Protein AF-A0A7S3NGR3-F1 (afdb_monomer)

Mean predicted aligned error: 14.8 Å

Sequence (511 aa):
MCDEAVHSLVGSRRRDETSKNCAGESTKKLRYTCHEDGVEFDDLDQLQRHLKAKTAWSNRNLVGCRVSVLLENREWSDGMVTQYHRTSGKHCVEFRQTNARRWLVMLRTAFYIVDRCNSTLSEETKEPDGIFTTPGKNCTEAWTFAEDLSLLYAKAQSTLHECYGSRVQETGHKTVGHTCVTEEDKRRASQNRGSLLYGELLPRGVNKALDERHMDARRATILFDLGMGTGKVPMQAFLQFPNLKRVYGVELSVARYRLAEKAYLNLANDQSHEPDVQLERRGLDSMVLSKSSTGQSIEIAFGNLFHTRDIETADIIMLETEIPTDAYQKFAALLDAAKEGARILTYLDLRKVWQLPGRPFPFRQLESNRSFADRYPTSWSVNRGHHLFLWVKVLKPSPVNHLHLNLSELVGTNSKLSSTNSRLFTTGTEFSSVAGTTNSGTSSYFVPGILTPDRISQSNKTMTTKSSKRSSTKTLTHLVSADANGLQTPHRGSRPASAKSSNQRSSCVLS

Structure (mmCIF, N/CA/C/O backbone):
data_AF-A0A7S3NGR3-F1
#
_entry.id   AF-A0A7S3NGR3-F1
#
loop_
_atom_site.group_PDB
_atom_site.id
_atom_site.type_symbol
_atom_site.label_atom_id
_atom_site.label_alt_id
_atom_site.label_comp_id
_atom_site.label_asym_id
_atom_site.label_entity_id
_atom_site.label_seq_id
_atom_site.pdbx_PDB_ins_code
_atom_site.Cartn_x
_atom_site.Cartn_y
_atom_site.Cartn_z
_atom_site.occupancy
_atom_site.B_iso_or_equiv
_atom_site.auth_seq_id
_atom_site.auth_comp_id
_atom_site.auth_asym_id
_atom_site.auth_atom_id
_atom_site.pdbx_PDB_model_num
ATOM 1 N N . MET A 1 1 ? -44.126 16.983 18.910 1.00 37.28 1 MET A N 1
ATOM 2 C CA . MET A 1 1 ? -44.803 18.286 18.762 1.00 37.28 1 MET A CA 1
ATOM 3 C C . MET A 1 1 ? 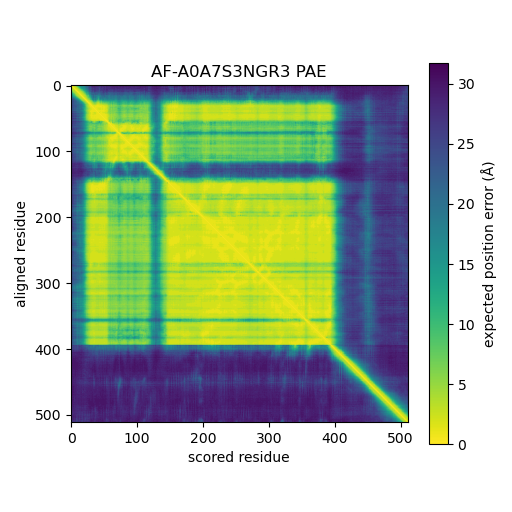-43.742 19.305 18.406 1.00 37.28 1 MET A C 1
ATOM 5 O O . MET A 1 1 ? -42.757 19.361 19.133 1.00 37.28 1 MET A O 1
ATOM 9 N N . CYS A 1 2 ? -43.973 20.018 17.297 1.00 32.69 2 CYS A N 1
ATOM 10 C CA . CYS A 1 2 ? -43.129 21.032 16.642 1.00 32.69 2 CYS A CA 1
ATOM 11 C C . CYS A 1 2 ? -41.899 20.428 15.935 1.00 32.69 2 CYS A C 1
ATOM 13 O O . CYS A 1 2 ? -40.900 20.139 16.581 1.00 32.69 2 CYS A O 1
ATOM 15 N N . ASP A 1 3 ? -41.993 19.967 14.682 1.00 35.88 3 ASP A N 1
ATOM 16 C CA . ASP A 1 3 ? -42.192 20.714 13.418 1.00 35.88 3 ASP A CA 1
ATOM 17 C C . ASP A 1 3 ? -41.242 21.900 13.262 1.00 35.88 3 ASP A C 1
ATOM 19 O O . ASP A 1 3 ? -41.491 22.966 13.812 1.00 35.88 3 ASP A O 1
ATOM 23 N N . GLU A 1 4 ? -40.212 21.726 12.431 1.00 42.88 4 GLU A N 1
ATOM 24 C CA . GLU A 1 4 ? -39.789 22.786 11.521 1.00 42.88 4 GLU A CA 1
ATOM 25 C C . GLU A 1 4 ? -39.206 22.193 10.234 1.00 42.88 4 GLU A C 1
ATOM 27 O O . GLU A 1 4 ? -38.306 21.351 10.222 1.00 42.88 4 GLU A O 1
ATOM 32 N N . ALA A 1 5 ? -39.837 22.606 9.142 1.00 37.25 5 ALA A N 1
ATOM 33 C CA . ALA A 1 5 ? -39.657 22.144 7.787 1.00 37.25 5 ALA A CA 1
ATOM 34 C C . ALA A 1 5 ? -38.476 22.845 7.109 1.00 37.25 5 ALA A C 1
ATOM 36 O O . ALA A 1 5 ? -38.335 24.063 7.199 1.00 37.25 5 ALA A O 1
ATOM 37 N N . VAL A 1 6 ? -37.703 22.101 6.313 1.00 40.69 6 VAL A N 1
ATOM 38 C CA . VAL A 1 6 ? -36.912 22.689 5.226 1.00 40.69 6 VAL A CA 1
ATOM 39 C C . VAL A 1 6 ? -37.399 22.096 3.915 1.00 40.69 6 VAL A C 1
ATOM 41 O O . VAL A 1 6 ? -37.292 20.900 3.648 1.00 40.69 6 VAL A O 1
ATOM 44 N N . HIS A 1 7 ? -38.014 22.980 3.140 1.00 34.09 7 HIS A N 1
ATOM 45 C CA . HIS A 1 7 ? -38.679 22.715 1.883 1.00 34.09 7 HIS A CA 1
ATOM 46 C C . HIS A 1 7 ? -37.727 22.306 0.755 1.00 34.09 7 HIS A C 1
ATOM 48 O O . HIS A 1 7 ? -36.595 22.765 0.622 1.00 34.09 7 HIS A O 1
ATOM 54 N N . SER A 1 8 ? -38.312 21.480 -0.104 1.00 36.34 8 SER A N 1
ATOM 55 C CA . SER A 1 8 ? -37.911 21.047 -1.433 1.00 36.34 8 SER A CA 1
ATOM 56 C C . SER A 1 8 ? -37.390 22.144 -2.371 1.00 36.34 8 SER A C 1
ATOM 58 O O . SER A 1 8 ? -38.063 23.150 -2.591 1.00 36.34 8 SER A O 1
ATOM 60 N N . LEU A 1 9 ? -36.314 21.828 -3.093 1.00 35.94 9 LEU A N 1
ATOM 61 C CA . LEU A 1 9 ? -36.034 22.340 -4.438 1.00 35.94 9 LEU A CA 1
ATOM 62 C C . LEU A 1 9 ? -35.611 21.162 -5.330 1.00 35.94 9 LEU A C 1
ATOM 64 O O . LEU A 1 9 ? -34.451 21.002 -5.695 1.00 35.94 9 LEU A O 1
ATOM 68 N N . VAL A 1 10 ? -36.575 20.302 -5.670 1.00 38.84 10 VAL A N 1
ATOM 69 C CA . VAL A 1 10 ? -36.434 19.339 -6.771 1.00 38.84 10 VAL A CA 1
ATOM 70 C C . VAL A 1 10 ? -36.996 20.014 -8.017 1.00 38.84 10 VAL A C 1
ATOM 72 O O . VAL A 1 10 ? -38.203 20.042 -8.248 1.00 38.84 10 VAL A O 1
ATOM 75 N N . GLY A 1 11 ? -36.105 20.627 -8.794 1.00 35.28 11 GLY A N 1
ATOM 76 C CA . GLY A 1 11 ? -36.433 21.194 -10.095 1.00 35.28 11 GLY A CA 1
ATOM 77 C C . GLY A 1 11 ? -36.838 20.091 -11.072 1.00 35.28 11 GLY A C 1
ATOM 78 O O . GLY A 1 11 ? -36.004 19.304 -11.517 1.00 35.28 11 GLY A O 1
ATOM 79 N N . SER A 1 12 ? -38.124 20.051 -11.414 1.00 38.91 12 SER A N 1
ATOM 80 C CA . SER A 1 12 ? -38.670 19.220 -12.484 1.00 38.91 12 SER A CA 1
ATOM 81 C C . SER A 1 12 ? -38.134 19.710 -13.836 1.00 38.91 12 SER A C 1
ATOM 83 O O . SER A 1 12 ? -38.577 20.728 -14.367 1.00 38.91 12 SER A O 1
ATOM 85 N N . ARG A 1 13 ? -37.128 19.016 -14.386 1.00 42.25 13 ARG A N 1
ATOM 86 C CA . ARG A 1 13 ? -36.660 19.233 -15.763 1.00 42.25 13 ARG A CA 1
ATOM 87 C C . ARG A 1 13 ? -37.642 18.573 -16.732 1.00 42.25 13 ARG A C 1
ATOM 89 O O . ARG A 1 13 ? -37.667 17.349 -16.855 1.00 42.25 13 ARG A O 1
ATOM 96 N N . ARG A 1 14 ? -38.416 19.402 -17.442 1.00 44.16 14 ARG A N 1
ATOM 97 C CA . ARG A 1 14 ? -39.111 19.031 -18.685 1.00 44.16 14 ARG A CA 1
ATOM 98 C C . ARG A 1 14 ? -38.094 18.430 -19.661 1.00 44.16 14 ARG A C 1
ATOM 100 O O . ARG A 1 14 ? -37.082 19.061 -19.957 1.00 44.16 14 ARG A O 1
ATOM 107 N N . ARG A 1 15 ? -38.357 17.208 -20.130 1.00 43.44 15 ARG A N 1
ATOM 108 C CA . ARG A 1 15 ? -37.650 16.606 -21.263 1.00 43.44 15 ARG A CA 1
ATOM 109 C C . ARG A 1 15 ? -38.292 17.143 -22.537 1.00 43.44 15 ARG A C 1
ATOM 111 O O . ARG A 1 15 ? -39.398 16.735 -22.870 1.00 43.44 15 ARG A O 1
ATOM 118 N N . ASP A 1 16 ? -37.604 18.058 -23.206 1.00 47.62 16 ASP A N 1
ATOM 119 C CA . ASP A 1 16 ? -37.882 18.370 -24.605 1.00 47.62 16 ASP A CA 1
ATOM 120 C C . ASP A 1 16 ? -37.332 17.226 -25.464 1.00 47.62 16 ASP A C 1
ATOM 122 O O . ASP A 1 16 ? -36.120 17.037 -25.596 1.00 47.62 16 ASP A O 1
ATOM 126 N N . GLU A 1 17 ? -38.243 16.436 -26.028 1.00 54.34 17 GLU A N 1
ATOM 127 C CA . GLU A 1 17 ? -37.961 15.446 -27.062 1.00 54.34 17 GLU A CA 1
ATOM 128 C C . GLU A 1 17 ? -37.624 16.172 -28.368 1.00 54.34 17 GLU A C 1
ATOM 130 O O . GLU A 1 17 ? -38.491 16.517 -29.166 1.00 54.34 17 GLU A O 1
ATOM 135 N N . THR A 1 18 ? -36.336 16.422 -28.596 1.00 54.94 18 THR A N 1
ATOM 136 C CA . THR A 1 18 ? -35.829 16.772 -29.926 1.00 54.94 18 THR A CA 1
ATOM 137 C C . THR A 1 18 ? -34.948 15.639 -30.429 1.00 54.94 18 THR A C 1
ATOM 139 O O . THR A 1 18 ? -33.831 15.425 -29.959 1.00 54.94 18 THR A O 1
ATOM 142 N N . SER A 1 19 ? -35.478 14.890 -31.397 1.00 59.19 19 SER A N 1
ATOM 143 C CA . SER A 1 19 ? -34.773 13.852 -32.142 1.00 59.19 19 SER A CA 1
ATOM 144 C C . SER A 1 19 ? -33.607 14.475 -32.919 1.00 59.19 19 SER A C 1
ATOM 146 O O . SER A 1 19 ? -33.790 15.032 -34.004 1.00 59.19 19 SER A O 1
ATOM 148 N N . LYS A 1 20 ? -32.399 14.414 -32.356 1.00 59.56 20 LYS A N 1
ATOM 149 C CA . LYS A 1 20 ? -31.157 14.812 -33.025 1.00 59.56 20 LYS A CA 1
ATOM 150 C C . LYS A 1 20 ? -30.335 13.575 -33.373 1.00 59.56 20 LYS A C 1
ATOM 152 O O . LYS A 1 20 ? -29.902 12.844 -32.493 1.00 59.56 20 LYS A O 1
ATOM 157 N N . ASN A 1 21 ? -30.157 13.397 -34.680 1.00 52.66 21 ASN A N 1
ATOM 158 C CA . ASN A 1 21 ? -29.192 12.563 -35.397 1.00 52.66 21 ASN A CA 1
ATOM 159 C C . ASN A 1 21 ? -28.118 11.880 -34.530 1.00 52.66 21 ASN A C 1
ATOM 161 O O . ASN A 1 21 ? -27.203 12.534 -34.030 1.00 52.66 21 ASN A O 1
ATOM 165 N N . CYS A 1 22 ? -28.198 10.549 -34.454 1.00 50.25 22 CYS A N 1
ATOM 166 C CA . CYS A 1 22 ? -27.189 9.655 -33.891 1.00 50.25 22 CYS A CA 1
ATOM 167 C C . CYS A 1 22 ? -25.914 9.665 -34.754 1.00 50.25 22 CYS A C 1
ATOM 169 O O . CYS A 1 22 ? -25.671 8.756 -35.546 1.00 50.25 22 CYS A O 1
ATOM 171 N N . ALA A 1 23 ? -25.098 10.710 -34.627 1.00 56.47 23 ALA A N 1
ATOM 172 C CA . ALA A 1 23 ? -23.694 10.632 -35.004 1.00 56.47 23 ALA A CA 1
ATOM 173 C C . ALA A 1 23 ? -23.024 9.631 -34.050 1.00 56.47 23 ALA A C 1
ATOM 175 O O . ALA A 1 23 ? -23.127 9.791 -32.837 1.00 56.47 23 ALA A O 1
ATOM 176 N N . GLY A 1 24 ? -22.418 8.572 -34.593 1.00 62.16 24 GLY A N 1
ATOM 177 C CA . GLY A 1 24 ? -21.861 7.468 -33.812 1.00 62.16 24 GLY A CA 1
ATOM 178 C C . GLY A 1 24 ? -20.885 7.957 -32.745 1.00 62.16 24 GLY A C 1
ATOM 179 O O . GLY A 1 24 ? -19.777 8.387 -33.065 1.00 62.16 24 GLY A O 1
ATOM 180 N N . GLU A 1 25 ? -21.297 7.885 -31.478 1.00 72.19 25 GLU A N 1
ATOM 181 C CA . GLU A 1 25 ? -20.403 8.069 -30.342 1.00 72.19 25 GLU A CA 1
ATOM 182 C C . GLU A 1 25 ? -19.333 6.982 -30.415 1.00 72.19 25 GLU A C 1
ATOM 184 O O . GLU A 1 25 ? -19.579 5.806 -30.149 1.00 72.19 25 GLU A O 1
ATOM 189 N N . SER A 1 26 ? -18.129 7.380 -30.824 1.00 77.81 26 SER A N 1
ATOM 190 C CA . SER A 1 26 ? -16.935 6.558 -30.692 1.00 77.81 26 SER A CA 1
ATOM 191 C C . SER A 1 26 ? -16.735 6.289 -29.205 1.00 77.81 26 SER A C 1
ATOM 193 O O . SER A 1 26 ? -16.165 7.122 -28.499 1.00 77.81 26 SER A O 1
ATOM 195 N N . THR A 1 27 ? -17.203 5.136 -28.726 1.00 80.06 27 THR A N 1
ATOM 196 C CA . THR A 1 27 ? -16.944 4.654 -27.370 1.00 80.06 27 THR A CA 1
ATOM 197 C C . THR A 1 27 ? -15.440 4.701 -27.143 1.00 80.06 27 THR A C 1
ATOM 199 O O . THR A 1 27 ? -14.691 3.953 -27.777 1.00 80.06 27 THR A O 1
ATOM 202 N N . LYS A 1 28 ? -14.985 5.636 -26.303 1.00 84.50 28 LYS A N 1
ATOM 203 C CA . LYS A 1 28 ? -13.567 5.804 -25.989 1.00 84.50 28 LYS A CA 1
ATOM 204 C C . LYS A 1 28 ? -13.065 4.467 -25.448 1.00 84.50 28 LYS A C 1
ATOM 206 O O . LYS A 1 28 ? -13.519 4.021 -24.398 1.00 84.50 28 LYS A O 1
ATOM 211 N N . LYS A 1 29 ? -12.184 3.804 -26.201 1.00 89.94 29 LYS A N 1
ATOM 212 C CA . LYS A 1 29 ? -11.615 2.514 -25.806 1.00 89.94 29 LYS A CA 1
ATOM 213 C C . LYS A 1 29 ? -10.902 2.699 -24.465 1.00 89.94 29 LYS A C 1
ATOM 215 O O . LYS A 1 29 ? -10.095 3.619 -24.330 1.00 89.94 29 LYS A O 1
ATOM 220 N N . LEU A 1 30 ? -11.239 1.861 -23.487 1.00 93.94 30 LEU A N 1
ATOM 221 C CA . LEU A 1 30 ? -10.578 1.848 -22.185 1.00 93.94 30 LEU A CA 1
ATOM 222 C C . LEU A 1 30 ? -9.104 1.470 -22.384 1.00 93.94 30 LEU A C 1
ATOM 224 O O . LEU A 1 30 ? -8.808 0.558 -23.157 1.00 93.94 30 LEU A O 1
ATOM 228 N N . ARG A 1 31 ? -8.191 2.188 -21.729 1.00 96.19 31 ARG A N 1
ATOM 229 C CA . ARG A 1 31 ? -6.745 1.945 -21.807 1.00 96.19 31 ARG A CA 1
ATOM 230 C C . ARG A 1 31 ? -6.197 1.815 -20.400 1.00 96.19 31 ARG A C 1
ATOM 232 O O . ARG A 1 31 ? -6.662 2.511 -19.511 1.00 96.19 31 ARG A O 1
ATOM 239 N N . TYR A 1 32 ? -5.211 0.946 -20.227 1.00 97.12 32 TYR A N 1
ATOM 240 C CA . TYR A 1 32 ? -4.593 0.676 -18.938 1.00 97.12 32 TYR A CA 1
ATOM 241 C C . TYR A 1 32 ? -3.119 1.060 -18.958 1.00 97.12 32 TYR A C 1
ATOM 243 O O . TYR A 1 32 ? -2.397 0.683 -19.875 1.00 97.12 32 TYR A O 1
ATOM 251 N N . THR A 1 33 ? -2.647 1.748 -17.927 1.00 96.81 33 THR A N 1
ATOM 252 C CA . THR A 1 33 ? -1.276 2.253 -17.837 1.00 96.81 33 THR A CA 1
ATOM 253 C C . THR A 1 33 ? -0.469 1.462 -16.812 1.00 96.81 33 THR A C 1
ATOM 255 O O . THR A 1 33 ? -0.891 1.255 -15.672 1.00 96.81 33 THR A O 1
ATOM 258 N N . CYS A 1 34 ? 0.733 1.021 -17.181 1.00 95.75 34 CYS A N 1
ATOM 259 C CA . CYS A 1 34 ? 1.654 0.415 -16.229 1.00 95.75 34 CYS A CA 1
ATOM 260 C C . CYS A 1 34 ? 2.219 1.473 -15.281 1.00 95.75 34 CYS A C 1
ATOM 262 O O . CYS A 1 34 ? 2.916 2.397 -15.695 1.00 95.75 34 CYS A O 1
ATOM 264 N N . HIS A 1 35 ? 1.983 1.291 -13.982 1.00 93.56 35 HIS A N 1
ATOM 265 C CA . HIS A 1 35 ? 2.403 2.258 -12.972 1.00 93.56 35 HIS A CA 1
ATOM 266 C C . HIS A 1 35 ? 3.923 2.468 -12.860 1.00 93.56 35 HIS A C 1
ATOM 268 O O . HIS A 1 35 ? 4.344 3.493 -12.326 1.00 93.56 35 HIS A O 1
ATOM 274 N N . GLU A 1 36 ? 4.727 1.515 -13.343 1.00 89.50 36 GLU A N 1
ATOM 275 C CA . GLU A 1 36 ? 6.187 1.534 -13.211 1.00 89.50 36 GLU A CA 1
ATOM 276 C C . GLU A 1 36 ? 6.906 2.231 -14.384 1.00 89.50 36 GLU A C 1
ATOM 278 O O . GLU A 1 36 ? 7.980 2.787 -14.181 1.00 89.50 36 GLU A O 1
ATOM 283 N N . ASP A 1 37 ? 6.367 2.186 -15.612 1.00 90.81 37 ASP A N 1
ATOM 284 C CA . ASP A 1 37 ? 7.008 2.775 -16.810 1.00 90.81 37 ASP A CA 1
ATOM 285 C C . ASP A 1 37 ? 6.087 3.630 -17.692 1.00 90.81 37 ASP A C 1
ATOM 287 O O . ASP A 1 37 ? 6.557 4.210 -18.668 1.00 90.81 37 ASP A O 1
ATOM 291 N N . GLY A 1 38 ? 4.798 3.731 -17.363 1.00 94.38 38 GLY A N 1
ATOM 292 C CA . GLY A 1 38 ? 3.832 4.524 -18.120 1.00 94.38 38 GLY A CA 1
ATOM 293 C C . GLY A 1 38 ? 3.410 3.911 -19.457 1.00 94.38 38 GLY A C 1
ATOM 294 O O . GLY A 1 38 ? 2.724 4.581 -20.223 1.00 94.38 38 GLY A O 1
ATOM 295 N N . VAL A 1 39 ? 3.798 2.667 -19.770 1.00 95.69 39 VAL A N 1
ATOM 296 C CA . VAL A 1 39 ? 3.361 2.007 -21.010 1.00 95.69 39 VAL A CA 1
ATOM 297 C C . VAL A 1 39 ? 1.862 1.724 -20.937 1.00 95.69 39 VAL A C 1
ATOM 299 O O . VAL A 1 39 ? 1.369 1.196 -19.939 1.00 95.69 39 VAL A O 1
ATOM 302 N N . GLU A 1 40 ? 1.147 2.069 -22.005 1.00 96.81 40 GLU A N 1
ATOM 303 C CA . GLU A 1 40 ? -0.299 1.899 -22.121 1.00 96.81 40 GLU A CA 1
ATOM 304 C C . GLU A 1 40 ? -0.661 0.606 -22.864 1.00 96.81 40 GLU A C 1
ATOM 306 O O . GLU A 1 40 ? -0.012 0.223 -23.838 1.00 96.81 40 GLU A O 1
ATOM 311 N N . PHE A 1 41 ? -1.751 -0.026 -22.442 1.00 97.12 41 PHE A N 1
ATOM 312 C CA . PHE A 1 41 ? -2.259 -1.289 -22.957 1.00 97.12 41 PHE A CA 1
ATOM 313 C C . PHE A 1 41 ? -3.750 -1.183 -23.255 1.00 97.12 41 PHE A C 1
ATOM 315 O O . PHE A 1 41 ? -4.497 -0.505 -22.551 1.00 97.12 41 PHE A O 1
ATOM 322 N N . ASP A 1 42 ? -4.186 -1.894 -24.287 1.00 96.00 42 ASP A N 1
ATOM 323 C CA . ASP A 1 42 ? -5.588 -1.923 -24.708 1.00 96.00 42 ASP A CA 1
ATOM 324 C C . ASP A 1 42 ? -6.432 -2.946 -23.936 1.00 96.00 42 ASP A C 1
ATOM 326 O O . ASP A 1 42 ? -7.660 -2.901 -23.989 1.00 96.00 42 ASP A O 1
ATOM 330 N N . ASP A 1 43 ? -5.784 -3.886 -23.247 1.00 96.06 43 ASP A N 1
ATOM 331 C CA . ASP A 1 43 ? -6.440 -4.899 -22.431 1.00 96.06 43 ASP A CA 1
ATOM 332 C C . ASP A 1 43 ? -5.644 -5.204 -21.158 1.00 96.06 43 ASP A C 1
ATOM 334 O O . ASP A 1 43 ? -4.428 -4.999 -21.059 1.00 96.06 43 ASP A O 1
ATOM 338 N N . LEU A 1 44 ? -6.372 -5.682 -20.154 1.00 96.44 44 LEU A N 1
ATOM 339 C CA . LEU A 1 44 ? -5.849 -5.895 -18.815 1.00 96.44 44 LEU A CA 1
ATOM 340 C C . LEU A 1 44 ? -4.909 -7.109 -18.728 1.00 96.44 44 LEU A C 1
ATOM 342 O O . LEU A 1 44 ? -3.995 -7.122 -17.900 1.00 96.44 44 LEU A O 1
ATOM 346 N N . ASP A 1 45 ? -5.093 -8.111 -19.589 1.00 96.94 45 ASP A N 1
ATOM 347 C CA . ASP A 1 45 ? -4.241 -9.299 -19.657 1.00 96.94 45 ASP A CA 1
ATOM 348 C C . ASP A 1 45 ? -2.840 -8.961 -20.185 1.00 96.94 45 ASP A C 1
ATOM 350 O O . ASP A 1 45 ? -1.839 -9.498 -19.701 1.00 96.94 45 ASP A O 1
ATOM 354 N N . GLN A 1 46 ? -2.731 -8.051 -21.156 1.00 96.31 46 GLN A N 1
ATOM 355 C CA . GLN A 1 46 ? -1.455 -7.506 -21.616 1.00 96.31 46 GLN A CA 1
ATOM 356 C C . GLN A 1 46 ? -0.743 -6.743 -20.501 1.00 96.31 46 GLN A C 1
ATOM 358 O O . GLN A 1 46 ? 0.429 -7.025 -20.238 1.00 96.31 46 GLN A O 1
ATOM 363 N N . LEU A 1 47 ? -1.450 -5.856 -19.791 1.00 96.62 47 LEU A N 1
ATOM 364 C CA . LEU A 1 47 ? -0.871 -5.141 -18.653 1.00 96.62 47 LEU A CA 1
ATOM 365 C C . LEU A 1 47 ? -0.399 -6.114 -17.559 1.00 96.62 47 LEU A C 1
ATOM 367 O O . LEU A 1 47 ? 0.715 -5.982 -17.051 1.00 96.62 47 LEU A O 1
ATOM 371 N N . GLN A 1 48 ? -1.202 -7.121 -17.203 1.00 95.88 48 GLN A N 1
ATOM 372 C CA . GLN A 1 48 ? -0.814 -8.115 -16.200 1.00 95.88 48 GLN A CA 1
ATOM 373 C C . GLN A 1 48 ? 0.436 -8.890 -16.637 1.00 95.88 48 GLN A C 1
ATOM 375 O O . GLN A 1 48 ? 1.354 -9.069 -15.835 1.00 95.88 48 GLN A O 1
ATOM 380 N N . ARG A 1 49 ? 0.502 -9.336 -17.898 1.00 92.69 49 ARG A N 1
ATOM 381 C CA . ARG A 1 49 ? 1.687 -10.024 -18.435 1.00 92.69 49 ARG A CA 1
ATOM 382 C C . ARG A 1 49 ? 2.921 -9.132 -18.401 1.00 92.69 49 ARG A C 1
ATOM 384 O O . ARG A 1 49 ? 3.985 -9.616 -18.021 1.00 92.69 49 ARG A O 1
ATOM 391 N N . HIS A 1 50 ? 2.776 -7.849 -18.732 1.00 92.81 50 HIS A N 1
ATOM 392 C CA . HIS A 1 50 ? 3.856 -6.866 -18.640 1.00 92.81 50 HIS A CA 1
ATOM 393 C C . HIS A 1 50 ? 4.356 -6.705 -17.202 1.00 92.81 50 HIS A C 1
ATOM 395 O O . HIS A 1 50 ? 5.545 -6.868 -16.941 1.00 92.81 50 HIS A O 1
ATOM 401 N N . LEU A 1 51 ? 3.449 -6.491 -16.242 1.00 91.44 51 LEU A N 1
ATOM 402 C CA . LEU A 1 51 ? 3.793 -6.396 -14.818 1.00 91.44 51 LEU A CA 1
ATOM 403 C C . LEU A 1 51 ? 4.479 -7.675 -14.310 1.00 91.44 51 LEU A C 1
ATOM 405 O O . LEU A 1 51 ? 5.499 -7.602 -13.625 1.00 91.44 51 LEU A O 1
ATOM 409 N N . LYS A 1 52 ? 3.971 -8.855 -14.688 1.00 90.44 52 LYS A N 1
ATOM 410 C CA . LYS A 1 52 ? 4.594 -10.143 -14.348 1.00 90.44 52 LYS A CA 1
ATOM 411 C C . LYS A 1 52 ? 5.993 -10.264 -14.945 1.00 90.44 52 LYS A C 1
ATOM 413 O O . LYS A 1 52 ? 6.906 -10.675 -14.240 1.00 90.44 52 LYS A O 1
ATOM 418 N N . ALA A 1 53 ? 6.199 -9.860 -16.197 1.00 85.69 53 ALA A N 1
ATOM 419 C CA . ALA A 1 53 ? 7.505 -9.933 -16.850 1.00 85.69 53 ALA A CA 1
ATOM 420 C C . ALA A 1 53 ? 8.579 -9.091 -16.135 1.00 85.69 53 ALA A C 1
ATOM 422 O O . ALA A 1 53 ? 9.743 -9.489 -16.086 1.00 85.69 53 ALA A O 1
ATOM 423 N N . LYS A 1 54 ? 8.197 -7.966 -15.518 1.00 84.12 54 LYS A N 1
ATOM 424 C CA . LYS A 1 54 ? 9.127 -7.120 -14.750 1.00 84.12 54 LYS A CA 1
ATOM 425 C C . LYS A 1 54 ? 9.639 -7.777 -13.477 1.00 84.12 54 LYS A C 1
ATOM 427 O O . LYS A 1 54 ? 10.790 -7.557 -13.089 1.00 84.12 54 LYS A O 1
ATOM 432 N N . THR A 1 55 ? 8.818 -8.608 -12.843 1.00 79.38 55 THR A N 1
ATOM 433 C CA . THR A 1 55 ? 9.172 -9.328 -11.611 1.00 79.38 55 THR A CA 1
ATOM 434 C C . THR A 1 55 ? 9.707 -10.727 -11.894 1.00 79.38 55 THR A C 1
ATOM 436 O O . THR A 1 55 ? 10.444 -11.287 -11.079 1.00 79.38 55 THR A O 1
ATOM 439 N N . ALA A 1 56 ? 9.387 -11.266 -13.069 1.00 80.88 56 ALA A N 1
ATOM 440 C CA . ALA A 1 56 ? 9.761 -12.601 -13.461 1.00 80.88 56 ALA A CA 1
ATOM 441 C C . ALA A 1 56 ? 11.265 -12.738 -13.692 1.00 80.88 56 ALA A C 1
ATOM 443 O O . ALA A 1 56 ? 11.938 -11.875 -14.271 1.00 80.88 56 ALA A O 1
ATOM 444 N N . TRP A 1 57 ? 11.796 -13.879 -13.285 1.00 80.06 57 TRP A N 1
ATOM 445 C CA . TRP A 1 57 ? 13.116 -14.321 -13.695 1.00 80.06 57 TRP A CA 1
ATOM 446 C C . TRP A 1 57 ? 13.112 -15.833 -13.883 1.00 80.06 57 TRP A C 1
ATOM 448 O O . TRP A 1 57 ? 12.411 -16.582 -13.197 1.00 80.06 57 TRP A O 1
ATOM 458 N N . SER A 1 58 ? 13.891 -16.284 -14.857 1.00 82.38 58 SER A N 1
ATOM 459 C CA . SER A 1 58 ? 14.269 -17.681 -14.987 1.00 82.38 58 SER A CA 1
ATOM 460 C C . SER A 1 58 ? 15.687 -17.861 -14.470 1.00 82.38 58 SER A C 1
ATOM 462 O O . SER A 1 58 ? 16.468 -16.906 -14.400 1.00 82.38 58 SER A O 1
ATOM 464 N N . ASN A 1 59 ? 16.030 -19.092 -14.110 1.00 84.81 59 ASN A N 1
ATOM 465 C CA . ASN A 1 59 ? 17.372 -19.416 -13.665 1.00 84.81 59 ASN A CA 1
ATOM 466 C C . ASN A 1 59 ? 18.448 -18.967 -14.665 1.00 84.81 59 ASN A C 1
ATOM 468 O O . ASN A 1 59 ? 19.485 -18.475 -14.220 1.00 84.81 59 ASN A O 1
ATOM 472 N N . ARG A 1 60 ? 18.187 -19.086 -15.977 1.00 85.19 60 ARG A N 1
ATOM 473 C CA . ARG A 1 60 ? 19.103 -18.626 -17.030 1.00 85.19 60 ARG A CA 1
ATOM 474 C C . ARG A 1 60 ? 19.078 -17.111 -17.208 1.00 85.19 60 ARG A C 1
ATOM 476 O O . ARG A 1 60 ? 20.143 -16.511 -17.219 1.00 85.19 60 ARG A O 1
ATOM 483 N N . ASN A 1 61 ? 17.904 -16.475 -17.256 1.00 85.81 61 ASN A N 1
ATOM 484 C CA . ASN A 1 61 ? 17.801 -15.023 -17.471 1.00 85.81 61 ASN A CA 1
ATOM 485 C C . ASN A 1 61 ? 18.356 -14.194 -16.307 1.00 85.81 61 ASN A C 1
ATOM 487 O O . ASN A 1 61 ? 18.580 -12.996 -16.459 1.00 85.81 61 ASN A O 1
ATOM 491 N N . LEU A 1 62 ? 18.550 -14.804 -15.135 1.00 89.56 62 LEU A N 1
ATOM 492 C CA . LEU A 1 62 ? 19.221 -14.140 -14.027 1.00 89.56 62 LEU A CA 1
ATOM 493 C C . LEU A 1 62 ? 20.739 -14.037 -14.247 1.00 89.56 62 LEU A C 1
ATOM 495 O O . LEU A 1 62 ? 21.356 -13.135 -13.691 1.00 89.56 62 LEU A O 1
ATOM 499 N N . VAL A 1 63 ? 21.347 -14.910 -15.059 1.00 92.81 63 VAL A N 1
ATOM 500 C CA . VAL A 1 63 ? 22.767 -14.809 -15.433 1.00 92.81 63 VAL A CA 1
ATOM 501 C C . VAL A 1 63 ? 22.994 -13.531 -16.246 1.00 92.81 63 VAL A C 1
ATOM 503 O O . VAL A 1 63 ? 22.198 -13.173 -17.107 1.00 92.81 63 VAL A O 1
ATOM 506 N N . GLY A 1 64 ? 24.055 -12.797 -15.918 1.00 92.06 64 GLY A N 1
ATOM 507 C CA . GLY A 1 64 ? 24.355 -11.469 -16.453 1.00 92.06 64 GLY A CA 1
ATOM 508 C C . GLY A 1 64 ? 23.600 -10.327 -15.768 1.00 92.06 64 GLY A C 1
ATOM 509 O O . GLY A 1 64 ? 23.914 -9.163 -16.015 1.00 92.06 64 GLY A O 1
ATOM 510 N N . CYS A 1 65 ? 22.622 -10.609 -14.900 1.00 92.25 65 CYS A N 1
ATOM 511 C CA . CYS A 1 65 ? 21.968 -9.561 -14.124 1.00 92.25 65 CYS A CA 1
ATOM 512 C C . CYS A 1 65 ? 22.870 -9.083 -12.982 1.00 92.25 65 CYS A C 1
ATOM 514 O O . CYS A 1 65 ? 23.484 -9.879 -12.259 1.00 92.25 65 CYS A O 1
ATOM 516 N N . ARG A 1 66 ? 22.864 -7.769 -12.748 1.00 94.06 66 ARG A N 1
ATOM 517 C CA . ARG A 1 66 ? 23.387 -7.196 -11.511 1.00 94.06 66 ARG A CA 1
ATOM 518 C C . ARG A 1 66 ? 22.344 -7.389 -10.426 1.00 94.06 66 ARG A C 1
ATOM 520 O O . ARG A 1 66 ? 21.215 -6.919 -10.555 1.00 94.06 66 ARG A O 1
ATOM 527 N N . VAL A 1 67 ? 22.730 -8.040 -9.340 1.00 93.06 67 VAL A N 1
ATOM 528 C CA . VAL A 1 67 ? 21.868 -8.300 -8.186 1.00 93.06 67 VAL A CA 1
ATOM 529 C C . VAL A 1 67 ? 22.471 -7.695 -6.930 1.00 93.06 67 VAL A C 1
ATOM 531 O O . VAL A 1 67 ? 23.679 -7.493 -6.827 1.00 93.06 67 VAL A O 1
ATOM 534 N N . SER A 1 68 ? 21.622 -7.415 -5.956 1.00 90.81 68 SER A N 1
ATOM 535 C CA . SER A 1 68 ? 22.047 -7.102 -4.599 1.00 90.81 68 SER A CA 1
ATOM 536 C C . SER A 1 68 ? 21.430 -8.141 -3.686 1.00 90.81 68 SER A C 1
ATOM 538 O O . SER A 1 68 ? 20.233 -8.420 -3.784 1.00 90.81 68 SER A O 1
ATOM 540 N N . VAL A 1 69 ? 22.257 -8.757 -2.849 1.00 91.06 69 VAL A N 1
ATOM 541 C CA . VAL A 1 69 ? 21.895 -9.959 -2.098 1.00 91.06 69 VAL A CA 1
ATOM 542 C C . VAL A 1 69 ? 22.142 -9.743 -0.611 1.00 91.06 69 VAL A C 1
ATOM 544 O O . VAL A 1 69 ? 23.180 -9.201 -0.233 1.00 91.06 69 VAL A O 1
ATOM 547 N N . LEU A 1 70 ? 21.201 -10.170 0.232 1.00 85.12 70 LEU A N 1
ATOM 548 C CA . LEU A 1 70 ? 21.340 -10.138 1.685 1.00 85.12 70 LEU A CA 1
ATOM 549 C C . LEU A 1 70 ? 22.130 -11.360 2.163 1.00 85.12 70 LEU A C 1
ATOM 551 O O . LEU A 1 70 ? 21.650 -12.491 2.074 1.00 85.12 70 LEU A O 1
ATOM 555 N N . LEU A 1 71 ? 23.334 -11.127 2.678 1.00 86.25 71 LEU A N 1
ATOM 556 C CA . LEU A 1 71 ? 24.201 -12.173 3.219 1.00 86.25 71 LEU A CA 1
ATOM 557 C C . LEU A 1 71 ? 23.971 -12.369 4.727 1.00 86.25 71 LEU A C 1
ATOM 559 O O . LEU A 1 71 ? 23.298 -11.572 5.379 1.00 86.25 71 LEU A O 1
ATOM 563 N N . GLU A 1 72 ? 24.536 -13.442 5.287 1.00 80.56 72 GLU A N 1
ATOM 564 C CA . GLU A 1 72 ? 24.339 -13.900 6.679 1.00 80.56 72 GLU A CA 1
ATOM 565 C C . GLU A 1 72 ? 24.538 -12.802 7.739 1.00 80.56 72 GLU A C 1
ATOM 567 O O . GLU A 1 72 ? 23.815 -12.764 8.734 1.00 80.56 72 GLU A O 1
ATOM 572 N N . ASN A 1 73 ? 25.426 -11.837 7.482 1.00 71.25 73 ASN A N 1
ATOM 573 C CA . ASN A 1 73 ? 25.687 -10.693 8.364 1.00 71.25 73 ASN A CA 1
ATOM 574 C C . ASN A 1 73 ? 24.575 -9.632 8.355 1.00 71.25 73 ASN A C 1
ATOM 576 O O . ASN A 1 73 ? 24.733 -8.567 8.943 1.00 71.25 73 ASN A O 1
ATOM 580 N N . ARG A 1 74 ? 23.455 -9.893 7.671 1.00 77.25 74 ARG A N 1
ATOM 581 C CA . ARG A 1 74 ? 22.383 -8.920 7.407 1.00 77.25 74 ARG A CA 1
ATOM 582 C C . ARG A 1 74 ? 22.865 -7.694 6.627 1.00 77.25 74 ARG A C 1
ATOM 584 O O . ARG A 1 74 ? 22.202 -6.657 6.618 1.00 77.25 74 ARG A O 1
ATOM 591 N N . GLU A 1 75 ? 23.985 -7.842 5.932 1.00 83.31 75 GLU A N 1
ATOM 592 C CA . GLU A 1 75 ? 24.541 -6.840 5.038 1.00 83.31 75 GLU A CA 1
ATOM 593 C C . GLU A 1 75 ? 24.166 -7.173 3.598 1.00 83.31 75 GLU A C 1
ATOM 595 O O . GLU A 1 75 ? 24.188 -8.330 3.169 1.00 83.31 75 GLU A O 1
ATOM 600 N N . TRP A 1 76 ? 23.793 -6.135 2.859 1.00 82.88 76 TRP A N 1
ATOM 601 C CA . TRP A 1 76 ? 23.502 -6.241 1.438 1.00 82.88 76 TRP A CA 1
ATOM 602 C C . TRP A 1 76 ? 24.785 -6.054 0.647 1.00 82.88 76 TRP A C 1
ATOM 604 O O . TRP A 1 76 ? 25.506 -5.079 0.857 1.00 82.88 76 TRP A O 1
ATOM 614 N N . SER A 1 77 ? 25.041 -6.961 -0.286 1.00 92.75 77 SER A N 1
ATOM 615 C CA . SE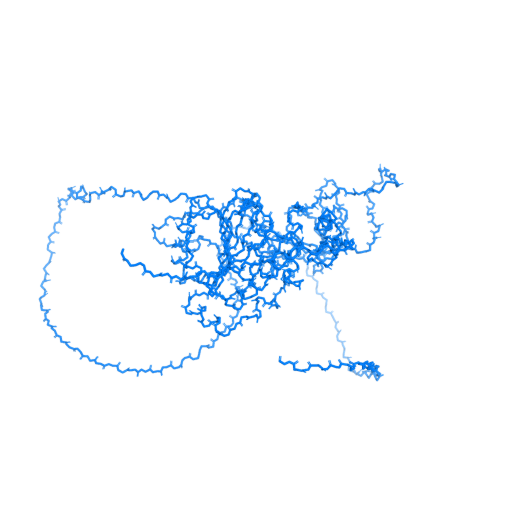R A 1 77 ? 26.214 -6.910 -1.150 1.00 92.75 77 SER A CA 1
ATOM 616 C C . SER A 1 77 ? 25.797 -6.982 -2.613 1.00 92.75 77 SER A C 1
ATOM 618 O O . SER A 1 77 ? 25.039 -7.865 -3.015 1.00 92.75 77 SER A O 1
ATOM 620 N N . ASP A 1 78 ? 26.309 -6.047 -3.410 1.00 95.19 78 ASP A N 1
ATOM 621 C CA . ASP A 1 78 ? 26.073 -5.987 -4.850 1.00 95.19 78 ASP A CA 1
ATOM 622 C C . ASP A 1 78 ? 27.034 -6.917 -5.593 1.00 95.19 78 ASP A C 1
ATOM 624 O O . ASP A 1 78 ? 28.243 -6.925 -5.337 1.00 95.19 78 ASP A O 1
ATOM 628 N N . GLY A 1 79 ? 26.510 -7.662 -6.559 1.00 96.00 79 GLY A N 1
ATOM 629 C CA . GLY A 1 79 ? 27.285 -8.582 -7.376 1.00 96.00 79 GLY A CA 1
ATOM 630 C C . GLY A 1 79 ? 26.674 -8.838 -8.746 1.00 96.00 79 GLY A C 1
ATOM 631 O O . GLY A 1 79 ? 25.549 -8.434 -9.039 1.00 96.00 79 GLY A O 1
ATOM 632 N N . MET A 1 80 ? 27.450 -9.495 -9.598 1.00 96.88 80 MET A N 1
ATOM 633 C CA . MET A 1 80 ? 27.014 -9.970 -10.905 1.00 96.88 80 MET A CA 1
ATOM 634 C C . MET A 1 80 ? 26.697 -11.458 -10.817 1.00 96.88 80 MET A C 1
ATOM 636 O O . MET A 1 80 ? 27.492 -12.229 -10.275 1.00 96.88 80 MET A O 1
ATOM 640 N N . VAL A 1 81 ? 25.554 -11.885 -11.346 1.00 96.06 81 VAL A N 1
ATOM 641 C CA . VAL A 1 81 ? 25.265 -13.316 -11.476 1.00 96.06 81 VAL A CA 1
ATOM 642 C C . VAL A 1 81 ? 26.035 -13.845 -12.680 1.00 96.06 81 VAL A C 1
ATOM 644 O O . VAL A 1 81 ? 25.703 -13.533 -13.815 1.00 96.06 81 VAL A O 1
ATOM 647 N N . THR A 1 82 ? 27.084 -14.624 -12.443 1.00 96.00 82 THR A N 1
ATOM 648 C CA . THR A 1 82 ? 28.004 -15.070 -13.505 1.00 96.00 82 THR A CA 1
ATOM 649 C C . THR A 1 82 ? 27.659 -16.443 -14.060 1.00 96.00 82 THR A C 1
ATOM 651 O O . THR A 1 82 ? 27.972 -16.727 -15.207 1.00 96.00 82 THR A O 1
ATOM 654 N N . GLN A 1 83 ? 27.049 -17.317 -13.254 1.00 95.50 83 GLN A N 1
ATOM 655 C CA . GLN A 1 83 ? 26.766 -18.705 -13.636 1.00 95.50 83 GLN A CA 1
ATOM 656 C C . GLN A 1 83 ? 25.499 -19.217 -12.945 1.00 95.50 83 GLN A C 1
ATOM 658 O O . GLN A 1 83 ? 25.136 -18.748 -11.862 1.00 95.50 83 GLN A O 1
ATOM 663 N N . TYR A 1 84 ? 24.869 -20.231 -13.535 1.00 94.00 84 TYR A N 1
ATOM 664 C CA . TYR A 1 84 ? 23.775 -20.996 -12.940 1.00 94.00 84 TYR A CA 1
ATOM 665 C C . TYR A 1 84 ? 24.082 -22.493 -13.035 1.00 94.00 84 TYR A C 1
ATOM 667 O O . TYR A 1 84 ? 24.413 -22.994 -14.104 1.00 94.00 84 TYR A O 1
ATOM 675 N N . HIS A 1 85 ? 23.964 -23.212 -11.920 1.00 92.12 85 HIS A N 1
ATOM 676 C CA . HIS A 1 85 ? 24.236 -24.644 -11.844 1.00 92.12 85 HIS A CA 1
ATOM 677 C C . HIS A 1 85 ? 22.925 -25.436 -11.814 1.00 92.12 85 HIS A C 1
ATOM 679 O O . HIS A 1 85 ? 22.288 -25.570 -10.761 1.00 92.12 85 HIS A O 1
ATOM 685 N N . ARG A 1 86 ? 22.548 -26.022 -12.957 1.00 88.44 86 ARG A N 1
ATOM 686 C CA . ARG A 1 86 ? 21.225 -26.628 -13.193 1.00 88.44 86 ARG A CA 1
ATOM 687 C C . ARG A 1 86 ? 20.826 -27.675 -12.154 1.00 88.44 86 ARG A C 1
ATOM 689 O O . ARG A 1 86 ? 19.733 -27.598 -11.604 1.00 88.44 86 ARG A O 1
ATOM 696 N N . THR A 1 87 ? 21.725 -28.598 -11.816 1.00 88.38 87 THR A N 1
ATOM 697 C CA . THR A 1 87 ? 21.426 -29.706 -10.887 1.00 88.38 87 THR A CA 1
ATOM 698 C C . THR A 1 87 ? 21.191 -29.248 -9.447 1.00 88.38 87 THR A C 1
ATOM 700 O O . THR A 1 87 ? 20.442 -29.880 -8.712 1.00 88.38 87 THR A O 1
ATOM 703 N N . SER A 1 88 ? 21.826 -28.150 -9.019 1.00 90.50 88 SER A N 1
ATOM 704 C CA . SER A 1 88 ? 21.754 -27.678 -7.629 1.00 90.50 88 SER A CA 1
ATOM 705 C C . SER A 1 88 ? 20.778 -26.517 -7.441 1.00 90.50 88 SER A C 1
ATOM 707 O O . SER A 1 88 ? 20.474 -26.159 -6.303 1.00 90.50 88 SER A O 1
ATOM 709 N N . GLY A 1 89 ? 20.308 -25.909 -8.536 1.00 88.75 89 GLY A N 1
ATOM 710 C CA . GLY A 1 89 ? 19.464 -24.719 -8.494 1.00 88.75 89 GLY A CA 1
ATOM 711 C C . GLY A 1 89 ? 20.175 -23.481 -7.935 1.00 88.75 89 GLY A C 1
ATOM 712 O O . GLY A 1 89 ? 19.505 -22.578 -7.437 1.00 88.75 89 GLY A O 1
ATOM 713 N N . LYS A 1 90 ? 21.517 -23.450 -7.952 1.00 93.44 90 LYS A N 1
ATOM 714 C CA . LYS A 1 90 ? 22.321 -22.355 -7.389 1.00 93.44 90 LYS A CA 1
ATOM 715 C C . LYS A 1 90 ? 22.824 -21.399 -8.463 1.00 93.44 90 LYS A C 1
ATOM 717 O O . LYS A 1 90 ? 23.184 -21.818 -9.560 1.00 93.44 90 LYS A O 1
ATOM 722 N N . HIS A 1 91 ? 22.960 -20.135 -8.088 1.00 95.81 91 HIS A N 1
ATOM 723 C CA . HIS A 1 91 ? 23.563 -19.074 -8.889 1.00 95.81 91 HIS A CA 1
ATOM 724 C C . HIS A 1 91 ? 24.910 -18.671 -8.302 1.00 95.81 91 HIS A C 1
ATOM 726 O O . HIS A 1 91 ? 25.029 -18.500 -7.089 1.00 95.81 91 HIS A O 1
ATOM 732 N N . CYS A 1 92 ? 25.924 -18.513 -9.147 1.00 96.94 92 CYS A N 1
ATOM 733 C CA . CYS A 1 92 ? 27.215 -17.971 -8.743 1.00 96.94 92 CYS A CA 1
ATOM 734 C C . CYS A 1 92 ? 27.168 -16.444 -8.829 1.00 96.94 92 CYS A C 1
ATOM 736 O O . CYS A 1 92 ? 27.093 -15.890 -9.927 1.00 96.94 92 CYS A O 1
ATOM 738 N N . VAL A 1 93 ? 27.225 -15.769 -7.684 1.00 97.38 93 VAL A N 1
ATOM 739 C CA . VAL A 1 93 ? 27.280 -14.307 -7.596 1.00 97.38 93 VAL A CA 1
ATOM 740 C C . VAL A 1 93 ? 28.713 -13.874 -7.313 1.00 97.38 93 VAL A C 1
ATOM 742 O O . VAL A 1 93 ? 29.311 -14.318 -6.332 1.00 97.38 93 VAL A O 1
ATOM 745 N N . GLU A 1 94 ? 29.255 -13.013 -8.168 1.00 97.44 94 GLU A N 1
ATOM 746 C CA . GLU A 1 94 ? 30.553 -12.362 -7.992 1.00 97.44 94 GLU A CA 1
ATOM 747 C C . GLU A 1 94 ? 30.353 -10.953 -7.429 1.00 97.44 94 GLU A C 1
ATOM 749 O O . GLU A 1 94 ? 29.798 -10.074 -8.092 1.00 97.44 94 GLU A O 1
ATOM 754 N N . PHE A 1 95 ? 30.756 -10.740 -6.178 1.00 96.69 95 PHE A N 1
ATOM 755 C CA . PHE A 1 95 ? 30.495 -9.496 -5.455 1.00 96.69 95 PHE A CA 1
ATOM 756 C C . PHE A 1 95 ? 31.497 -8.398 -5.815 1.00 96.69 95 PHE A C 1
ATOM 758 O O . PHE A 1 95 ? 32.700 -8.585 -5.677 1.00 96.69 95 PHE A O 1
ATOM 765 N N . ARG A 1 96 ? 31.006 -7.208 -6.186 1.00 95.19 96 ARG A N 1
ATOM 766 C CA . ARG A 1 96 ? 31.837 -6.112 -6.730 1.00 95.19 96 ARG A CA 1
ATOM 767 C C . ARG A 1 96 ? 32.849 -5.536 -5.740 1.00 95.19 96 ARG A C 1
ATOM 769 O O . ARG A 1 96 ? 33.886 -5.041 -6.154 1.00 95.19 96 ARG A O 1
ATOM 776 N N . GLN A 1 97 ? 32.525 -5.534 -4.448 1.00 93.38 97 GLN A N 1
ATOM 777 C CA . GLN A 1 97 ? 33.390 -4.932 -3.424 1.00 93.38 97 GLN A CA 1
ATOM 778 C C . GLN A 1 97 ? 34.535 -5.855 -3.002 1.00 93.38 97 GLN A C 1
ATOM 780 O O . GLN A 1 97 ? 35.599 -5.380 -2.624 1.00 93.38 97 GLN A O 1
ATOM 785 N N . THR A 1 98 ? 34.313 -7.168 -3.038 1.00 95.44 98 THR A N 1
ATOM 786 C CA . THR A 1 98 ? 35.250 -8.162 -2.495 1.00 95.44 98 THR A CA 1
ATOM 787 C C . THR A 1 98 ? 35.858 -9.059 -3.565 1.00 95.44 98 THR A C 1
ATOM 789 O O . THR A 1 98 ? 36.767 -9.823 -3.256 1.00 95.44 98 THR A O 1
ATOM 792 N N . ASN A 1 99 ? 35.334 -9.020 -4.795 1.00 96.00 99 ASN A N 1
ATOM 793 C CA . ASN A 1 99 ? 35.589 -9.980 -5.875 1.00 96.00 99 ASN A CA 1
ATOM 794 C C . ASN A 1 99 ? 35.357 -11.448 -5.462 1.00 96.00 99 ASN A C 1
ATOM 796 O O . ASN A 1 99 ? 35.802 -12.381 -6.127 1.00 96.00 99 ASN A O 1
ATOM 800 N N . ALA A 1 100 ? 34.658 -11.682 -4.345 1.00 96.62 100 ALA A N 1
ATOM 801 C CA . ALA A 1 100 ? 34.357 -13.021 -3.875 1.00 96.62 100 ALA A CA 1
ATOM 802 C C . ALA A 1 100 ? 33.232 -13.627 -4.717 1.00 96.62 100 ALA A C 1
ATOM 804 O O . ALA A 1 100 ? 32.219 -12.975 -4.979 1.00 96.62 100 ALA A O 1
ATOM 805 N N . ARG A 1 101 ? 33.374 -14.906 -5.072 1.00 97.56 101 ARG A N 1
ATOM 806 C CA . ARG A 1 101 ? 32.338 -15.685 -5.759 1.00 97.56 101 ARG A CA 1
ATOM 807 C C . ARG A 1 101 ? 31.617 -16.578 -4.756 1.00 97.56 101 ARG A C 1
ATOM 809 O O . ARG A 1 101 ? 32.264 -17.312 -4.011 1.00 97.56 101 ARG A O 1
ATOM 816 N N . ARG A 1 102 ? 30.283 -16.530 -4.716 1.00 97.19 102 ARG A N 1
ATOM 817 C CA . ARG A 1 102 ? 29.469 -17.397 -3.844 1.00 97.19 102 ARG A CA 1
ATOM 818 C C . ARG A 1 102 ? 28.338 -18.057 -4.615 1.00 97.19 102 ARG A C 1
ATOM 820 O O . ARG A 1 102 ? 27.673 -17.412 -5.416 1.00 97.19 102 ARG A O 1
ATOM 827 N N . TRP A 1 103 ? 28.096 -19.330 -4.322 1.00 96.62 103 TRP A N 1
ATOM 828 C CA . TRP A 1 103 ? 26.957 -20.079 -4.846 1.00 96.62 103 TRP A CA 1
ATOM 829 C C . TRP A 1 103 ? 25.754 -19.935 -3.916 1.00 96.62 103 TRP A C 1
ATOM 831 O O . TRP A 1 103 ? 25.788 -20.421 -2.785 1.00 96.62 103 TRP A O 1
ATOM 841 N N . LEU A 1 104 ? 24.693 -19.291 -4.394 1.00 94.56 104 LEU A N 1
ATOM 842 C CA . LEU A 1 104 ? 23.504 -18.954 -3.615 1.00 94.56 104 LEU A CA 1
ATOM 843 C C . LEU A 1 104 ? 22.266 -19.634 -4.199 1.00 94.56 104 LEU A C 1
ATOM 845 O O . LEU A 1 104 ? 22.115 -19.730 -5.414 1.00 94.56 104 LEU A O 1
ATOM 849 N N . VAL A 1 105 ? 21.365 -20.101 -3.335 1.00 90.94 105 VAL A N 1
ATOM 850 C CA . VAL A 1 105 ? 20.038 -20.575 -3.753 1.00 90.94 105 VAL A CA 1
ATOM 851 C C . VAL A 1 105 ? 19.119 -19.359 -3.772 1.00 90.94 105 VAL A C 1
ATOM 853 O O . VAL A 1 105 ? 18.508 -19.042 -2.755 1.00 90.94 105 VAL A O 1
ATOM 856 N N . MET A 1 106 ? 19.028 -18.668 -4.911 1.00 87.44 106 MET A N 1
ATOM 857 C CA . MET A 1 106 ? 18.352 -17.363 -5.006 1.00 87.44 106 MET A CA 1
ATOM 858 C C . MET A 1 106 ? 16.881 -17.407 -4.564 1.00 87.44 106 MET A C 1
ATOM 860 O O . MET A 1 106 ? 16.401 -16.462 -3.954 1.00 87.44 106 MET A O 1
ATOM 864 N N . LEU A 1 107 ? 16.187 -18.539 -4.738 1.00 83.19 107 LEU A N 1
ATOM 865 C CA . LEU A 1 107 ? 14.821 -18.749 -4.223 1.00 83.19 107 LEU A CA 1
ATOM 866 C C . LEU A 1 107 ? 14.701 -18.719 -2.687 1.00 83.19 107 LEU A C 1
ATOM 868 O O . LEU A 1 107 ? 13.605 -18.573 -2.156 1.00 83.19 107 LEU A O 1
ATOM 872 N N . ARG A 1 108 ? 15.809 -18.908 -1.965 1.00 82.25 108 ARG A N 1
ATOM 873 C CA . ARG A 1 108 ? 15.876 -18.901 -0.494 1.00 82.25 108 ARG A CA 1
ATOM 874 C C . ARG A 1 108 ? 16.665 -17.716 0.053 1.00 82.25 108 ARG A C 1
ATOM 876 O O . ARG A 1 108 ? 16.791 -17.575 1.266 1.00 82.25 108 ARG A O 1
ATOM 883 N N . THR A 1 109 ? 17.230 -16.894 -0.821 1.00 85.12 109 THR A N 1
ATOM 884 C CA . THR A 1 109 ? 18.044 -15.746 -0.442 1.00 85.12 109 THR A CA 1
ATOM 885 C C . THR A 1 109 ? 17.265 -14.481 -0.751 1.00 85.12 109 THR A C 1
ATOM 887 O O . THR A 1 109 ? 16.723 -14.342 -1.839 1.00 85.12 109 THR A O 1
ATOM 890 N N . ALA A 1 110 ? 17.195 -13.539 0.188 1.00 81.88 110 ALA A N 1
ATOM 891 C CA . ALA A 1 110 ? 16.612 -12.241 -0.120 1.00 81.88 110 ALA A CA 1
ATOM 892 C C . ALA A 1 110 ? 17.545 -11.499 -1.089 1.00 81.88 110 ALA A C 1
ATOM 894 O O . ALA A 1 110 ? 18.708 -11.244 -0.768 1.00 81.88 110 ALA A O 1
ATOM 895 N N . PHE A 1 111 ? 17.044 -11.177 -2.277 1.00 86.94 111 PHE A N 1
ATOM 896 C CA . PHE A 1 111 ? 17.778 -10.427 -3.287 1.00 86.94 111 PHE A CA 1
ATOM 897 C C . PHE A 1 111 ? 16.833 -9.548 -4.107 1.00 86.94 111 PHE A C 1
ATOM 899 O O . PHE A 1 111 ? 15.619 -9.746 -4.098 1.00 86.94 111 PHE A O 1
ATOM 906 N N . TYR A 1 112 ? 17.403 -8.606 -4.849 1.00 83.12 112 TYR A N 1
ATOM 907 C CA . TYR A 1 112 ? 16.703 -7.897 -5.914 1.00 83.12 112 TYR A CA 1
ATOM 908 C C . TYR A 1 112 ? 17.611 -7.731 -7.128 1.00 83.12 112 TYR A C 1
ATOM 910 O O . TYR A 1 112 ? 18.841 -7.718 -7.016 1.00 83.12 112 TYR A O 1
ATOM 918 N N . ILE A 1 113 ? 16.987 -7.609 -8.296 1.00 87.62 113 ILE A N 1
ATOM 919 C CA . ILE A 1 113 ? 17.672 -7.320 -9.552 1.00 87.62 113 ILE A CA 1
ATOM 920 C C . ILE A 1 113 ? 17.884 -5.810 -9.611 1.00 87.62 113 ILE A C 1
ATOM 922 O O . ILE A 1 113 ? 16.922 -5.048 -9.624 1.00 87.62 113 ILE A O 1
ATOM 926 N N . VAL A 1 114 ? 19.144 -5.383 -9.590 1.00 86.19 114 VAL A N 1
ATOM 927 C CA . VAL A 1 114 ? 19.517 -3.969 -9.708 1.00 86.19 114 VAL A CA 1
ATOM 928 C C . VAL A 1 114 ? 19.543 -3.533 -11.165 1.00 86.19 114 VAL A C 1
ATOM 930 O O . VAL A 1 114 ? 19.194 -2.399 -11.469 1.00 86.19 114 VAL A O 1
ATOM 933 N N . ASP A 1 115 ? 20.004 -4.416 -12.048 1.00 87.94 115 ASP A N 1
ATOM 934 C CA . ASP A 1 115 ? 20.061 -4.177 -13.485 1.00 87.94 115 ASP A CA 1
ATOM 935 C C . ASP A 1 115 ? 19.952 -5.509 -14.231 1.00 87.94 115 ASP A C 1
ATOM 937 O O . ASP A 1 115 ? 20.531 -6.513 -13.798 1.00 87.94 115 ASP A O 1
ATOM 941 N N . ARG A 1 116 ? 19.207 -5.527 -15.335 1.00 86.44 116 ARG A N 1
ATOM 942 C CA . ARG A 1 116 ? 19.109 -6.700 -16.209 1.00 86.44 116 ARG A CA 1
ATOM 943 C C . ARG A 1 116 ? 20.127 -6.539 -17.327 1.00 86.44 116 ARG A C 1
ATOM 945 O O . ARG A 1 116 ? 20.250 -5.468 -17.909 1.00 86.44 116 ARG A O 1
ATOM 952 N N . CYS A 1 117 ? 20.851 -7.609 -17.645 1.00 82.06 117 CYS A N 1
ATOM 953 C CA . CYS A 1 117 ? 21.733 -7.587 -18.805 1.00 82.06 117 CYS A CA 1
ATOM 954 C C . CYS A 1 117 ? 20.884 -7.403 -20.067 1.00 82.06 117 CYS A C 1
ATOM 956 O O . CYS A 1 117 ? 20.173 -8.321 -20.468 1.00 82.06 117 CYS A O 1
ATOM 958 N N . ASN A 1 118 ? 20.963 -6.234 -20.703 1.00 68.19 118 ASN A N 1
ATOM 959 C CA . ASN A 1 118 ? 20.374 -6.036 -22.031 1.00 68.19 118 ASN A CA 1
ATOM 960 C C . ASN A 1 118 ? 21.218 -6.692 -23.133 1.00 68.19 118 ASN A C 1
ATOM 962 O O . ASN A 1 118 ? 20.767 -6.812 -24.269 1.00 68.19 118 ASN A O 1
ATOM 966 N N . SER A 1 119 ? 22.447 -7.111 -22.820 1.00 58.34 119 SER A N 1
ATOM 967 C CA . SER A 1 119 ? 23.295 -7.825 -23.762 1.00 58.34 119 SER A CA 1
ATOM 968 C C . SER A 1 119 ? 22.968 -9.312 -23.732 1.00 58.34 119 SER A C 1
ATOM 970 O O . SER A 1 119 ? 23.138 -9.972 -22.708 1.00 58.34 119 SER A O 1
ATOM 972 N N . THR A 1 120 ? 22.563 -9.837 -24.884 1.00 51.72 120 THR A N 1
ATOM 973 C CA . THR A 1 120 ? 22.540 -11.258 -25.251 1.00 51.72 120 THR A CA 1
ATOM 974 C C . THR A 1 120 ? 23.952 -11.858 -25.193 1.00 51.72 120 THR A C 1
ATOM 976 O O . THR A 1 120 ? 24.523 -12.222 -26.218 1.00 51.72 120 THR A O 1
ATOM 979 N N . LEU A 1 121 ? 24.568 -11.908 -24.012 1.00 52.62 121 LEU A N 1
ATOM 980 C CA . LEU A 1 121 ? 25.855 -12.565 -23.813 1.00 52.62 121 LEU A CA 1
ATOM 981 C C . LEU A 1 121 ? 25.614 -14.074 -23.779 1.00 52.62 121 LEU A C 1
ATOM 983 O O . LEU A 1 121 ? 25.277 -14.663 -22.755 1.00 52.62 121 LEU A O 1
ATOM 987 N N . SER A 1 122 ? 25.745 -14.675 -24.957 1.00 44.62 122 SER A N 1
ATOM 988 C CA . SER A 1 122 ? 25.637 -16.100 -25.250 1.00 44.62 122 SER A CA 1
ATOM 989 C C . SER A 1 122 ? 26.896 -16.878 -24.849 1.00 44.62 122 SER A C 1
ATOM 991 O O . SER A 1 122 ? 27.447 -17.619 -25.660 1.00 44.62 122 SER A O 1
ATOM 993 N N . GLU A 1 123 ? 27.380 -16.715 -23.621 1.00 47.06 123 GLU A N 1
ATOM 994 C CA . GLU A 1 123 ? 28.401 -17.615 -23.078 1.00 47.06 123 GLU A CA 1
ATOM 995 C C . GLU A 1 123 ? 27.726 -18.602 -22.123 1.00 47.06 123 GLU A C 1
ATOM 997 O O . GLU A 1 123 ? 27.771 -18.468 -20.901 1.00 47.06 123 GLU A O 1
ATOM 1002 N N . GLU A 1 124 ? 27.069 -19.618 -22.697 1.00 47.97 124 GLU A N 1
ATOM 1003 C CA . GLU A 1 124 ? 26.871 -20.879 -21.982 1.00 47.97 124 GLU A CA 1
ATOM 1004 C C . GLU A 1 124 ? 28.272 -21.397 -21.636 1.00 47.97 124 GLU A C 1
ATOM 1006 O O . GLU A 1 124 ? 29.012 -21.885 -22.492 1.00 47.97 124 GLU A O 1
ATOM 1011 N N . THR A 1 125 ? 28.674 -21.244 -20.373 1.00 47.00 125 THR A N 1
ATOM 1012 C CA . THR A 1 125 ? 29.814 -21.976 -19.825 1.00 47.00 125 THR A CA 1
ATOM 1013 C C . THR A 1 125 ? 29.616 -23.441 -20.170 1.00 47.00 125 THR A C 1
ATOM 1015 O O . THR A 1 125 ? 28.634 -24.026 -19.716 1.00 47.00 125 THR A O 1
ATOM 1018 N N . LYS A 1 126 ? 30.525 -23.990 -20.986 1.00 41.97 126 LYS A N 1
ATOM 1019 C CA . LYS A 1 126 ? 30.565 -25.399 -21.383 1.00 41.97 126 LYS A CA 1
ATOM 1020 C C . LYS A 1 126 ? 30.346 -26.282 -20.152 1.00 41.97 126 LYS A C 1
ATOM 1022 O O . LYS A 1 126 ? 31.271 -26.493 -19.368 1.00 41.97 126 LYS A O 1
ATOM 1027 N N . GLU A 1 127 ? 29.126 -26.782 -19.968 1.00 44.50 127 GLU A N 1
ATOM 1028 C CA . GLU A 1 127 ? 28.958 -28.050 -19.271 1.00 44.50 127 GLU A CA 1
ATOM 1029 C C . GLU A 1 127 ? 29.660 -29.120 -20.126 1.00 44.50 127 GLU A C 1
ATOM 1031 O O . GLU A 1 127 ? 29.700 -28.981 -21.352 1.00 44.50 127 GLU A O 1
ATOM 1036 N N . PRO A 1 128 ? 30.276 -30.142 -19.509 1.00 44.25 128 PRO A N 1
ATOM 1037 C CA . PRO A 1 128 ? 30.940 -31.210 -20.243 1.00 44.25 128 PRO A CA 1
ATOM 1038 C C . PRO A 1 128 ? 29.974 -31.816 -21.268 1.00 44.25 128 PRO A C 1
ATOM 1040 O O . PRO A 1 128 ? 28.840 -32.164 -20.936 1.00 44.25 128 PRO A O 1
ATOM 1043 N N . ASP A 1 129 ? 30.439 -31.865 -22.515 1.00 39.03 129 ASP A N 1
ATOM 1044 C CA . ASP A 1 129 ? 29.686 -32.196 -23.723 1.00 39.03 129 ASP A CA 1
ATOM 1045 C C . ASP A 1 129 ? 28.777 -33.423 -23.533 1.00 39.03 129 ASP A C 1
ATOM 1047 O O . ASP A 1 129 ? 29.253 -34.504 -23.181 1.00 39.03 129 ASP A O 1
ATOM 1051 N N . GLY A 1 130 ? 27.467 -33.294 -23.792 1.00 42.91 130 GLY A N 1
ATOM 1052 C CA . GLY A 1 130 ? 26.618 -34.489 -23.771 1.00 42.91 130 GLY A CA 1
ATOM 1053 C C . GLY A 1 130 ? 25.121 -34.393 -24.055 1.00 42.91 130 GLY A C 1
ATOM 1054 O O . GLY A 1 130 ? 24.507 -35.450 -24.173 1.00 42.91 130 GLY A O 1
ATOM 1055 N N . ILE A 1 131 ? 24.483 -33.220 -24.175 1.00 39.22 131 ILE A N 1
ATOM 1056 C CA . ILE A 1 131 ? 23.025 -33.178 -24.417 1.00 39.22 131 ILE A CA 1
ATOM 1057 C C . ILE A 1 131 ? 22.669 -32.164 -25.508 1.00 39.22 131 ILE A C 1
ATOM 1059 O O . ILE A 1 131 ? 22.604 -30.958 -25.279 1.00 39.22 131 ILE A O 1
ATOM 1063 N N . PHE A 1 132 ? 22.406 -32.691 -26.707 1.00 40.19 132 PHE A N 1
ATOM 1064 C CA . PHE A 1 132 ? 21.860 -31.967 -27.853 1.00 40.19 132 PHE A CA 1
ATOM 1065 C C . PHE A 1 132 ? 20.521 -31.311 -27.492 1.00 40.19 132 PHE A C 1
ATOM 1067 O O . PHE A 1 132 ? 19.558 -31.996 -27.147 1.00 40.19 132 PHE A O 1
ATOM 1074 N N . THR A 1 133 ? 20.427 -29.989 -27.637 1.00 39.53 133 THR A N 1
ATOM 1075 C CA . THR A 1 133 ? 19.135 -29.297 -27.717 1.00 39.53 133 THR A CA 1
ATOM 1076 C C . THR A 1 133 ? 19.003 -28.665 -29.098 1.00 39.53 133 THR A C 1
ATOM 1078 O O . THR A 1 133 ? 19.850 -27.896 -29.539 1.00 39.53 133 THR A O 1
ATOM 1081 N N . THR A 1 134 ? 17.960 -29.062 -29.825 1.00 40.06 134 THR A N 1
ATOM 1082 C CA . THR A 1 134 ? 17.634 -28.567 -31.168 1.00 40.06 134 THR A CA 1
ATOM 1083 C C . THR A 1 134 ? 17.240 -27.085 -31.128 1.00 40.06 134 THR A C 1
ATOM 1085 O O . THR A 1 134 ? 16.287 -26.743 -30.418 1.00 40.06 134 THR A O 1
ATOM 1088 N N . PRO A 1 135 ? 17.894 -26.209 -31.909 1.00 41.12 135 PRO A N 1
ATOM 1089 C CA . PRO A 1 135 ? 17.506 -24.811 -32.056 1.00 41.12 135 PRO A CA 1
ATOM 1090 C C . PRO A 1 135 ? 16.309 -24.718 -33.015 1.00 41.12 135 PRO A C 1
ATOM 1092 O O . PRO A 1 135 ? 16.397 -25.162 -34.155 1.00 41.12 135 PRO A O 1
ATOM 1095 N N . GLY A 1 136 ? 15.168 -24.177 -32.573 1.00 42.38 136 GLY A N 1
ATOM 1096 C CA . GLY A 1 136 ? 14.033 -23.957 -33.488 1.00 42.38 136 GLY A CA 1
ATOM 1097 C C . GLY A 1 136 ? 12.648 -23.769 -32.869 1.00 42.38 136 GLY A C 1
ATOM 1098 O O . GLY A 1 136 ? 11.729 -23.343 -33.560 1.00 42.38 136 GLY A O 1
ATOM 1099 N N . LYS A 1 137 ? 12.464 -24.022 -31.572 1.00 48.66 137 LYS A N 1
ATOM 1100 C CA . LYS A 1 137 ? 11.272 -23.561 -30.847 1.00 48.66 137 LYS A CA 1
ATOM 1101 C C . LYS A 1 137 ? 11.670 -22.359 -30.014 1.00 48.66 137 LYS A C 1
ATOM 1103 O O . LYS A 1 137 ? 12.639 -22.457 -29.268 1.00 48.66 137 LYS A O 1
ATOM 1108 N N . ASN A 1 138 ? 10.911 -21.268 -30.127 1.00 45.69 138 ASN A N 1
ATOM 1109 C CA . ASN A 1 138 ? 10.884 -20.180 -29.152 1.00 45.69 138 ASN A CA 1
ATOM 1110 C C . ASN A 1 138 ? 10.618 -20.798 -27.778 1.00 45.69 138 ASN A C 1
ATOM 1112 O O . ASN A 1 138 ? 9.473 -20.991 -27.373 1.00 45.69 138 ASN A O 1
ATOM 1116 N N . CYS A 1 139 ? 11.687 -21.222 -27.113 1.00 43.91 139 CYS A N 1
ATOM 1117 C CA . CYS A 1 139 ? 11.638 -21.841 -25.812 1.00 43.91 139 CYS A CA 1
ATOM 1118 C C . CYS A 1 139 ? 11.441 -20.676 -24.855 1.00 43.91 139 CYS A C 1
ATOM 1120 O O . CYS A 1 139 ? 12.402 -20.094 -24.357 1.00 43.91 139 CYS A O 1
ATOM 1122 N N . THR A 1 140 ? 10.186 -20.260 -24.690 1.00 57.72 140 THR A N 1
ATOM 1123 C CA . THR A 1 140 ? 9.785 -19.429 -23.564 1.00 57.72 140 THR A CA 1
ATOM 1124 C C . THR A 1 140 ? 10.091 -20.255 -22.327 1.00 57.72 140 THR A C 1
ATOM 1126 O O . THR A 1 140 ? 9.294 -21.102 -21.923 1.00 57.72 140 THR A O 1
ATOM 1129 N N . GLU A 1 141 ? 11.309 -20.107 -21.812 1.00 63.69 141 GLU A N 1
ATOM 1130 C CA . GLU A 1 141 ? 11.740 -20.770 -20.595 1.00 63.69 141 GLU A CA 1
ATOM 1131 C C . GLU A 1 141 ? 10.696 -20.470 -19.520 1.00 63.69 141 GLU A C 1
ATOM 1133 O O . GLU A 1 141 ? 10.337 -19.310 -19.296 1.00 63.69 141 GLU A O 1
ATOM 1138 N N . ALA A 1 142 ? 10.170 -21.522 -18.893 1.00 73.62 142 ALA A N 1
ATOM 1139 C CA . ALA A 1 142 ? 9.236 -21.354 -17.797 1.00 73.62 142 ALA A CA 1
ATOM 1140 C C . ALA A 1 142 ? 9.902 -20.492 -16.715 1.00 73.62 142 ALA A C 1
ATOM 1142 O O . ALA A 1 142 ? 11.039 -20.750 -16.305 1.00 73.62 142 ALA A O 1
ATOM 1143 N N . TRP A 1 143 ? 9.212 -19.443 -16.270 1.00 78.75 143 TRP A N 1
ATOM 1144 C CA . TRP A 1 143 ? 9.724 -18.578 -15.216 1.00 78.75 143 TRP A CA 1
ATOM 1145 C C . TRP A 1 143 ? 10.000 -19.399 -13.957 1.00 78.75 143 TRP A C 1
ATOM 1147 O O . TRP A 1 143 ? 9.174 -20.198 -13.524 1.00 78.75 143 TRP A O 1
ATOM 1157 N N . THR A 1 144 ? 11.182 -19.207 -13.373 1.00 74.44 144 THR A N 1
ATOM 1158 C CA . THR A 1 144 ? 11.543 -19.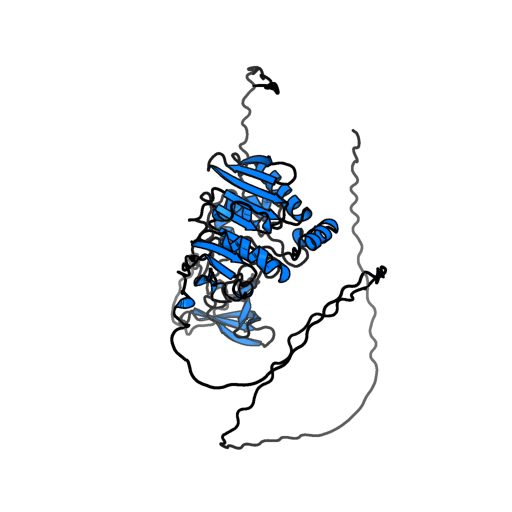844 -12.099 1.00 74.44 144 THR A CA 1
ATOM 1159 C C . THR A 1 144 ? 10.817 -19.165 -10.946 1.00 74.44 144 THR A C 1
ATOM 1161 O O . THR A 1 144 ? 10.403 -19.818 -9.993 1.00 74.44 144 THR A O 1
ATOM 1164 N N . PHE A 1 145 ? 10.627 -17.854 -11.056 1.00 78.12 145 PHE A N 1
ATOM 1165 C CA . PHE A 1 145 ? 9.790 -17.071 -10.170 1.00 78.12 145 PHE A CA 1
ATOM 1166 C C . PHE A 1 145 ? 9.054 -16.027 -10.995 1.00 78.12 145 PHE A C 1
ATOM 1168 O O . PHE A 1 145 ? 9.653 -15.376 -11.850 1.00 78.12 145 PHE A O 1
ATOM 1175 N N . ALA A 1 146 ? 7.774 -15.857 -10.705 1.00 76.94 146 ALA A N 1
ATOM 1176 C CA . ALA A 1 146 ? 6.984 -14.717 -11.122 1.00 76.94 146 ALA A CA 1
ATOM 1177 C C . ALA A 1 146 ? 5.996 -14.423 -10.004 1.00 76.94 146 ALA A C 1
ATOM 1179 O O . ALA A 1 146 ? 5.428 -15.347 -9.417 1.00 76.94 146 ALA A O 1
ATOM 1180 N N . GLU A 1 147 ? 5.811 -13.145 -9.690 1.00 81.81 147 GLU A N 1
ATOM 1181 C CA . GLU A 1 147 ? 4.790 -12.779 -8.718 1.00 81.81 147 GLU A CA 1
ATOM 1182 C C . GLU A 1 147 ? 3.409 -13.145 -9.259 1.00 81.81 147 GLU A C 1
ATOM 1184 O O . GLU A 1 147 ? 3.097 -12.911 -10.433 1.00 81.81 147 GLU A O 1
ATOM 1189 N N . ASP A 1 148 ? 2.571 -13.710 -8.393 1.00 86.88 148 ASP A N 1
ATOM 1190 C CA . ASP A 1 148 ? 1.184 -13.990 -8.737 1.00 86.88 148 ASP A CA 1
ATOM 1191 C C . ASP A 1 148 ? 0.367 -12.693 -8.688 1.00 86.88 148 ASP A C 1
ATOM 1193 O O . ASP A 1 148 ? -0.267 -12.334 -7.693 1.00 86.88 148 ASP A O 1
ATOM 1197 N N . LEU A 1 149 ? 0.468 -11.924 -9.771 1.00 94.12 149 LEU A N 1
ATOM 1198 C CA . LEU A 1 149 ? -0.264 -10.679 -9.951 1.00 94.12 149 LEU A CA 1
ATOM 1199 C C . LEU A 1 149 ? -1.628 -10.979 -10.575 1.00 94.12 149 LEU A C 1
ATOM 1201 O O . LEU A 1 149 ? -1.709 -11.452 -11.709 1.00 94.12 149 LEU A O 1
ATOM 1205 N N . SER A 1 150 ? -2.697 -10.684 -9.838 1.00 96.56 150 SER A N 1
ATOM 1206 C CA . SER A 1 150 ? -4.074 -10.839 -10.320 1.00 96.56 150 SER A CA 1
ATOM 1207 C C . SER A 1 150 ? -4.470 -9.742 -11.318 1.00 96.56 150 SER A C 1
ATOM 1209 O O . SER A 1 150 ? -3.848 -8.681 -11.382 1.00 96.56 150 SER A O 1
ATOM 1211 N N . LEU A 1 151 ? -5.538 -9.967 -12.095 1.00 97.44 151 LEU A N 1
ATOM 1212 C CA . LEU A 1 151 ? -6.116 -8.925 -12.959 1.00 97.44 151 LEU A CA 1
ATOM 1213 C C . LEU A 1 151 ? -6.619 -7.733 -12.132 1.00 97.44 151 LEU A C 1
ATOM 1215 O O . LEU A 1 151 ? -6.401 -6.589 -12.513 1.00 97.44 151 LEU A O 1
ATOM 1219 N N . LEU A 1 152 ? -7.211 -7.991 -10.961 1.00 97.50 152 LEU A N 1
ATOM 1220 C CA . LEU A 1 152 ? -7.660 -6.942 -10.040 1.00 97.50 152 LEU A CA 1
ATOM 1221 C C . LEU A 1 152 ? -6.498 -6.080 -9.541 1.00 97.50 152 LEU A C 1
ATOM 1223 O O . LEU A 1 152 ? -6.630 -4.862 -9.479 1.00 97.50 152 LEU A O 1
ATOM 1227 N N . TYR A 1 153 ? -5.344 -6.690 -9.253 1.00 97.56 153 TYR A N 1
ATOM 1228 C CA . TYR A 1 153 ? -4.130 -5.941 -8.936 1.00 97.56 153 TYR A CA 1
ATOM 1229 C C . TYR A 1 153 ? -3.704 -5.060 -10.116 1.00 97.56 153 TYR A C 1
ATOM 1231 O O . TYR A 1 153 ? -3.517 -3.861 -9.934 1.00 97.56 153 TYR A O 1
ATOM 1239 N N . ALA A 1 154 ? -3.598 -5.624 -11.325 1.00 97.56 154 ALA A N 1
ATOM 1240 C CA . ALA A 1 154 ? -3.210 -4.864 -12.514 1.00 97.56 154 ALA A CA 1
ATOM 1241 C C . ALA A 1 154 ? -4.151 -3.669 -12.768 1.00 97.56 154 ALA A C 1
ATOM 1243 O O . ALA A 1 154 ? -3.673 -2.563 -13.020 1.00 97.56 154 ALA A O 1
ATOM 1244 N N . LYS A 1 155 ? -5.469 -3.868 -12.612 1.00 97.69 155 LYS A N 1
ATOM 1245 C CA . LYS A 1 155 ? -6.477 -2.809 -12.771 1.00 97.69 155 LYS A CA 1
ATOM 1246 C C . LYS A 1 155 ? -6.282 -1.729 -11.712 1.00 97.69 155 LYS A C 1
ATOM 1248 O O . LYS A 1 155 ? -6.149 -0.561 -12.058 1.00 97.69 155 LYS A O 1
ATOM 1253 N N . ALA A 1 156 ? -6.187 -2.130 -10.441 1.00 97.50 156 ALA A N 1
ATOM 1254 C CA . ALA A 1 156 ? -5.980 -1.212 -9.326 1.00 97.50 156 ALA A CA 1
ATOM 1255 C C . ALA A 1 156 ? -4.722 -0.351 -9.518 1.00 97.50 156 ALA A C 1
ATOM 1257 O O . ALA A 1 156 ? -4.763 0.845 -9.255 1.00 97.50 156 ALA A O 1
ATOM 1258 N N . GLN A 1 157 ? -3.625 -0.927 -10.022 1.00 97.50 157 GLN A N 1
ATOM 1259 C CA . GLN A 1 157 ? -2.397 -0.177 -10.293 1.00 97.50 157 GLN A CA 1
ATOM 1260 C C . GLN A 1 157 ? -2.542 0.852 -11.415 1.00 97.50 157 GLN A C 1
ATOM 1262 O O . GLN A 1 157 ? -2.024 1.959 -11.280 1.00 97.50 157 GLN A O 1
ATOM 1267 N N . SER A 1 158 ? -3.244 0.507 -12.497 1.00 97.31 158 SER A N 1
ATOM 1268 C CA . SER A 1 158 ? -3.541 1.454 -13.579 1.00 97.31 158 SER A CA 1
ATOM 1269 C C . SER A 1 158 ? -4.364 2.632 -13.064 1.00 97.31 158 SER A C 1
ATOM 1271 O O . SER A 1 158 ? -3.980 3.784 -13.238 1.00 97.31 158 SER A O 1
ATOM 1273 N N . THR A 1 159 ? -5.449 2.345 -12.344 1.00 97.19 159 THR A N 1
ATOM 1274 C CA . THR A 1 159 ? -6.323 3.376 -11.774 1.00 97.19 159 THR A CA 1
ATOM 1275 C C . THR A 1 159 ? -5.577 4.250 -10.763 1.00 97.19 159 THR A C 1
ATOM 1277 O O . THR A 1 159 ? -5.640 5.473 -10.843 1.00 97.19 159 THR A O 1
ATOM 1280 N N . LEU A 1 160 ? -4.780 3.659 -9.862 1.00 97.25 160 LEU A N 1
ATOM 1281 C CA . LEU A 1 160 ? -3.910 4.418 -8.955 1.00 97.25 160 LEU A CA 1
ATOM 1282 C C . LEU A 1 160 ? -2.954 5.336 -9.726 1.00 97.25 160 LEU A C 1
ATOM 1284 O O . LEU A 1 160 ? -2.747 6.481 -9.318 1.00 97.25 160 LEU A O 1
ATOM 1288 N N . HIS A 1 161 ? -2.365 4.852 -10.826 1.00 96.25 161 HIS A N 1
ATOM 1289 C CA . HIS A 1 161 ? -1.431 5.632 -11.640 1.00 96.25 161 HIS A CA 1
ATOM 1290 C C . HIS A 1 161 ? -2.082 6.910 -12.158 1.00 96.25 161 HIS A C 1
ATOM 1292 O O . HIS A 1 161 ? -1.492 7.985 -12.052 1.00 96.25 161 HIS A O 1
ATOM 1298 N N . GLU A 1 162 ? -3.316 6.808 -12.632 1.00 96.06 162 GLU A N 1
ATOM 1299 C CA . GLU A 1 162 ? -4.089 7.942 -13.127 1.00 96.06 162 GLU A CA 1
ATOM 1300 C C . GLU A 1 162 ? -4.516 8.878 -11.990 1.00 96.06 162 GLU A C 1
ATOM 1302 O O . GLU A 1 162 ? -4.245 10.081 -12.046 1.00 96.06 162 GLU A O 1
ATOM 1307 N N . CYS A 1 163 ? -5.077 8.338 -10.901 1.00 97.31 163 CYS A N 1
ATOM 1308 C CA . CYS A 1 163 ? -5.540 9.133 -9.761 1.00 97.31 163 CYS A CA 1
ATOM 1309 C C . CYS A 1 163 ? -4.421 9.972 -9.124 1.00 97.31 163 CYS A C 1
ATOM 1311 O O . CYS A 1 163 ? -4.663 11.111 -8.713 1.00 97.31 163 CYS A O 1
ATOM 1313 N N . TYR A 1 164 ? -3.196 9.440 -9.069 1.00 97.38 164 TYR A N 1
ATOM 1314 C CA . TYR A 1 164 ? -2.026 10.113 -8.495 1.00 97.38 164 TYR A CA 1
ATOM 1315 C C . TYR A 1 164 ? -1.143 10.827 -9.536 1.00 97.38 164 TYR A C 1
ATOM 1317 O O . TYR A 1 164 ? -0.056 11.294 -9.189 1.00 97.38 164 TYR A O 1
ATOM 1325 N N . GLY A 1 165 ? -1.577 10.941 -10.797 1.00 95.56 165 GLY A N 1
ATOM 1326 C CA . GLY A 1 165 ? -0.845 11.668 -11.843 1.00 95.56 165 GLY A CA 1
ATOM 1327 C C . GLY A 1 165 ? 0.560 11.115 -12.084 1.00 95.56 165 GLY A C 1
ATOM 1328 O O . GLY A 1 165 ? 1.541 11.860 -12.049 1.00 95.56 165 GLY A O 1
ATOM 1329 N N . SER A 1 166 ? 0.654 9.796 -12.247 1.00 91.88 166 SER A N 1
ATOM 1330 C CA . SER A 1 166 ? 1.888 9.037 -12.466 1.00 91.88 166 SER A CA 1
ATOM 1331 C C . SER A 1 166 ? 2.856 8.976 -11.278 1.00 91.88 166 SER A C 1
ATOM 1333 O O . SER A 1 166 ? 4.019 8.616 -11.442 1.00 91.88 166 SER A O 1
ATOM 1335 N N . ARG A 1 167 ? 2.394 9.286 -10.058 1.00 90.00 167 ARG A N 1
ATOM 1336 C CA . ARG A 1 167 ? 3.214 9.300 -8.825 1.00 90.00 167 ARG A CA 1
ATOM 1337 C C . ARG A 1 167 ? 2.830 8.215 -7.821 1.00 90.00 167 ARG A C 1
ATOM 1339 O O . ARG A 1 167 ? 2.767 8.447 -6.616 1.00 90.00 167 ARG A O 1
ATOM 1346 N N . VAL A 1 168 ? 2.554 7.009 -8.304 1.00 89.12 168 VAL A N 1
ATOM 1347 C CA . VAL A 1 168 ? 2.206 5.887 -7.416 1.00 89.12 168 VAL A CA 1
ATOM 1348 C C . VAL A 1 168 ? 3.445 5.338 -6.718 1.00 89.12 168 VAL A C 1
ATOM 1350 O O . VAL A 1 168 ? 3.420 5.122 -5.509 1.00 89.12 168 VAL A O 1
ATOM 1353 N N . GLN A 1 169 ? 4.547 5.178 -7.454 1.00 87.06 169 GLN A N 1
ATOM 1354 C CA . GLN A 1 169 ? 5.788 4.602 -6.945 1.00 87.06 169 GLN A CA 1
ATOM 1355 C C . GLN A 1 169 ? 6.850 5.680 -6.721 1.00 87.06 169 GLN A C 1
ATOM 1357 O O . GLN A 1 169 ? 7.772 5.869 -7.512 1.00 87.06 169 GLN A O 1
ATOM 1362 N N . GLU A 1 170 ? 6.719 6.396 -5.612 1.00 88.31 170 GLU A N 1
ATOM 1363 C CA . GLU A 1 170 ? 7.712 7.375 -5.184 1.00 88.31 170 GLU A CA 1
ATOM 1364 C C . GLU A 1 170 ? 8.693 6.738 -4.201 1.00 88.31 170 GLU A C 1
ATOM 1366 O O . GLU A 1 170 ? 8.314 5.963 -3.322 1.00 88.31 170 GLU A O 1
ATOM 1371 N N . THR A 1 171 ? 9.978 7.052 -4.347 1.00 86.44 171 THR A N 1
ATOM 1372 C CA . THR A 1 171 ? 11.040 6.418 -3.560 1.00 86.44 171 THR A CA 1
ATOM 1373 C C . THR A 1 171 ? 12.051 7.446 -3.055 1.00 86.44 171 THR A C 1
ATOM 1375 O O . THR A 1 171 ? 12.181 8.543 -3.600 1.00 86.44 171 THR A O 1
ATOM 1378 N N . GLY A 1 172 ? 12.761 7.107 -1.980 1.00 83.12 172 GLY A N 1
ATOM 1379 C CA . GLY A 1 172 ? 13.721 7.978 -1.305 1.00 83.12 172 GLY A CA 1
ATOM 1380 C C . GLY A 1 172 ? 13.080 9.025 -0.386 1.00 83.12 172 GLY A C 1
ATOM 1381 O O . GLY A 1 172 ? 11.910 8.950 -0.032 1.00 83.12 172 GLY A O 1
ATOM 1382 N N . HIS A 1 173 ? 13.870 10.024 0.016 1.00 79.38 173 HIS A N 1
ATOM 1383 C CA . HIS A 1 173 ? 13.459 11.066 0.976 1.00 79.38 173 HIS A CA 1
ATOM 1384 C C . HIS A 1 173 ? 12.789 12.291 0.332 1.00 79.38 173 HIS A C 1
ATOM 1386 O O . HIS A 1 173 ? 12.571 13.301 0.992 1.00 79.38 173 HIS A O 1
ATOM 1392 N N . LYS A 1 174 ? 12.500 12.237 -0.971 1.00 86.81 174 LYS A N 1
ATOM 1393 C CA . LYS A 1 174 ? 11.924 13.354 -1.739 1.00 86.81 174 LYS A CA 1
ATOM 1394 C C . LYS A 1 174 ? 10.533 13.033 -2.285 1.00 86.81 174 LYS A C 1
ATOM 1396 O O . LYS A 1 174 ? 10.126 13.612 -3.287 1.00 86.81 174 LYS A O 1
ATOM 1401 N N . THR A 1 175 ? 9.826 12.092 -1.661 1.00 91.12 175 THR A N 1
ATOM 1402 C CA . THR A 1 175 ? 8.437 11.810 -2.032 1.00 91.12 175 THR A CA 1
ATOM 1403 C C . THR A 1 175 ? 7.560 13.013 -1.711 1.00 91.12 175 THR A C 1
ATOM 1405 O O . THR A 1 175 ? 7.822 13.752 -0.754 1.00 91.12 175 THR A O 1
ATOM 1408 N N . VAL A 1 176 ? 6.490 13.205 -2.481 1.00 94.62 176 VAL A N 1
ATOM 1409 C CA . VAL A 1 176 ? 5.564 14.323 -2.275 1.00 94.62 176 VAL A CA 1
ATOM 1410 C C . VAL A 1 176 ? 4.979 14.290 -0.860 1.00 94.62 176 VAL A C 1
ATOM 1412 O O . VAL A 1 176 ? 4.935 15.331 -0.206 1.00 94.62 176 VAL A O 1
ATOM 1415 N N . GLY A 1 177 ? 4.624 13.104 -0.348 1.00 95.19 177 GLY A N 1
ATOM 1416 C CA . GLY A 1 177 ? 4.118 12.928 1.021 1.00 95.19 177 GLY A CA 1
ATOM 1417 C C . GLY A 1 177 ? 5.131 13.276 2.123 1.00 95.19 177 GLY A C 1
ATOM 1418 O O . GLY A 1 177 ? 4.737 13.654 3.230 1.00 95.19 177 GLY A O 1
ATOM 1419 N N . HIS A 1 178 ? 6.434 13.209 1.827 1.00 94.00 178 HIS A N 1
ATOM 1420 C CA . HIS A 1 178 ? 7.480 13.677 2.735 1.00 94.00 178 HIS A CA 1
ATOM 1421 C C . HIS A 1 178 ? 7.598 15.207 2.704 1.00 94.00 178 HIS A C 1
ATOM 1423 O O . HIS A 1 178 ? 7.672 15.847 3.750 1.00 94.00 178 HIS A O 1
ATOM 1429 N N . THR A 1 179 ? 7.577 15.805 1.509 1.00 95.56 179 THR A N 1
ATOM 1430 C CA . THR A 1 179 ? 7.834 17.243 1.323 1.00 95.56 179 THR A CA 1
ATOM 1431 C C . THR A 1 179 ? 6.622 18.145 1.550 1.00 95.56 179 THR A C 1
ATOM 1433 O O . THR A 1 179 ? 6.797 19.347 1.714 1.00 95.56 179 THR A O 1
ATOM 1436 N N . CYS A 1 180 ? 5.397 17.611 1.535 1.00 96.75 180 CYS A N 1
ATOM 1437 C CA . CYS A 1 180 ? 4.181 18.424 1.648 1.00 96.75 180 CYS A CA 1
ATOM 1438 C C . CYS A 1 180 ? 3.880 18.909 3.075 1.00 96.75 180 CYS A C 1
ATOM 1440 O O . CYS A 1 180 ? 3.014 19.760 3.248 1.00 96.75 180 CYS A O 1
ATOM 1442 N N . VAL A 1 181 ? 4.550 18.352 4.089 1.00 96.81 181 VAL A N 1
ATOM 1443 C CA . VAL A 1 181 ? 4.292 18.634 5.507 1.00 96.81 181 VAL A CA 1
ATOM 1444 C C . VAL A 1 181 ? 4.549 20.108 5.832 1.00 96.81 181 VAL A C 1
ATOM 1446 O O . VAL A 1 181 ? 5.623 20.641 5.560 1.00 96.81 181 VAL A O 1
ATOM 1449 N N . THR A 1 182 ? 3.572 20.751 6.466 1.00 97.12 182 THR A N 1
ATOM 1450 C CA . THR A 1 182 ? 3.610 22.168 6.853 1.00 97.12 182 THR A CA 1
ATOM 1451 C C . THR A 1 182 ? 4.035 22.367 8.314 1.00 97.12 182 THR A C 1
ATOM 1453 O O . THR A 1 182 ? 4.089 21.423 9.102 1.00 97.12 182 THR A O 1
ATOM 1456 N N . GLU A 1 183 ? 4.304 23.610 8.723 1.00 97.62 183 GLU A N 1
ATOM 1457 C CA . GLU A 1 183 ? 4.537 23.933 10.144 1.00 97.62 183 GLU A CA 1
ATOM 1458 C C . GLU A 1 183 ? 3.299 23.679 11.016 1.00 97.62 183 GLU A C 1
ATOM 1460 O O . GLU A 1 183 ? 3.416 23.255 12.166 1.00 97.62 183 GLU A O 1
ATOM 1465 N N . GLU A 1 184 ? 2.102 23.868 10.460 1.00 97.06 184 GLU A N 1
ATOM 1466 C CA . GLU A 1 184 ? 0.855 23.567 11.160 1.00 97.06 184 GLU A CA 1
ATOM 1467 C C . GLU A 1 184 ? 0.702 22.060 11.411 1.00 97.06 184 GLU A C 1
ATOM 1469 O O . GLU A 1 184 ? 0.290 21.659 12.501 1.00 97.06 184 GLU A O 1
ATOM 1474 N N . ASP A 1 185 ? 1.108 21.214 10.455 1.00 96.94 185 ASP A N 1
ATOM 1475 C CA . ASP A 1 185 ? 1.176 19.764 10.665 1.00 96.94 185 ASP A CA 1
ATOM 1476 C C . ASP A 1 185 ? 2.114 19.423 11.827 1.00 96.94 185 ASP A C 1
ATOM 1478 O O . ASP A 1 185 ? 1.740 18.660 12.718 1.00 96.94 185 ASP A O 1
ATOM 1482 N N . LYS A 1 186 ? 3.317 20.017 11.860 1.00 97.06 186 LYS A N 1
ATOM 1483 C CA . LYS A 1 186 ? 4.304 19.801 12.936 1.00 97.06 186 LYS A CA 1
ATOM 1484 C C . LYS A 1 186 ? 3.748 20.196 14.298 1.00 97.06 186 LYS A C 1
ATOM 1486 O O . LYS A 1 186 ? 3.869 19.432 15.259 1.00 97.06 186 LYS A O 1
ATOM 1491 N N . ARG A 1 187 ? 3.089 21.356 14.377 1.00 96.75 187 ARG A N 1
ATOM 1492 C CA . ARG A 1 187 ? 2.438 21.840 15.600 1.00 96.75 187 ARG A CA 1
ATOM 1493 C C . ARG A 1 187 ? 1.354 20.868 16.067 1.00 96.75 187 ARG A C 1
ATOM 1495 O O . ARG A 1 187 ? 1.343 20.488 17.237 1.00 96.75 187 ARG A O 1
ATOM 1502 N N . ARG A 1 188 ? 0.475 20.420 15.164 1.00 94.75 188 ARG A N 1
ATOM 1503 C CA . ARG A 1 188 ? -0.586 19.448 15.481 1.00 94.75 188 ARG A CA 1
ATOM 1504 C C . ARG A 1 188 ? -0.023 18.108 15.918 1.00 94.75 188 ARG A C 1
ATOM 1506 O O . ARG A 1 188 ? -0.508 17.559 16.903 1.00 94.75 188 ARG A O 1
ATOM 1513 N N . ALA A 1 189 ? 0.988 17.594 15.228 1.00 94.12 189 ALA A N 1
ATOM 1514 C CA . ALA A 1 189 ? 1.626 16.337 15.585 1.00 94.12 189 ALA A CA 1
ATOM 1515 C C . ALA A 1 189 ? 2.246 16.404 16.982 1.00 94.12 189 ALA A C 1
ATOM 1517 O O . ALA A 1 189 ? 1.975 15.534 17.803 1.00 94.12 189 ALA A O 1
ATOM 1518 N N . SER A 1 190 ? 2.960 17.487 17.301 1.00 93.75 190 SER A N 1
ATOM 1519 C CA . SER A 1 190 ? 3.496 17.719 18.646 1.00 93.75 190 SER A CA 1
ATOM 1520 C C . SER A 1 190 ? 2.392 17.748 19.714 1.00 93.75 190 SER A C 1
ATOM 1522 O O . SER A 1 190 ? 2.482 17.030 20.709 1.00 93.75 190 SER A O 1
ATOM 1524 N N . GLN A 1 191 ? 1.299 18.485 19.481 1.00 93.94 191 GLN A N 1
ATOM 1525 C CA . GLN A 1 191 ? 0.159 18.548 20.409 1.00 93.94 191 GLN A CA 1
ATOM 1526 C C . GLN A 1 191 ? -0.541 17.198 20.602 1.00 93.94 191 GLN A C 1
ATOM 1528 O O . GLN A 1 191 ? -1.014 16.886 21.693 1.00 93.94 191 GLN A O 1
ATOM 1533 N N . ASN A 1 192 ? -0.594 16.390 19.546 1.00 91.44 192 ASN A N 1
ATOM 1534 C CA . ASN A 1 192 ? -1.227 15.076 19.553 1.00 91.44 192 ASN A CA 1
ATOM 1535 C C . ASN A 1 192 ? -0.278 13.941 19.956 1.00 91.44 192 ASN A C 1
ATOM 1537 O O . ASN A 1 192 ? -0.725 12.794 20.006 1.00 91.44 192 ASN A O 1
ATOM 1541 N N . ARG A 1 193 ? 0.999 14.244 20.241 1.00 89.38 193 ARG A N 1
ATOM 1542 C CA . ARG A 1 193 ? 2.064 13.249 20.459 1.00 89.38 193 ARG A CA 1
ATOM 1543 C C . ARG A 1 193 ? 2.128 12.232 19.310 1.00 89.38 193 ARG A C 1
ATOM 1545 O O . ARG A 1 193 ? 2.217 11.029 19.528 1.00 89.38 193 ARG A O 1
ATOM 1552 N N . GLY A 1 194 ? 1.996 12.723 18.081 1.00 90.44 194 GLY A N 1
ATOM 1553 C CA . GLY A 1 194 ? 2.096 11.943 16.852 1.00 90.44 194 GLY A CA 1
ATOM 1554 C C . GLY A 1 194 ? 3.454 12.120 16.178 1.00 90.44 194 GLY A C 1
ATOM 1555 O O . GLY A 1 194 ? 4.102 13.157 16.330 1.00 90.44 194 GLY A O 1
ATOM 1556 N N . SER A 1 195 ? 3.869 11.119 15.403 1.00 92.19 195 SER A N 1
ATOM 1557 C CA . SER A 1 195 ? 5.031 11.215 14.517 1.00 92.19 195 SER A CA 1
ATOM 1558 C C . SER A 1 195 ? 4.600 11.666 13.122 1.00 92.19 195 SER A C 1
ATOM 1560 O O . SER A 1 195 ? 3.585 11.211 12.599 1.00 92.19 195 SER A O 1
ATOM 1562 N N . LEU A 1 196 ? 5.388 12.550 12.506 1.00 93.06 196 LEU A N 1
ATOM 1563 C CA . LEU A 1 196 ? 5.266 12.890 11.082 1.00 93.06 196 LEU A CA 1
ATOM 1564 C C . LEU A 1 196 ? 6.302 12.162 10.228 1.00 93.06 196 LEU A C 1
ATOM 1566 O O . LEU A 1 196 ? 6.427 12.477 9.040 1.00 93.06 196 LEU A O 1
ATOM 1570 N N . LEU A 1 197 ? 7.045 11.207 10.801 1.00 92.25 197 LEU A N 1
ATOM 1571 C CA . LEU A 1 197 ? 7.936 10.356 10.024 1.00 92.25 197 LEU A CA 1
ATOM 1572 C C . LEU A 1 197 ? 7.136 9.709 8.893 1.00 92.25 197 LEU A C 1
ATOM 1574 O O . LEU A 1 197 ? 6.024 9.229 9.104 1.00 92.25 197 LEU A O 1
ATOM 1578 N N . TYR A 1 198 ? 7.687 9.770 7.682 1.00 92.44 198 TYR A N 1
ATOM 1579 C CA . TYR A 1 198 ? 6.985 9.315 6.497 1.00 92.44 198 TYR A CA 1
ATOM 1580 C C . TYR A 1 198 ? 7.669 8.150 5.828 1.00 92.44 198 TYR A C 1
ATOM 1582 O O . TYR A 1 198 ? 8.864 8.200 5.530 1.00 92.44 198 TYR A O 1
ATOM 1590 N N . GLY A 1 199 ? 6.841 7.178 5.495 1.00 92.44 199 GLY A N 1
ATOM 1591 C CA . GLY A 1 199 ? 7.160 6.051 4.667 1.00 92.44 199 GLY A CA 1
ATOM 1592 C C . GLY A 1 199 ? 5.874 5.519 4.041 1.00 92.44 199 GLY A C 1
ATOM 1593 O O . GLY A 1 199 ? 4.817 5.625 4.645 1.00 92.44 199 GLY A O 1
ATOM 1594 N N . GLU A 1 200 ? 5.964 4.971 2.831 1.00 93.62 200 GLU A N 1
ATOM 1595 C CA . GLU A 1 200 ? 4.855 4.255 2.193 1.00 93.62 200 GLU A CA 1
ATOM 1596 C C . GLU A 1 200 ? 5.274 2.810 1.901 1.00 93.62 200 GLU A C 1
ATOM 1598 O O . GLU A 1 200 ? 6.380 2.585 1.387 1.00 93.62 200 GLU A O 1
ATOM 1603 N N . LEU A 1 201 ? 4.395 1.836 2.144 1.00 96.50 201 LEU A N 1
ATOM 1604 C CA . LEU A 1 201 ? 4.411 0.594 1.377 1.00 96.50 201 LEU A CA 1
ATOM 1605 C C . LEU A 1 201 ? 4.239 0.908 -0.115 1.00 96.50 201 LEU A C 1
ATOM 1607 O O . LEU A 1 201 ? 3.321 1.611 -0.532 1.00 96.50 201 LEU A O 1
ATOM 1611 N N . LEU A 1 202 ? 5.127 0.354 -0.940 1.00 95.56 202 LEU A N 1
ATOM 1612 C CA . LEU A 1 202 ? 4.967 0.417 -2.391 1.00 95.56 202 LEU A CA 1
ATOM 1613 C C . LEU A 1 202 ? 3.875 -0.562 -2.831 1.00 95.56 202 LEU A C 1
ATOM 1615 O O . LEU A 1 202 ? 3.615 -1.536 -2.120 1.00 95.56 202 LEU A O 1
ATOM 1619 N N . PRO A 1 203 ? 3.286 -0.405 -4.027 1.00 95.75 203 PRO A N 1
ATOM 1620 C CA . PRO A 1 203 ? 2.111 -1.190 -4.396 1.00 95.75 203 PRO A CA 1
ATOM 1621 C C . PRO A 1 203 ? 2.296 -2.709 -4.377 1.00 95.75 203 PRO A C 1
ATOM 1623 O O . PRO A 1 203 ? 1.387 -3.458 -4.013 1.00 95.75 203 PRO A O 1
ATOM 1626 N N . ARG A 1 204 ? 3.495 -3.186 -4.730 1.00 94.06 204 ARG A N 1
ATOM 1627 C CA . ARG A 1 204 ? 3.868 -4.605 -4.605 1.00 94.06 204 ARG A CA 1
ATOM 1628 C C . ARG A 1 204 ? 3.985 -5.052 -3.146 1.00 94.06 204 ARG A C 1
ATOM 1630 O O . ARG A 1 204 ? 3.592 -6.166 -2.815 1.00 94.06 204 ARG A O 1
ATOM 1637 N N . GLY A 1 205 ? 4.473 -4.176 -2.268 1.00 95.75 205 GLY A N 1
ATOM 1638 C CA . GLY A 1 205 ? 4.475 -4.387 -0.820 1.00 95.75 205 GLY A CA 1
ATOM 1639 C C . GLY A 1 205 ? 3.064 -4.490 -0.252 1.00 95.75 205 GLY A C 1
ATOM 1640 O O . GLY A 1 205 ? 2.803 -5.416 0.508 1.00 95.75 205 GLY A O 1
ATOM 1641 N N . VAL A 1 206 ? 2.143 -3.631 -0.697 1.00 97.69 206 VAL A N 1
ATOM 1642 C CA . VAL A 1 206 ? 0.717 -3.719 -0.339 1.00 97.69 206 VAL A CA 1
ATOM 1643 C C . VAL A 1 206 ? 0.103 -5.027 -0.843 1.00 97.69 206 VAL A C 1
ATOM 1645 O O . VAL A 1 206 ? -0.543 -5.732 -0.076 1.00 97.69 206 VAL A O 1
ATOM 1648 N N . ASN A 1 207 ? 0.352 -5.411 -2.101 1.00 97.19 207 ASN A N 1
ATOM 1649 C CA . ASN A 1 207 ? -0.160 -6.668 -2.661 1.00 97.19 207 ASN A CA 1
ATOM 1650 C C . ASN A 1 207 ? 0.300 -7.888 -1.856 1.00 97.19 207 ASN A C 1
ATOM 1652 O O . ASN A 1 207 ? -0.507 -8.761 -1.549 1.00 97.19 207 ASN A O 1
ATOM 1656 N N . LYS A 1 208 ? 1.584 -7.921 -1.484 1.00 96.06 208 LYS A N 1
ATOM 1657 C CA . LYS A 1 208 ? 2.136 -8.962 -0.618 1.00 96.06 208 LYS A CA 1
ATOM 1658 C C . LYS A 1 208 ? 1.501 -8.928 0.773 1.00 96.06 208 LYS A C 1
ATOM 1660 O O . LYS A 1 208 ? 1.062 -9.961 1.260 1.00 96.06 208 LYS A O 1
ATOM 1665 N N . ALA A 1 209 ? 1.423 -7.756 1.406 1.00 97.69 209 ALA A N 1
ATOM 1666 C CA . ALA A 1 209 ? 0.817 -7.612 2.729 1.00 97.69 209 ALA A CA 1
ATOM 1667 C C . ALA A 1 209 ? -0.632 -8.119 2.752 1.00 97.69 209 ALA A C 1
ATOM 1669 O O . ALA A 1 209 ? -1.039 -8.763 3.711 1.00 97.69 209 ALA A O 1
ATOM 1670 N N . LEU A 1 210 ? -1.396 -7.897 1.684 1.00 98.12 210 LEU A N 1
ATOM 1671 C CA . LEU A 1 210 ? -2.802 -8.290 1.592 1.00 98.12 210 LEU A CA 1
ATOM 1672 C C . LEU A 1 210 ? -3.038 -9.722 1.067 1.00 98.12 210 LEU A C 1
ATOM 1674 O O . LEU A 1 210 ? -4.194 -10.127 0.923 1.00 98.12 210 LEU A O 1
ATOM 1678 N N . ASP A 1 211 ? -1.988 -10.507 0.803 1.00 97.06 211 ASP A N 1
ATOM 1679 C CA . ASP A 1 211 ? -2.129 -11.888 0.324 1.00 97.06 211 ASP A CA 1
ATOM 1680 C C . ASP A 1 211 ? -2.678 -12.858 1.399 1.00 97.06 211 ASP A C 1
ATOM 1682 O O . ASP A 1 211 ? -2.801 -12.525 2.579 1.00 97.06 211 ASP A O 1
ATOM 1686 N N . GLU A 1 212 ? -3.000 -14.090 0.992 1.00 97.12 212 GLU A N 1
ATOM 1687 C CA . GLU A 1 212 ? -3.564 -15.145 1.855 1.00 97.12 212 GLU A CA 1
ATOM 1688 C C . GLU A 1 212 ? -2.666 -15.540 3.050 1.00 97.12 212 GLU A C 1
ATOM 1690 O O . GLU A 1 212 ? -3.156 -15.924 4.119 1.00 97.12 212 GLU A O 1
ATOM 1695 N N . ARG A 1 213 ? -1.341 -15.427 2.895 1.00 96.56 213 ARG A N 1
ATOM 1696 C CA . ARG A 1 213 ? -0.341 -15.832 3.896 1.00 96.56 213 ARG A CA 1
ATOM 1697 C C . ARG A 1 213 ? -0.084 -14.739 4.929 1.00 96.56 213 ARG A C 1
ATOM 1699 O O . ARG A 1 213 ? 0.441 -15.049 6.001 1.00 96.56 213 ARG A O 1
ATOM 1706 N N . HIS A 1 214 ? -0.437 -13.495 4.615 1.00 97.88 214 HIS A N 1
ATOM 1707 C CA . HIS A 1 214 ? -0.203 -12.320 5.449 1.00 97.88 214 HIS A CA 1
ATOM 1708 C C . HIS A 1 214 ? -1.513 -11.790 6.039 1.00 97.88 214 HIS A C 1
ATOM 1710 O O . HIS A 1 214 ? -1.932 -12.292 7.079 1.00 97.88 214 HIS A O 1
ATOM 1716 N N . MET A 1 215 ? -2.189 -10.819 5.422 1.00 98.31 215 MET A N 1
ATOM 1717 C CA . MET A 1 215 ? -3.418 -10.234 5.985 1.00 98.31 215 MET A CA 1
ATOM 1718 C C . MET A 1 215 ? -4.710 -10.923 5.520 1.00 98.31 215 MET A C 1
ATOM 1720 O O . MET A 1 215 ? -5.757 -10.676 6.105 1.00 98.31 215 MET A O 1
ATOM 1724 N N . ASP A 1 216 ? -4.643 -11.828 4.538 1.00 98.12 216 ASP A N 1
ATOM 1725 C CA . ASP A 1 216 ? -5.775 -12.607 4.008 1.00 98.12 216 ASP A CA 1
ATOM 1726 C C . ASP A 1 216 ? -6.971 -11.723 3.625 1.00 98.12 216 ASP A C 1
ATOM 1728 O O . ASP A 1 216 ? -8.126 -11.962 3.989 1.00 98.12 216 ASP A O 1
ATOM 1732 N N . ALA A 1 217 ? -6.684 -10.666 2.857 1.00 98.44 217 ALA A N 1
ATOM 1733 C CA . ALA A 1 217 ? -7.683 -9.672 2.479 1.00 98.44 217 ALA A CA 1
ATOM 1734 C C . ALA A 1 217 ? -8.826 -10.253 1.645 1.00 98.44 217 ALA A C 1
ATOM 1736 O O . ALA A 1 217 ? -9.901 -9.670 1.626 1.00 98.44 217 ALA A O 1
ATOM 1737 N N . ARG A 1 218 ? -8.642 -11.423 1.017 1.00 97.62 218 ARG A N 1
ATOM 1738 C CA . ARG A 1 218 ? -9.697 -12.152 0.290 1.00 97.62 218 ARG A CA 1
ATOM 1739 C C . ARG A 1 218 ? -10.821 -12.664 1.195 1.00 97.62 218 ARG A C 1
ATOM 1741 O O . ARG A 1 218 ? -11.919 -12.901 0.699 1.00 97.62 218 ARG A O 1
ATOM 1748 N N . ARG A 1 219 ? -10.553 -12.870 2.488 1.00 98.25 219 ARG A N 1
ATOM 1749 C CA . ARG A 1 219 ? -11.535 -13.354 3.478 1.00 98.25 219 ARG A CA 1
ATOM 1750 C C . ARG A 1 219 ? -11.989 -12.274 4.456 1.00 98.25 219 ARG A C 1
ATOM 1752 O O . ARG A 1 219 ? -12.937 -12.498 5.202 1.00 98.25 219 ARG A O 1
ATOM 1759 N N . ALA A 1 220 ? -11.331 -11.121 4.444 1.00 98.69 220 ALA A N 1
ATOM 1760 C CA . ALA A 1 220 ? -11.717 -9.956 5.221 1.00 98.69 220 ALA A CA 1
ATOM 1761 C C . ALA A 1 220 ? -12.919 -9.227 4.600 1.00 98.69 220 ALA A C 1
ATOM 1763 O O . ALA A 1 220 ? -13.235 -9.371 3.421 1.00 98.69 220 ALA A O 1
ATOM 1764 N N . THR A 1 221 ? -13.572 -8.395 5.398 1.00 98.62 221 THR A N 1
ATOM 1765 C CA . THR A 1 221 ? -14.665 -7.515 4.973 1.00 98.62 221 THR A CA 1
ATOM 1766 C C . THR A 1 221 ? -14.412 -6.061 5.351 1.00 98.62 221 THR A C 1
ATOM 1768 O O . THR A 1 221 ? -14.917 -5.167 4.675 1.00 98.62 221 THR A O 1
ATOM 1771 N N . ILE A 1 222 ? -13.615 -5.815 6.395 1.00 98.81 222 ILE A N 1
ATOM 1772 C CA . ILE A 1 222 ? -13.339 -4.477 6.911 1.00 98.81 222 ILE A CA 1
ATOM 1773 C C . ILE A 1 222 ? -11.833 -4.278 7.109 1.00 98.81 222 ILE A C 1
ATOM 1775 O O . ILE A 1 222 ? -11.195 -5.025 7.855 1.00 98.81 222 ILE A O 1
ATOM 1779 N N . LEU A 1 223 ? -11.281 -3.243 6.471 1.00 98.81 223 LEU A N 1
ATOM 1780 C CA . LEU A 1 223 ? -9.879 -2.837 6.589 1.00 98.81 223 LEU A CA 1
ATOM 1781 C C . LEU A 1 223 ? -9.773 -1.424 7.163 1.00 98.81 223 LEU A C 1
ATOM 1783 O O . LEU A 1 223 ? -10.454 -0.516 6.694 1.00 98.81 223 LEU A O 1
ATOM 1787 N N . PHE A 1 224 ? -8.879 -1.235 8.130 1.00 98.81 224 PHE A N 1
ATOM 1788 C CA . PHE A 1 224 ? -8.496 0.070 8.665 1.00 98.81 224 PHE A CA 1
ATOM 1789 C C . PHE A 1 224 ? -7.023 0.352 8.360 1.00 98.81 224 PHE A C 1
ATOM 1791 O O . PHE A 1 224 ? -6.181 -0.511 8.593 1.00 98.81 224 PHE A O 1
ATOM 1798 N N . ASP A 1 225 ? -6.710 1.559 7.898 1.00 98.75 225 ASP A N 1
ATOM 1799 C CA . ASP A 1 225 ? -5.357 2.089 7.752 1.00 98.75 225 ASP A CA 1
ATOM 1800 C C . ASP A 1 225 ? -5.165 3.327 8.636 1.00 98.75 225 ASP A C 1
ATOM 1802 O O . ASP A 1 225 ? -5.761 4.389 8.431 1.00 98.75 225 ASP A O 1
ATOM 1806 N N . LEU A 1 226 ? -4.373 3.152 9.692 1.00 98.19 226 LEU A N 1
ATOM 1807 C CA . LEU A 1 226 ? -4.219 4.095 10.789 1.00 98.19 226 LEU A CA 1
ATOM 1808 C C . LEU A 1 226 ? -2.905 4.864 10.627 1.00 98.19 226 LEU A C 1
ATOM 1810 O O . LEU A 1 226 ? -1.842 4.421 11.065 1.00 98.19 226 LEU A O 1
ATOM 1814 N N . GLY A 1 227 ? -2.995 6.045 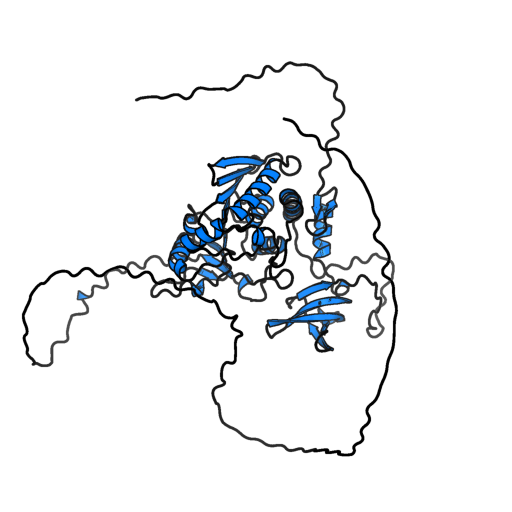10.021 1.00 97.38 227 GLY A N 1
ATOM 1815 C CA . GLY A 1 227 ? -1.844 6.770 9.482 1.00 97.38 227 GLY A CA 1
ATOM 1816 C C . GLY A 1 227 ? -1.670 6.502 7.989 1.00 97.38 227 GLY A C 1
ATOM 1817 O O . GLY A 1 227 ? -0.571 6.174 7.553 1.00 97.38 227 GLY A O 1
ATOM 1818 N N . MET A 1 228 ? -2.757 6.641 7.220 1.00 98.12 228 MET A N 1
ATOM 1819 C CA . MET A 1 228 ? -2.827 6.261 5.801 1.00 98.12 228 MET A CA 1
ATOM 1820 C C . MET A 1 228 ? -1.904 7.062 4.868 1.00 98.12 228 MET A C 1
ATOM 1822 O O . MET A 1 228 ? -1.827 6.782 3.666 1.00 98.12 228 MET A O 1
ATOM 1826 N N . GLY A 1 229 ? -1.263 8.124 5.366 1.00 97.62 229 GLY A N 1
ATOM 1827 C CA . GLY A 1 229 ? -0.389 8.975 4.578 1.00 97.62 229 GLY A CA 1
ATOM 1828 C C . GLY A 1 229 ? -1.142 9.645 3.433 1.00 97.62 229 GLY A C 1
ATOM 1829 O O . GLY A 1 229 ? -2.096 10.392 3.638 1.00 97.62 229 GLY A O 1
ATOM 1830 N N . THR A 1 230 ? -0.701 9.386 2.204 1.00 98.12 230 THR A N 1
ATOM 1831 C CA . THR A 1 230 ? -1.335 9.907 0.982 1.00 98.12 230 THR A CA 1
ATOM 1832 C C . THR A 1 230 ? -2.537 9.080 0.510 1.00 98.12 230 THR A C 1
ATOM 1834 O O . THR A 1 230 ? -3.078 9.365 -0.558 1.00 98.12 230 THR A O 1
ATOM 1837 N N . GLY A 1 231 ? -2.972 8.063 1.265 1.00 98.25 231 GLY A N 1
ATOM 1838 C CA . GLY A 1 231 ? -4.189 7.289 0.991 1.00 98.25 231 GLY A CA 1
ATOM 1839 C C . GLY A 1 231 ? -4.060 6.213 -0.095 1.00 98.25 231 GLY A C 1
ATOM 1840 O O . GLY A 1 231 ? -5.079 5.662 -0.519 1.00 98.25 231 GLY A O 1
ATOM 1841 N N . LYS A 1 232 ? -2.832 5.895 -0.538 1.00 98.25 232 LYS A N 1
ATOM 1842 C CA . LYS A 1 232 ? -2.558 4.898 -1.593 1.00 98.25 232 LYS A CA 1
ATOM 1843 C C . LYS A 1 232 ? -2.914 3.473 -1.157 1.00 98.25 232 LYS A C 1
ATOM 1845 O O . LYS A 1 232 ? -3.555 2.753 -1.915 1.00 98.25 232 LYS A O 1
ATOM 1850 N N . VAL A 1 233 ? -2.528 3.078 0.060 1.00 98.38 233 VAL A N 1
ATOM 1851 C CA . VAL A 1 233 ? -2.806 1.744 0.625 1.00 98.38 233 VAL A CA 1
ATOM 1852 C C . VAL A 1 233 ? -4.312 1.456 0.695 1.00 98.38 233 VAL A C 1
ATOM 1854 O O . VAL A 1 233 ? -4.738 0.453 0.113 1.00 98.38 233 VAL A O 1
ATOM 1857 N N . PRO A 1 234 ? -5.153 2.313 1.314 1.00 98.69 234 PRO A N 1
ATOM 1858 C CA . PRO A 1 234 ? -6.577 2.030 1.409 1.00 98.69 234 PRO A CA 1
ATOM 1859 C C . PRO A 1 234 ? -7.247 2.099 0.028 1.00 98.69 234 PRO A C 1
ATOM 1861 O O . PRO A 1 234 ? -8.073 1.238 -0.276 1.00 98.69 234 PRO A O 1
ATOM 1864 N N . MET A 1 235 ? -6.831 3.009 -0.869 1.00 98.69 235 MET A N 1
ATOM 1865 C CA . MET A 1 235 ? -7.347 3.034 -2.246 1.00 98.69 235 MET A CA 1
ATOM 1866 C C . MET A 1 235 ? -7.007 1.741 -3.002 1.00 98.69 235 MET A C 1
ATOM 1868 O O . MET A 1 235 ? -7.883 1.164 -3.647 1.00 98.69 235 MET A O 1
ATOM 1872 N N . GLN A 1 236 ? -5.770 1.242 -2.895 1.00 98.50 236 GLN A N 1
ATOM 1873 C CA . GLN A 1 236 ? -5.389 -0.034 -3.500 1.00 98.50 236 GLN A CA 1
ATOM 1874 C C . GLN A 1 236 ? -6.257 -1.175 -2.969 1.00 98.50 236 GLN A C 1
ATOM 1876 O O . GLN A 1 236 ? -6.760 -1.965 -3.762 1.00 98.50 236 GLN A O 1
ATOM 1881 N N . ALA A 1 237 ? -6.458 -1.257 -1.651 1.00 98.62 237 ALA A N 1
ATOM 1882 C CA . ALA A 1 237 ? -7.275 -2.302 -1.046 1.00 98.62 237 ALA A CA 1
ATOM 1883 C C . ALA A 1 237 ? -8.727 -2.268 -1.557 1.00 98.62 237 ALA A C 1
ATOM 1885 O O . ALA A 1 237 ? -9.261 -3.302 -1.959 1.00 98.62 237 ALA A O 1
ATOM 1886 N N . PHE A 1 238 ? -9.331 -1.077 -1.610 1.00 98.62 238 PHE A N 1
ATOM 1887 C CA . PHE A 1 238 ? -10.685 -0.859 -2.122 1.00 98.62 238 PHE A CA 1
ATOM 1888 C C . PHE A 1 238 ? -10.843 -1.277 -3.591 1.00 98.62 238 PHE A C 1
ATOM 1890 O O . PHE A 1 238 ? -11.825 -1.929 -3.947 1.00 98.62 238 PHE A O 1
ATOM 1897 N N . LEU A 1 239 ? -9.868 -0.946 -4.442 1.00 98.06 239 LEU A N 1
ATOM 1898 C CA . LEU A 1 239 ? -9.890 -1.302 -5.863 1.00 98.06 239 LEU A CA 1
ATOM 1899 C C . LEU A 1 239 ? -9.589 -2.789 -6.106 1.00 98.06 239 LEU A C 1
ATOM 1901 O O . LEU A 1 239 ? -10.166 -3.401 -7.003 1.00 98.06 239 LEU A O 1
ATOM 1905 N N . GLN A 1 240 ? -8.681 -3.373 -5.322 1.00 98.00 240 GLN A N 1
ATOM 1906 C CA . GLN A 1 240 ? -8.147 -4.713 -5.555 1.00 98.00 240 GLN A CA 1
ATOM 1907 C C . GLN A 1 240 ? -9.007 -5.835 -4.948 1.00 98.00 240 GLN A C 1
ATOM 1909 O O . GLN A 1 240 ? -8.996 -6.948 -5.478 1.00 98.00 240 GLN A O 1
ATOM 1914 N N . PHE A 1 241 ? -9.743 -5.581 -3.861 1.00 98.25 241 PHE A N 1
ATOM 1915 C CA . PHE A 1 241 ? -10.475 -6.615 -3.118 1.00 98.25 241 PHE A CA 1
ATOM 1916 C C . PHE A 1 241 ? -11.974 -6.295 -3.014 1.00 98.25 241 PHE A C 1
ATOM 1918 O O . PHE A 1 241 ? -12.402 -5.720 -2.014 1.00 98.25 241 PHE A O 1
ATOM 1925 N N . PRO A 1 242 ? -12.803 -6.712 -3.997 1.00 97.56 242 PRO A N 1
ATOM 1926 C CA . PRO A 1 242 ? -14.251 -6.454 -4.033 1.00 97.56 242 PRO A CA 1
ATOM 1927 C C . PRO A 1 242 ? -15.056 -6.944 -2.812 1.00 97.56 242 PRO A C 1
ATOM 1929 O O . PRO A 1 242 ? -16.199 -6.538 -2.583 1.00 97.56 242 PRO A O 1
ATOM 1932 N N . ASN A 1 243 ? -14.480 -7.860 -2.032 1.00 98.38 243 ASN A N 1
ATOM 1933 C CA . ASN A 1 243 ? -15.066 -8.395 -0.807 1.00 98.38 243 ASN A CA 1
ATOM 1934 C C . ASN A 1 243 ? -14.896 -7.464 0.410 1.00 98.38 243 ASN A C 1
ATOM 1936 O O . ASN A 1 243 ? -15.659 -7.601 1.366 1.00 98.38 243 ASN A O 1
ATOM 1940 N N . LEU A 1 244 ? -13.962 -6.502 0.380 1.00 98.62 244 LEU A N 1
ATOM 1941 C CA . LEU A 1 244 ? -13.813 -5.495 1.434 1.00 98.62 244 LEU A CA 1
ATOM 1942 C C . LEU A 1 244 ? -14.967 -4.493 1.357 1.00 98.62 244 LEU A C 1
ATOM 1944 O O . LEU A 1 244 ? -14.935 -3.557 0.561 1.00 98.62 244 LEU A O 1
ATOM 1948 N N . LYS A 1 245 ? -16.004 -4.700 2.170 1.00 98.56 245 LYS A N 1
ATOM 1949 C CA . LYS A 1 245 ? -17.205 -3.857 2.231 1.00 98.56 245 LYS A CA 1
ATOM 1950 C C . LYS A 1 245 ? -16.935 -2.475 2.809 1.00 98.56 245 LYS A C 1
ATOM 1952 O O . LYS A 1 245 ? -17.597 -1.523 2.403 1.00 98.56 245 LYS A O 1
ATOM 1957 N N . ARG A 1 246 ? -15.961 -2.359 3.711 1.00 98.62 246 ARG A N 1
ATOM 1958 C CA . ARG A 1 246 ? -15.533 -1.082 4.284 1.00 98.62 246 ARG A CA 1
ATOM 1959 C C . ARG A 1 246 ? -14.014 -1.005 4.303 1.00 98.62 246 ARG A C 1
ATOM 1961 O O . ARG A 1 246 ? -13.349 -1.881 4.851 1.00 98.62 246 ARG A O 1
ATOM 1968 N N . VAL A 1 247 ? -13.479 0.071 3.749 1.00 98.81 247 VAL A N 1
ATOM 1969 C CA . VAL A 1 247 ? -12.084 0.472 3.917 1.00 98.81 247 VAL A CA 1
ATOM 1970 C C . VAL A 1 247 ? -12.073 1.832 4.604 1.00 98.81 247 VAL A C 1
ATOM 1972 O O . VAL A 1 247 ? -12.793 2.734 4.196 1.00 98.81 247 VAL A O 1
ATOM 1975 N N . TYR A 1 248 ? -11.302 1.984 5.670 1.00 98.75 248 TYR A N 1
ATOM 1976 C CA . TYR A 1 248 ? -11.190 3.236 6.409 1.00 98.75 248 TYR A CA 1
ATOM 1977 C C . TYR A 1 248 ? -9.730 3.663 6.473 1.00 98.75 248 TYR A C 1
ATOM 1979 O O . TYR A 1 248 ? -8.884 2.859 6.848 1.00 98.75 248 TYR A O 1
ATOM 1987 N N . GLY A 1 249 ? -9.431 4.910 6.127 1.00 98.62 249 GLY A N 1
ATOM 1988 C CA . GLY A 1 249 ? -8.110 5.510 6.277 1.00 98.62 249 GLY A CA 1
ATOM 1989 C C . GLY A 1 249 ? -8.178 6.773 7.127 1.00 98.62 249 GLY A C 1
ATOM 1990 O O . GLY A 1 249 ? -9.054 7.609 6.922 1.00 98.62 249 GLY A O 1
ATOM 1991 N N . VAL A 1 250 ? -7.248 6.951 8.063 1.00 98.44 250 VAL A N 1
ATOM 1992 C CA . VAL A 1 250 ? -7.131 8.197 8.842 1.00 98.44 250 VAL A CA 1
ATOM 1993 C C . VAL A 1 250 ? -5.711 8.735 8.796 1.00 98.44 250 VAL A C 1
ATOM 1995 O O . VAL A 1 250 ? -4.756 7.971 8.915 1.00 98.44 250 VAL A O 1
ATOM 1998 N N . GLU A 1 251 ? -5.560 10.045 8.615 1.00 98.25 251 GLU A N 1
ATOM 1999 C CA . GLU A 1 251 ? -4.258 10.712 8.541 1.00 98.25 251 GLU A CA 1
ATOM 2000 C C . GLU A 1 251 ? -4.217 11.960 9.425 1.00 98.25 251 GLU A C 1
ATOM 2002 O O . GLU A 1 251 ? -5.131 12.787 9.413 1.00 98.25 251 GLU A O 1
ATOM 2007 N N . LEU A 1 252 ? -3.116 12.108 10.168 1.00 97.25 252 LEU A N 1
ATOM 2008 C CA . LEU A 1 252 ? -2.902 13.226 11.084 1.00 97.25 252 LEU A CA 1
ATOM 2009 C C . LEU A 1 252 ? -2.417 14.493 10.371 1.00 97.25 252 LEU A C 1
ATOM 2011 O O . LEU A 1 252 ? -2.683 15.592 10.853 1.00 97.25 252 LEU A O 1
ATOM 2015 N N . SER A 1 253 ? -1.680 14.365 9.264 1.00 97.56 253 SER A N 1
ATOM 2016 C CA . SER A 1 253 ? -1.233 15.505 8.467 1.00 97.56 253 SER A CA 1
ATOM 2017 C C . SER A 1 253 ? -2.322 15.976 7.506 1.00 97.56 253 SER A C 1
ATOM 2019 O O . SER A 1 253 ? -2.730 15.256 6.594 1.00 97.56 253 SER A O 1
ATOM 2021 N N . VAL A 1 254 ? -2.717 17.244 7.627 1.00 97.50 254 VAL A N 1
ATOM 2022 C CA . VAL A 1 254 ? -3.678 17.866 6.710 1.00 97.50 254 VAL A CA 1
ATOM 2023 C C . VAL A 1 254 ? -3.118 17.921 5.290 1.00 97.50 254 VAL A C 1
ATOM 2025 O O . VAL A 1 254 ? -3.851 17.722 4.323 1.00 97.50 254 VAL A O 1
ATOM 2028 N N . ALA A 1 255 ? -1.809 18.149 5.145 1.00 97.88 255 ALA A N 1
ATOM 2029 C CA . ALA A 1 255 ? -1.171 18.204 3.839 1.00 97.88 255 ALA A CA 1
ATOM 2030 C C . ALA A 1 255 ? -1.235 16.855 3.110 1.00 97.88 255 ALA A C 1
ATOM 2032 O O . ALA A 1 255 ? -1.578 16.816 1.929 1.00 97.88 255 ALA A O 1
ATOM 2033 N N . ARG A 1 256 ? -0.962 15.746 3.810 1.00 98.00 256 ARG A N 1
ATOM 2034 C CA . ARG A 1 256 ? -1.055 14.395 3.232 1.00 98.00 256 ARG A CA 1
ATOM 2035 C C . ARG A 1 256 ? -2.498 13.983 2.968 1.00 98.00 256 ARG A C 1
ATOM 2037 O O . ARG A 1 256 ? -2.784 13.481 1.883 1.00 98.00 256 ARG A O 1
ATOM 2044 N N . TYR A 1 257 ? -3.408 14.296 3.893 1.00 98.19 257 TYR A N 1
ATOM 2045 C CA . TYR A 1 257 ? -4.842 14.100 3.694 1.00 98.19 257 TYR A CA 1
ATOM 2046 C C . TYR A 1 257 ? -5.339 14.794 2.419 1.00 98.19 257 TYR A C 1
ATOM 2048 O O . TYR A 1 257 ? -6.038 14.178 1.626 1.00 98.19 257 TYR A O 1
ATOM 2056 N N . ARG A 1 258 ? -4.921 16.038 2.144 1.00 98.06 258 ARG A N 1
ATOM 2057 C CA . ARG A 1 258 ? -5.307 16.747 0.908 1.00 98.06 258 ARG A CA 1
ATOM 2058 C C . ARG A 1 258 ? -4.780 16.092 -0.370 1.00 98.06 258 ARG A C 1
ATOM 2060 O O . ARG A 1 258 ? -5.423 16.186 -1.414 1.00 98.06 258 ARG A O 1
ATOM 2067 N N . LEU A 1 259 ? -3.620 15.434 -0.315 1.00 98.06 259 LEU A N 1
ATOM 2068 C CA . LEU A 1 259 ? -3.123 14.643 -1.446 1.00 98.06 259 LEU A CA 1
ATOM 2069 C C . LEU A 1 259 ? -4.012 13.419 -1.687 1.00 98.06 259 LEU A C 1
ATOM 2071 O O . LEU A 1 259 ? -4.355 13.150 -2.838 1.00 98.06 259 LEU A O 1
ATOM 2075 N N . ALA A 1 260 ? -4.417 12.731 -0.613 1.00 98.31 260 ALA A N 1
ATOM 2076 C CA . ALA A 1 260 ? -5.381 11.636 -0.685 1.00 98.31 260 ALA A CA 1
ATOM 2077 C C . ALA A 1 260 ? -6.719 12.132 -1.246 1.00 98.31 260 ALA A C 1
ATOM 2079 O O . ALA A 1 260 ? -7.188 11.629 -2.259 1.00 98.31 260 ALA A O 1
ATOM 2080 N N . GLU A 1 261 ? -7.284 13.190 -0.667 1.00 98.25 261 GLU A N 1
ATOM 2081 C CA . GLU A 1 261 ? -8.543 13.793 -1.100 1.00 98.25 261 GLU A CA 1
ATOM 2082 C C . GLU A 1 261 ? -8.542 14.096 -2.603 1.00 98.25 261 GLU A C 1
ATOM 2084 O O . GLU A 1 261 ? -9.451 13.684 -3.322 1.00 98.25 261 GLU A O 1
ATOM 2089 N N . LYS A 1 262 ? -7.485 14.745 -3.106 1.00 98.12 262 LYS A N 1
ATOM 2090 C CA . LYS A 1 262 ? -7.339 15.030 -4.536 1.00 98.12 262 LYS A CA 1
ATOM 2091 C C . LYS A 1 262 ? -7.350 13.757 -5.388 1.00 98.12 262 LYS A C 1
ATOM 2093 O O . LYS A 1 262 ? -8.027 13.728 -6.412 1.00 98.12 262 LYS A O 1
ATOM 2098 N N . ALA A 1 263 ? -6.623 12.715 -4.988 1.00 98.25 263 ALA A N 1
ATOM 2099 C CA . ALA A 1 263 ? -6.590 11.455 -5.730 1.00 98.25 263 ALA A CA 1
ATOM 2100 C C . ALA A 1 263 ? -7.959 10.750 -5.739 1.00 98.25 263 ALA A C 1
ATOM 2102 O O . ALA A 1 263 ? -8.361 10.189 -6.754 1.00 98.25 263 ALA A O 1
ATOM 2103 N N . TYR A 1 264 ? -8.709 10.822 -4.642 1.00 98.19 264 TYR A N 1
ATOM 2104 C CA . TYR A 1 264 ? -10.040 10.222 -4.526 1.00 98.19 264 TYR A CA 1
ATOM 2105 C C . TYR A 1 264 ? -11.093 11.012 -5.316 1.00 98.19 264 TYR A C 1
ATOM 2107 O O . TYR A 1 264 ? -11.988 10.418 -5.912 1.00 98.19 264 TYR A O 1
ATOM 2115 N N . LEU A 1 265 ? -10.962 12.340 -5.391 1.00 97.81 265 LEU A N 1
ATOM 2116 C CA . LEU A 1 265 ? -11.750 13.163 -6.313 1.00 97.81 265 LEU A CA 1
ATOM 2117 C C . LEU A 1 265 ? -11.466 12.786 -7.770 1.00 97.81 265 LEU A C 1
ATOM 2119 O O . LEU A 1 265 ? -12.397 12.686 -8.564 1.00 97.81 265 LEU A O 1
ATOM 2123 N N . ASN A 1 266 ? -10.199 12.545 -8.122 1.00 97.75 266 ASN A N 1
ATOM 2124 C CA . ASN A 1 266 ? -9.847 12.064 -9.458 1.00 97.75 266 ASN A CA 1
ATOM 2125 C C . ASN A 1 266 ? -10.494 10.702 -9.745 1.00 97.75 266 ASN A C 1
ATOM 2127 O O . ASN A 1 266 ? -11.028 10.524 -10.831 1.00 97.75 266 ASN A O 1
ATOM 2131 N N . LEU A 1 267 ? -10.509 9.788 -8.768 1.00 97.38 267 LEU A N 1
ATOM 2132 C CA . LEU A 1 267 ? -11.179 8.490 -8.890 1.00 97.38 267 LEU A CA 1
ATOM 2133 C C . LEU A 1 267 ? -12.689 8.631 -9.135 1.00 97.38 267 LEU A C 1
ATOM 2135 O O . LEU A 1 267 ? -13.216 8.005 -10.044 1.00 97.38 267 LEU A O 1
ATOM 2139 N N . ALA A 1 268 ? -13.382 9.481 -8.372 1.00 97.19 268 ALA A N 1
ATOM 2140 C CA . ALA A 1 268 ? -14.817 9.725 -8.563 1.00 97.19 268 ALA A CA 1
ATOM 2141 C C . ALA A 1 268 ? -15.147 10.356 -9.928 1.00 97.19 268 ALA A C 1
ATOM 2143 O O . ALA A 1 268 ? -16.219 10.132 -10.490 1.00 97.19 268 ALA A O 1
ATOM 2144 N N . ASN A 1 269 ? -14.227 11.160 -10.464 1.00 96.56 269 ASN A N 1
ATOM 2145 C CA . ASN A 1 269 ? -14.379 11.788 -11.773 1.00 96.56 269 ASN A CA 1
ATOM 2146 C C . ASN A 1 269 ? -13.977 10.859 -12.932 1.00 96.56 269 ASN A C 1
ATOM 2148 O O . ASN A 1 269 ? -14.332 11.143 -14.078 1.00 96.56 269 ASN A O 1
ATOM 2152 N N . ASP A 1 270 ? -13.267 9.759 -12.664 1.00 92.81 270 ASP A N 1
ATOM 2153 C CA . ASP A 1 270 ? -12.882 8.773 -13.672 1.00 92.81 270 ASP A CA 1
ATOM 2154 C C . ASP A 1 270 ? -14.011 7.772 -13.945 1.00 92.81 270 ASP A C 1
ATOM 2156 O O . ASP A 1 270 ? -14.022 6.615 -13.521 1.00 92.81 270 ASP A O 1
ATOM 2160 N N . GLN A 1 271 ? -14.956 8.238 -14.751 1.00 90.00 271 GLN A N 1
ATOM 2161 C CA . GLN A 1 271 ? -16.080 7.440 -15.227 1.00 90.00 271 GLN A CA 1
ATOM 2162 C C . GLN A 1 271 ? -15.663 6.321 -16.198 1.00 90.00 271 GLN A C 1
ATOM 2164 O O . GLN A 1 271 ? -16.494 5.490 -16.557 1.00 90.00 271 GLN A O 1
ATOM 2169 N N . SER A 1 272 ? -14.404 6.288 -16.658 1.00 88.38 272 SER A N 1
ATOM 2170 C CA . SER A 1 272 ? -13.948 5.273 -17.612 1.00 88.38 272 SER A CA 1
ATOM 2171 C C . SER A 1 272 ? -13.555 3.966 -16.925 1.00 88.38 272 SER A C 1
ATOM 2173 O O . SER A 1 272 ? -13.936 2.893 -17.396 1.00 88.38 272 SER A O 1
ATOM 2175 N N . HIS A 1 273 ? -12.861 4.039 -15.787 1.00 87.44 273 HIS A N 1
ATOM 2176 C CA . HIS A 1 273 ? -12.459 2.851 -15.031 1.00 87.44 273 HIS A CA 1
ATOM 2177 C C . HIS A 1 273 ? -13.483 2.424 -13.977 1.00 87.44 273 HIS A C 1
ATOM 2179 O O . HIS A 1 273 ? -13.611 1.220 -13.711 1.00 87.44 273 HIS A O 1
ATOM 2185 N N . GLU A 1 274 ? -14.185 3.389 -13.375 1.00 91.25 274 GLU A N 1
ATOM 2186 C CA . GLU A 1 274 ? -15.027 3.189 -12.192 1.00 91.25 274 GLU A CA 1
ATOM 2187 C C . GLU A 1 274 ? -16.347 3.998 -12.283 1.00 91.25 274 GLU A C 1
ATOM 2189 O O . GLU A 1 274 ? -16.589 4.904 -11.484 1.00 91.25 274 GLU A O 1
ATOM 2194 N N . PRO A 1 275 ? -17.234 3.680 -13.251 1.00 91.56 275 PRO A N 1
ATOM 2195 C CA . PRO A 1 275 ? -18.454 4.455 -13.531 1.00 91.56 275 PRO A CA 1
ATOM 2196 C C . PRO A 1 275 ? -19.498 4.436 -12.403 1.00 91.56 275 PRO A C 1
ATOM 2198 O O . PRO A 1 275 ? -20.442 5.221 -12.405 1.00 91.56 275 PRO A O 1
ATOM 2201 N N . ASP A 1 276 ? -19.381 3.508 -11.456 1.00 95.44 276 ASP A N 1
ATOM 2202 C CA . ASP A 1 276 ? -20.354 3.293 -10.388 1.00 95.44 276 ASP A CA 1
ATOM 2203 C C . ASP A 1 276 ? -19.899 3.849 -9.028 1.00 95.44 276 ASP A C 1
ATOM 2205 O O . ASP A 1 276 ? -20.595 3.646 -8.022 1.00 95.44 276 ASP A O 1
ATOM 2209 N N . VAL A 1 277 ? -18.748 4.534 -9.000 1.00 96.88 277 VAL A N 1
ATOM 2210 C CA . VAL A 1 277 ? -18.196 5.194 -7.817 1.00 96.88 277 VAL A CA 1
ATOM 2211 C C . VAL A 1 277 ? -18.883 6.537 -7.595 1.00 96.88 277 VAL A C 1
ATOM 2213 O O . VAL A 1 277 ? -18.863 7.431 -8.437 1.00 96.88 277 VAL A O 1
ATOM 2216 N N . GLN A 1 278 ? -19.464 6.688 -6.411 1.00 97.44 278 GLN A N 1
ATOM 2217 C CA . GLN A 1 278 ? -20.109 7.911 -5.955 1.00 97.44 278 GLN A CA 1
ATOM 2218 C C . GLN A 1 278 ? -19.340 8.515 -4.792 1.00 97.44 278 GLN A C 1
ATOM 2220 O O . GLN A 1 278 ? -18.853 7.796 -3.922 1.00 97.44 278 GLN A O 1
ATOM 2225 N N . LEU A 1 279 ? -19.271 9.840 -4.769 1.00 97.75 279 LEU A N 1
ATOM 2226 C CA . LEU A 1 279 ? -18.588 10.610 -3.745 1.00 97.75 279 LEU A CA 1
ATOM 2227 C C . LEU A 1 279 ? -19.592 11.289 -2.811 1.00 97.75 279 LEU A C 1
ATOM 2229 O O . LEU A 1 279 ? -20.445 12.052 -3.258 1.00 97.75 279 LEU A O 1
ATOM 2233 N N . GLU A 1 280 ? -19.409 11.093 -1.511 1.00 97.94 280 GLU A N 1
ATOM 2234 C CA . GLU A 1 280 ? -20.117 11.790 -0.442 1.00 97.94 280 GLU A CA 1
ATOM 2235 C C . GLU A 1 280 ? -19.092 12.494 0.464 1.00 97.94 280 GLU A C 1
ATOM 2237 O O . GLU A 1 280 ? -18.148 11.876 0.957 1.00 97.94 280 GLU A O 1
ATOM 2242 N N . ARG A 1 281 ? -19.258 13.798 0.712 1.00 96.94 281 ARG A N 1
ATOM 2243 C CA . ARG A 1 281 ? -18.438 14.534 1.690 1.00 96.94 281 ARG A CA 1
ATOM 2244 C C . ARG A 1 281 ? -19.146 14.560 3.039 1.00 96.94 281 ARG A C 1
ATOM 2246 O O . ARG A 1 281 ? -20.268 15.053 3.128 1.00 96.94 281 ARG A O 1
ATOM 2253 N N . ARG A 1 282 ? -18.475 14.089 4.092 1.00 95.25 282 ARG A N 1
ATOM 2254 C CA . ARG A 1 282 ? -18.999 14.051 5.465 1.00 95.25 282 ARG A CA 1
ATOM 2255 C C . ARG A 1 282 ? -18.301 15.105 6.315 1.00 95.25 282 ARG A C 1
ATOM 2257 O O . ARG A 1 282 ? -17.404 14.818 7.102 1.00 95.25 282 ARG A O 1
ATOM 2264 N N . GLY A 1 283 ? -18.724 16.353 6.134 1.00 93.06 283 GLY A N 1
ATOM 2265 C CA . GLY A 1 283 ? -18.099 17.509 6.778 1.00 93.06 283 GLY A CA 1
ATOM 2266 C C . GLY A 1 283 ? -16.786 17.929 6.108 1.00 93.06 283 GLY A C 1
ATOM 2267 O O . GLY A 1 283 ? -16.554 17.640 4.935 1.00 93.06 283 GLY A O 1
ATOM 2268 N N . LEU A 1 284 ? -15.950 18.662 6.851 1.00 90.44 284 LEU A N 1
ATOM 2269 C CA . LEU A 1 284 ? -14.664 19.178 6.355 1.00 90.44 284 LEU A CA 1
ATOM 2270 C C . LEU A 1 284 ? -13.525 18.155 6.455 1.00 90.44 284 LEU A C 1
ATOM 2272 O O . LEU A 1 284 ? -12.546 18.257 5.719 1.00 90.44 284 LEU A O 1
ATOM 2276 N N . ASP A 1 285 ? -13.681 17.167 7.335 1.00 95.06 285 ASP A N 1
ATOM 2277 C CA . ASP A 1 285 ? -12.599 16.280 7.758 1.00 95.06 285 ASP A CA 1
ATOM 2278 C C . ASP A 1 285 ? -12.809 14.821 7.321 1.00 95.06 285 ASP A C 1
ATOM 2280 O O . ASP A 1 285 ? -12.025 13.962 7.709 1.00 95.06 285 ASP A O 1
ATOM 2284 N N . SER A 1 286 ? -13.858 14.506 6.550 1.00 97.62 286 SER A N 1
ATOM 2285 C CA . SER A 1 286 ? -14.103 13.145 6.055 1.00 97.62 286 SER A CA 1
ATOM 2286 C C . SER A 1 286 ? -14.757 13.126 4.674 1.00 97.62 286 SER A C 1
ATOM 2288 O O . SER A 1 286 ? -15.546 14.002 4.298 1.00 97.62 286 SER A O 1
ATOM 2290 N N . MET A 1 287 ? -14.418 12.096 3.906 1.00 98.12 287 MET A N 1
ATOM 2291 C CA . MET A 1 287 ? -14.911 11.857 2.561 1.00 98.12 287 MET A CA 1
ATOM 2292 C C . MET A 1 287 ? -15.095 10.361 2.324 1.00 98.12 287 MET A C 1
ATOM 2294 O O . MET A 1 287 ? -14.241 9.560 2.699 1.00 98.12 287 MET A O 1
ATOM 2298 N N . VAL A 1 288 ? -16.197 9.990 1.677 1.00 98.44 288 VAL A N 1
ATOM 2299 C CA . VAL A 1 288 ? -16.571 8.602 1.408 1.00 98.44 288 VAL A CA 1
ATOM 2300 C C . VAL A 1 288 ? -16.765 8.405 -0.090 1.00 98.44 288 VAL A C 1
ATOM 2302 O O . VAL A 1 288 ? -17.523 9.136 -0.725 1.00 98.44 288 VAL A O 1
ATOM 2305 N N . LEU A 1 289 ? -16.106 7.395 -0.652 1.00 98.38 289 LEU A N 1
ATOM 2306 C CA . LEU A 1 289 ? -16.444 6.847 -1.961 1.00 98.38 289 LEU A CA 1
ATOM 2307 C C . LEU A 1 289 ? -17.222 5.549 -1.775 1.00 98.38 289 LEU A C 1
ATOM 2309 O O . LEU A 1 289 ? -16.822 4.705 -0.977 1.00 98.38 289 LEU A O 1
ATOM 2313 N N . SER A 1 290 ? -18.302 5.365 -2.529 1.00 98.25 290 SER A N 1
ATOM 2314 C CA . SER A 1 290 ? -19.109 4.141 -2.506 1.00 98.25 290 SER A CA 1
ATOM 2315 C C . SER A 1 290 ? -19.287 3.582 -3.911 1.00 98.25 290 SER A C 1
ATOM 2317 O O . SER A 1 290 ? -19.578 4.333 -4.836 1.00 98.25 290 SER A O 1
ATOM 2319 N N . LYS A 1 291 ? -19.146 2.264 -4.067 1.00 97.62 291 LYS A N 1
ATOM 2320 C CA . LYS A 1 291 ? -19.457 1.536 -5.303 1.00 97.62 291 LYS A CA 1
ATOM 2321 C C . LYS A 1 291 ? -20.862 0.979 -5.230 1.00 97.62 291 LYS A C 1
ATOM 2323 O O . LYS A 1 291 ? -21.135 0.080 -4.431 1.00 97.62 291 LYS A O 1
ATOM 2328 N N . SER A 1 292 ? -21.748 1.489 -6.075 1.00 96.62 292 SER A N 1
ATOM 2329 C CA . SER A 1 292 ? -23.139 1.027 -6.098 1.00 96.62 292 SER A CA 1
ATOM 2330 C C . SER A 1 292 ? -23.268 -0.440 -6.528 1.00 96.62 292 SER A C 1
ATOM 2332 O O . SER A 1 292 ? -24.135 -1.142 -6.010 1.00 96.62 292 SER A O 1
ATOM 2334 N N . SER A 1 293 ? -22.377 -0.944 -7.392 1.00 96.00 293 SER A N 1
ATOM 2335 C CA . SER A 1 293 ? -22.439 -2.331 -7.877 1.00 96.00 293 SER A CA 1
ATOM 2336 C C . SER A 1 293 ? -22.055 -3.373 -6.822 1.00 96.00 293 SER A C 1
ATOM 2338 O O . SER A 1 293 ? -22.610 -4.471 -6.803 1.00 96.00 293 SER A O 1
ATOM 2340 N N . THR A 1 294 ? -21.112 -3.049 -5.932 1.00 96.44 294 THR A N 1
ATOM 2341 C CA . THR A 1 294 ? -20.560 -3.999 -4.950 1.00 96.44 294 THR A CA 1
ATOM 2342 C C . THR A 1 294 ? -20.991 -3.716 -3.511 1.00 96.44 294 THR A C 1
ATOM 2344 O O . THR A 1 294 ? -20.787 -4.564 -2.628 1.00 96.44 294 THR A O 1
ATOM 2347 N N . GLY A 1 295 ? -21.558 -2.533 -3.256 1.00 97.56 295 GLY A N 1
ATOM 2348 C CA . GLY A 1 295 ? -21.849 -2.019 -1.918 1.00 97.56 295 GLY A CA 1
ATOM 2349 C C . GLY A 1 295 ? -20.592 -1.734 -1.091 1.00 97.56 295 GLY A C 1
ATOM 2350 O O . GLY A 1 295 ? -20.678 -1.630 0.129 1.00 97.56 295 GLY A O 1
ATOM 2351 N N . GLN A 1 296 ? -19.414 -1.679 -1.721 1.00 98.31 296 GLN A N 1
ATOM 2352 C CA . GLN A 1 296 ? -18.178 -1.330 -1.030 1.00 98.31 296 GLN A CA 1
ATOM 2353 C C . GLN A 1 296 ? -18.115 0.167 -0.773 1.00 98.31 296 GLN A C 1
ATOM 2355 O O . GLN A 1 296 ? -18.508 0.959 -1.630 1.00 98.31 296 GLN A O 1
ATOM 2360 N N . SER A 1 297 ? -17.528 0.552 0.353 1.00 98.56 297 SER A N 1
ATOM 2361 C CA . SER A 1 297 ? -17.169 1.938 0.618 1.00 98.56 297 SER A CA 1
ATOM 2362 C C . SER A 1 297 ? -15.724 2.074 1.072 1.00 98.56 297 SER A C 1
ATOM 2364 O O . SER A 1 297 ? -15.152 1.175 1.698 1.00 98.56 297 SER A O 1
ATOM 2366 N N . ILE A 1 298 ? -15.142 3.223 0.749 1.00 98.69 298 ILE A N 1
ATOM 2367 C CA . ILE A 1 298 ? -13.889 3.688 1.316 1.00 98.69 298 ILE A CA 1
ATOM 2368 C C . ILE A 1 298 ? -14.086 5.076 1.912 1.00 98.69 298 ILE A C 1
ATOM 2370 O O . ILE A 1 298 ? -14.486 6.009 1.222 1.00 98.69 298 ILE A O 1
ATOM 2374 N N . GLU A 1 299 ? -13.810 5.197 3.203 1.00 98.62 299 GLU A N 1
ATOM 2375 C CA . GLU A 1 299 ? -13.821 6.453 3.939 1.00 98.62 299 GLU A CA 1
ATOM 2376 C C . GLU A 1 299 ? -12.384 6.877 4.222 1.00 98.62 299 GLU A C 1
ATOM 2378 O O . GLU A 1 299 ? -11.586 6.085 4.724 1.00 98.62 299 GLU A O 1
ATOM 2383 N N . ILE A 1 300 ? -12.067 8.135 3.932 1.00 98.62 300 ILE A N 1
ATOM 2384 C CA . ILE A 1 300 ? -10.832 8.760 4.386 1.00 98.62 300 ILE A CA 1
ATOM 2385 C C . ILE A 1 300 ? -11.145 9.930 5.304 1.00 98.62 300 ILE A C 1
ATOM 2387 O O . ILE A 1 300 ? -12.040 10.725 5.020 1.00 98.62 300 ILE A O 1
ATOM 2391 N N . ALA A 1 301 ? -10.391 10.044 6.392 1.00 98.44 301 ALA A N 1
ATOM 2392 C CA . ALA A 1 301 ? -10.586 11.070 7.400 1.00 98.44 301 ALA A CA 1
ATOM 2393 C C . ALA A 1 301 ? -9.279 11.785 7.760 1.00 98.44 301 ALA A C 1
ATOM 2395 O O . ALA A 1 301 ? -8.202 11.190 7.837 1.00 98.44 301 ALA A O 1
ATOM 2396 N N . PHE A 1 302 ? -9.393 13.077 8.035 1.00 97.94 302 PHE A N 1
ATOM 2397 C CA . PHE A 1 302 ? -8.365 13.867 8.686 1.00 97.94 302 PHE A CA 1
ATOM 2398 C C . PHE A 1 302 ? -8.562 13.783 10.200 1.00 97.94 302 PHE A C 1
ATOM 2400 O O . PHE A 1 302 ? -9.590 14.199 10.732 1.00 97.94 302 PHE A O 1
ATOM 2407 N N . GLY A 1 303 ? -7.584 13.240 10.923 1.00 97.12 303 GLY A N 1
ATOM 2408 C CA . GLY A 1 303 ? -7.738 13.074 12.361 1.00 97.12 303 GLY A CA 1
ATOM 2409 C C . GLY A 1 303 ? -6.613 12.328 13.058 1.00 97.12 303 GLY A C 1
ATOM 2410 O O . GLY A 1 303 ? -5.656 11.843 12.461 1.00 97.12 303 GLY A O 1
ATOM 2411 N N . ASN A 1 304 ? -6.743 12.245 14.380 1.00 96.44 304 ASN A N 1
ATOM 2412 C CA . ASN A 1 304 ? -5.857 11.444 15.210 1.00 96.44 304 ASN A CA 1
ATOM 2413 C C . ASN A 1 304 ? -6.341 9.988 15.212 1.00 96.44 304 ASN A C 1
ATOM 2415 O O . ASN A 1 304 ? -7.487 9.726 15.576 1.00 96.44 304 ASN A O 1
ATOM 2419 N N . LEU A 1 305 ? -5.458 9.042 14.880 1.00 97.25 305 LEU A N 1
ATOM 2420 C CA . LEU A 1 305 ? -5.782 7.613 14.862 1.00 97.25 305 LEU A CA 1
ATOM 2421 C C . LEU A 1 305 ? -6.320 7.089 16.204 1.00 97.25 305 LEU A C 1
ATOM 2423 O O . LEU A 1 305 ? -7.096 6.137 16.212 1.00 97.25 305 LEU A O 1
ATOM 2427 N N . PHE A 1 306 ? -5.979 7.715 17.337 1.00 97.12 306 PHE A N 1
ATOM 2428 C CA . PHE A 1 306 ? -6.504 7.319 18.651 1.00 97.12 306 PHE A CA 1
ATOM 2429 C C . PHE A 1 306 ? -7.993 7.642 18.838 1.00 97.12 306 PHE A C 1
ATOM 2431 O O . PHE A 1 306 ? -8.595 7.173 19.799 1.00 97.12 306 PHE A O 1
ATOM 2438 N N . HIS A 1 307 ? -8.586 8.442 17.948 1.00 96.75 307 HIS A N 1
ATOM 2439 C CA . HIS A 1 307 ? -10.018 8.749 17.938 1.00 96.75 307 HIS A CA 1
ATOM 2440 C C . HIS A 1 307 ? -10.806 7.875 16.952 1.00 96.75 307 HIS A C 1
ATOM 2442 O O . HIS A 1 307 ? -11.999 8.106 16.753 1.00 96.75 307 HIS A O 1
ATOM 2448 N N . THR A 1 308 ? -10.151 6.888 16.333 1.00 97.44 308 THR A N 1
ATOM 2449 C CA . THR A 1 308 ? -10.802 5.921 15.446 1.00 97.44 308 THR A CA 1
ATOM 2450 C C . THR A 1 308 ? -11.898 5.179 16.203 1.00 97.44 308 THR A C 1
ATOM 2452 O O . THR A 1 308 ? -11.660 4.636 17.282 1.00 97.44 308 THR A O 1
ATOM 2455 N N . ARG A 1 309 ? -13.101 5.160 15.627 1.00 96.00 309 ARG A N 1
ATOM 2456 C CA . ARG A 1 309 ? -14.268 4.453 16.163 1.00 96.00 309 ARG A CA 1
ATOM 2457 C C . ARG A 1 309 ? -14.420 3.095 15.486 1.00 96.00 309 ARG A C 1
ATOM 2459 O O . ARG A 1 309 ? -13.912 2.893 14.385 1.00 96.00 309 ARG A O 1
ATOM 2466 N N . ASP A 1 310 ? -15.133 2.193 16.147 1.00 97.06 310 ASP A N 1
ATOM 2467 C CA . ASP A 1 310 ? -15.527 0.880 15.628 1.00 97.06 310 ASP A CA 1
ATOM 2468 C C . ASP A 1 310 ? -14.354 -0.033 15.224 1.00 97.06 310 ASP A C 1
ATOM 2470 O O . ASP A 1 310 ? -14.510 -0.922 14.379 1.00 97.06 310 ASP A O 1
ATOM 2474 N N . ILE A 1 311 ? -13.160 0.168 15.793 1.00 97.75 311 ILE A N 1
ATOM 2475 C CA . ILE A 1 311 ? -11.979 -0.655 15.483 1.00 97.75 311 ILE A CA 1
ATOM 2476 C C . ILE A 1 311 ? -12.193 -2.128 15.868 1.00 97.75 311 ILE A C 1
ATOM 2478 O O . ILE A 1 311 ? -11.590 -3.025 15.281 1.00 97.75 311 ILE A O 1
ATOM 2482 N N . GLU A 1 312 ? -13.103 -2.400 16.805 1.00 97.56 312 GLU A N 1
ATOM 2483 C CA . GLU A 1 312 ? -13.571 -3.738 17.159 1.00 97.56 312 GLU A CA 1
ATOM 2484 C C . GLU A 1 312 ? -14.219 -4.480 15.984 1.00 97.56 312 GLU A C 1
ATOM 2486 O O . GLU A 1 312 ? -14.311 -5.702 16.008 1.00 97.56 312 GLU A O 1
ATOM 2491 N N . THR A 1 313 ? -14.636 -3.783 14.925 1.00 98.25 313 THR A N 1
ATOM 2492 C CA . THR A 1 313 ? -15.213 -4.413 13.729 1.00 98.25 313 THR A CA 1
ATOM 2493 C C . THR A 1 313 ? -14.157 -4.849 12.710 1.00 98.25 313 THR A C 1
ATOM 2495 O O . THR A 1 313 ? -14.442 -5.709 11.871 1.00 98.25 313 THR A O 1
ATOM 2498 N N . ALA A 1 314 ? -12.935 -4.312 12.792 1.00 98.50 314 ALA A N 1
ATOM 2499 C CA . ALA A 1 314 ? -11.890 -4.480 11.785 1.00 98.50 314 ALA A CA 1
ATOM 2500 C C . ALA A 1 314 ? -11.405 -5.934 11.665 1.00 98.50 314 ALA A C 1
ATOM 2502 O O . ALA A 1 314 ? -11.056 -6.570 12.658 1.00 98.50 314 ALA A O 1
ATOM 2503 N N . ASP A 1 315 ? -11.337 -6.455 10.437 1.00 98.62 315 ASP A N 1
ATOM 2504 C CA . ASP A 1 315 ? -10.660 -7.726 10.136 1.00 98.62 315 ASP A CA 1
ATOM 2505 C C . ASP A 1 315 ? -9.154 -7.517 9.939 1.00 98.62 315 ASP A C 1
ATOM 2507 O O . ASP A 1 315 ? -8.341 -8.361 10.319 1.00 98.62 315 ASP A O 1
ATOM 2511 N N . ILE A 1 316 ? -8.799 -6.383 9.331 1.00 98.81 316 ILE A N 1
ATOM 2512 C CA . ILE A 1 316 ? -7.437 -5.988 8.976 1.00 98.81 316 ILE A CA 1
ATOM 2513 C C . ILE A 1 316 ? -7.173 -4.598 9.545 1.00 98.81 316 ILE A C 1
ATOM 2515 O O . ILE A 1 316 ? -7.961 -3.677 9.328 1.00 98.81 316 ILE A O 1
ATOM 2519 N N . ILE A 1 317 ? -6.042 -4.437 10.232 1.00 98.75 317 ILE A N 1
ATOM 2520 C CA . ILE A 1 317 ? -5.542 -3.140 10.697 1.00 98.75 317 ILE A CA 1
ATOM 2521 C C . ILE A 1 317 ? -4.117 -2.941 10.166 1.00 98.75 317 ILE A C 1
ATOM 2523 O O . ILE A 1 317 ? -3.221 -3.736 10.451 1.00 98.75 317 ILE A O 1
ATOM 2527 N N . MET A 1 318 ? -3.913 -1.873 9.406 1.00 98.56 318 MET A N 1
ATOM 2528 C CA . MET A 1 318 ? -2.632 -1.412 8.878 1.00 98.56 318 MET A CA 1
ATOM 2529 C C . MET A 1 318 ? -2.124 -0.248 9.739 1.00 98.56 318 MET A C 1
ATOM 2531 O O . MET A 1 318 ? -2.859 0.699 10.011 1.00 98.56 318 MET A O 1
ATOM 2535 N N . LEU A 1 319 ? -0.882 -0.346 10.214 1.00 97.19 319 LEU A N 1
ATOM 2536 C CA . LEU A 1 319 ? -0.226 0.618 11.103 1.00 97.19 319 LEU A CA 1
ATOM 2537 C C . LEU A 1 319 ? 1.254 0.753 10.724 1.00 97.19 319 LEU A C 1
ATOM 2539 O O . LEU A 1 319 ? 2.159 0.268 11.408 1.00 97.19 319 LEU A O 1
ATOM 2543 N N . GLU A 1 320 ? 1.517 1.441 9.620 1.00 95.19 320 GLU A N 1
ATOM 2544 C CA . GLU A 1 320 ? 2.873 1.713 9.115 1.00 95.19 320 GLU A CA 1
ATOM 2545 C C . GLU A 1 320 ? 3.535 2.928 9.792 1.00 95.19 320 GLU A C 1
ATOM 2547 O O . GLU A 1 320 ? 4.563 3.424 9.337 1.00 95.19 320 GLU A O 1
ATOM 2552 N N . THR A 1 321 ? 2.953 3.409 10.893 1.00 93.19 321 THR A N 1
ATOM 2553 C CA . THR A 1 321 ? 3.403 4.603 11.607 1.00 93.19 321 THR A CA 1
ATOM 2554 C C . THR A 1 321 ? 4.221 4.270 12.854 1.00 93.19 321 THR A C 1
ATOM 2556 O O . THR A 1 321 ? 3.998 3.268 13.543 1.00 93.19 321 THR A O 1
ATOM 2559 N N . GLU A 1 322 ? 5.176 5.140 13.168 1.00 92.44 322 GLU A N 1
ATOM 2560 C CA . GLU A 1 322 ? 5.917 5.085 14.421 1.00 92.44 322 GLU A CA 1
ATOM 2561 C C . GLU A 1 322 ? 5.106 5.752 15.537 1.00 92.44 322 GLU A C 1
ATOM 2563 O O . GLU A 1 322 ? 4.753 6.930 15.464 1.00 92.44 322 GLU A O 1
ATOM 2568 N N . ILE A 1 323 ? 4.835 4.992 16.595 1.00 94.06 323 ILE A N 1
ATOM 2569 C CA . ILE A 1 323 ? 4.162 5.485 17.796 1.00 94.06 323 ILE A CA 1
ATOM 2570 C C . ILE A 1 323 ? 5.225 5.834 18.844 1.00 94.06 323 ILE A C 1
ATOM 2572 O O . ILE A 1 323 ? 6.044 4.971 19.167 1.00 94.06 323 ILE A O 1
ATOM 2576 N N . PRO A 1 324 ? 5.230 7.053 19.410 1.00 93.31 324 PRO A N 1
ATOM 2577 C CA . PRO A 1 324 ? 6.177 7.398 20.460 1.00 93.31 324 PRO A CA 1
ATOM 2578 C C . PRO A 1 324 ? 5.870 6.635 21.756 1.00 93.31 324 PRO A C 1
ATOM 2580 O O . PRO A 1 324 ? 4.726 6.272 22.045 1.00 93.31 324 PRO A O 1
ATOM 2583 N N . THR A 1 325 ? 6.908 6.389 22.555 1.00 93.00 325 THR A N 1
ATOM 2584 C CA . THR A 1 325 ? 6.831 5.552 23.765 1.00 93.00 325 THR A CA 1
ATOM 2585 C C . THR A 1 325 ? 5.839 6.076 24.802 1.00 93.00 325 THR A C 1
ATOM 2587 O O . THR A 1 325 ? 5.182 5.288 25.479 1.00 93.00 325 THR A O 1
ATOM 2590 N N . ASP A 1 326 ? 5.664 7.392 24.903 1.00 92.94 326 ASP A N 1
ATOM 2591 C CA . ASP A 1 326 ? 4.712 8.025 25.817 1.00 92.94 326 ASP A CA 1
ATOM 2592 C C . ASP A 1 326 ? 3.242 7.886 25.367 1.00 92.94 326 ASP A C 1
ATOM 2594 O O . ASP A 1 326 ? 2.326 8.116 26.159 1.00 92.94 326 ASP A O 1
ATOM 2598 N N . ALA A 1 327 ? 3.001 7.464 24.120 1.00 93.88 327 ALA A N 1
ATOM 2599 C CA . ALA A 1 327 ? 1.681 7.146 23.582 1.00 93.88 327 ALA A CA 1
ATOM 2600 C C . ALA A 1 327 ? 1.351 5.640 23.623 1.00 93.88 327 ALA A C 1
ATOM 2602 O O . ALA A 1 327 ? 0.227 5.254 23.287 1.00 93.88 327 ALA A O 1
ATOM 2603 N N . TYR A 1 328 ? 2.274 4.781 24.080 1.00 94.12 328 TYR A N 1
ATOM 2604 C CA . TYR A 1 328 ? 2.084 3.324 24.113 1.00 94.12 328 TYR A CA 1
ATOM 2605 C C . TYR A 1 328 ? 0.838 2.885 24.881 1.00 94.12 328 TYR A C 1
ATOM 2607 O O . TYR A 1 328 ? 0.171 1.953 24.450 1.00 94.12 328 TYR A O 1
ATOM 2615 N N . GLN A 1 329 ? 0.463 3.566 25.967 1.00 92.94 329 GLN A N 1
ATOM 2616 C CA . GLN A 1 329 ? -0.749 3.212 26.713 1.00 92.94 329 GLN A CA 1
ATOM 2617 C C . GLN A 1 329 ? -2.028 3.420 25.882 1.00 92.94 329 GLN A C 1
ATOM 2619 O O . GLN A 1 329 ? -2.911 2.562 25.891 1.00 92.94 329 GLN A O 1
ATOM 2624 N N . LYS A 1 330 ? -2.126 4.536 25.146 1.00 94.31 330 LYS A N 1
ATOM 2625 C CA . LYS A 1 330 ? -3.271 4.824 24.262 1.00 94.31 330 LYS A CA 1
ATOM 2626 C C . LYS A 1 330 ? -3.286 3.884 23.063 1.00 94.31 330 LYS A C 1
ATOM 2628 O O . LYS A 1 330 ? -4.335 3.366 22.697 1.00 94.31 330 LYS A O 1
ATOM 2633 N N . PHE A 1 331 ? -2.111 3.626 22.496 1.00 95.25 331 PHE A N 1
ATOM 2634 C CA . PHE A 1 331 ? -1.943 2.682 21.400 1.00 95.25 331 PHE A CA 1
ATOM 2635 C C . PHE A 1 331 ? -2.326 1.256 21.799 1.00 95.25 331 PHE A C 1
ATOM 2637 O O . PHE A 1 331 ? -3.032 0.573 21.059 1.00 95.25 331 PHE A O 1
ATOM 2644 N N . ALA A 1 332 ? -1.943 0.840 23.007 1.00 94.56 332 ALA A N 1
ATOM 2645 C CA . ALA A 1 332 ? -2.326 -0.450 23.546 1.00 94.56 332 ALA A CA 1
ATOM 2646 C C . ALA A 1 332 ? -3.840 -0.566 23.730 1.00 94.56 332 ALA A C 1
ATOM 2648 O O . ALA A 1 332 ? -4.431 -1.548 23.293 1.00 94.56 332 ALA A O 1
ATOM 2649 N N . ALA A 1 333 ? -4.476 0.465 24.297 1.00 94.12 333 ALA A N 1
ATOM 2650 C CA . ALA A 1 333 ? -5.927 0.508 24.454 1.00 94.12 333 ALA A CA 1
ATOM 2651 C C . ALA A 1 333 ? -6.669 0.419 23.107 1.00 94.12 333 ALA A C 1
ATOM 2653 O O . ALA A 1 333 ? -7.634 -0.334 22.998 1.00 94.12 333 ALA A O 1
ATOM 2654 N N . LEU A 1 334 ? -6.186 1.128 22.080 1.00 96.44 334 LEU A N 1
ATOM 2655 C CA . LEU A 1 334 ? -6.754 1.092 20.731 1.00 96.44 334 LEU A CA 1
ATOM 2656 C C . LEU A 1 334 ? -6.734 -0.329 20.142 1.00 96.44 334 LEU A C 1
ATOM 2658 O O . LEU A 1 334 ? -7.764 -0.836 19.709 1.00 96.44 334 LEU A O 1
ATOM 2662 N N . LEU A 1 335 ? -5.586 -1.014 20.175 1.00 96.38 335 LEU A N 1
ATOM 2663 C CA . LEU A 1 335 ? -5.477 -2.383 19.645 1.00 96.38 335 LEU A CA 1
ATOM 2664 C C . LEU A 1 335 ? -6.033 -3.461 20.593 1.00 96.38 335 LEU A C 1
ATOM 2666 O O . LEU A 1 335 ? -6.215 -4.615 20.199 1.00 96.38 335 LEU A O 1
ATOM 2670 N N . ASP A 1 336 ? -6.311 -3.120 21.850 1.00 94.69 336 ASP A N 1
ATOM 2671 C CA . ASP A 1 336 ? -7.078 -3.962 22.771 1.00 94.69 336 ASP A CA 1
ATOM 2672 C C . ASP A 1 336 ? -8.577 -3.964 22.489 1.00 94.69 336 ASP A C 1
ATOM 2674 O O . ASP A 1 336 ? -9.259 -4.891 22.939 1.00 94.69 336 ASP A O 1
ATOM 2678 N N . ALA A 1 337 ? -9.081 -2.975 21.750 1.00 96.19 337 ALA A N 1
ATOM 2679 C CA . ALA A 1 337 ? -10.460 -2.945 21.280 1.00 96.19 337 ALA A CA 1
ATOM 2680 C C . ALA A 1 337 ? -10.676 -3.794 20.016 1.00 96.19 337 ALA A C 1
ATOM 2682 O O . ALA A 1 337 ? -11.785 -4.271 19.805 1.00 96.19 337 ALA A O 1
ATOM 2683 N N . ALA A 1 338 ? -9.634 -4.048 19.215 1.00 97.25 338 ALA A N 1
ATOM 2684 C CA . ALA A 1 338 ? -9.730 -4.909 18.035 1.00 97.25 338 ALA A CA 1
ATOM 2685 C C . ALA A 1 338 ? -10.274 -6.307 18.391 1.00 97.25 338 ALA A C 1
ATOM 2687 O O . ALA A 1 338 ? -9.881 -6.896 19.408 1.00 97.25 338 ALA A O 1
ATOM 2688 N N . LYS A 1 339 ? -11.156 -6.851 17.541 1.00 96.19 339 LYS A N 1
ATOM 2689 C CA . LYS A 1 339 ? -11.729 -8.189 17.745 1.00 96.19 339 LYS A CA 1
ATOM 2690 C C . LYS A 1 339 ? -10.680 -9.288 17.668 1.00 96.19 339 LYS A C 1
ATOM 2692 O O . LYS A 1 339 ? -9.635 -9.156 17.031 1.00 96.19 339 LYS A O 1
ATOM 2697 N N . GLU A 1 340 ? -11.000 -10.414 18.290 1.00 97.00 340 GLU A N 1
ATOM 2698 C CA . GLU A 1 340 ? -10.239 -11.643 18.115 1.00 97.00 340 GLU A CA 1
ATOM 2699 C C . GLU A 1 340 ? -10.181 -12.053 16.637 1.00 97.00 340 GLU A C 1
ATOM 2701 O O . GLU A 1 340 ? -11.137 -11.881 15.882 1.00 97.00 340 GLU A O 1
ATOM 2706 N N . GLY A 1 341 ? -9.037 -12.590 16.220 1.00 97.75 341 GLY A N 1
ATOM 2707 C CA . GLY A 1 341 ? -8.817 -13.045 14.853 1.00 97.75 341 GLY A CA 1
ATOM 2708 C C . GLY A 1 341 ? -8.445 -11.925 13.885 1.00 97.75 341 GLY A C 1
ATOM 2709 O O . GLY A 1 341 ? -7.941 -12.235 12.806 1.00 97.75 341 GLY A O 1
ATOM 2710 N N . ALA A 1 342 ? -8.601 -10.652 14.275 1.00 98.38 342 ALA A N 1
ATOM 2711 C CA . ALA A 1 342 ? -8.127 -9.523 13.485 1.00 98.38 342 ALA A CA 1
ATOM 2712 C C . ALA A 1 342 ? -6.624 -9.660 13.205 1.00 98.38 342 ALA A C 1
ATOM 2714 O O . ALA A 1 342 ? -5.832 -9.965 14.110 1.00 98.38 342 ALA A O 1
ATOM 2715 N N . ARG A 1 343 ? -6.236 -9.435 11.947 1.00 98.69 343 ARG A N 1
ATOM 2716 C CA . ARG A 1 343 ? -4.836 -9.404 11.520 1.00 98.69 343 ARG A CA 1
ATOM 2717 C C . ARG A 1 343 ? -4.339 -7.966 11.538 1.00 98.69 343 ARG A C 1
ATOM 2719 O O . ARG A 1 343 ? -5.043 -7.052 11.114 1.00 98.69 343 ARG A O 1
ATOM 2726 N N . ILE A 1 344 ? -3.133 -7.759 12.051 1.00 98.69 344 ILE A N 1
ATOM 2727 C CA . ILE A 1 344 ? -2.581 -6.425 12.296 1.00 98.69 344 ILE A CA 1
ATOM 2728 C C . ILE A 1 344 ? -1.168 -6.364 11.731 1.00 98.69 344 ILE A C 1
ATOM 2730 O O . ILE A 1 344 ? -0.315 -7.156 12.129 1.00 98.69 344 ILE A O 1
ATOM 2734 N N . LEU A 1 345 ? -0.923 -5.413 10.837 1.00 98.62 345 LEU A N 1
ATOM 2735 C CA . LEU A 1 345 ? 0.396 -5.087 10.315 1.00 98.62 345 LEU A CA 1
ATOM 2736 C C . LEU A 1 345 ? 0.912 -3.845 11.030 1.00 98.62 345 LEU A C 1
ATOM 2738 O O . LEU A 1 345 ? 0.246 -2.814 11.020 1.00 98.62 345 LEU A O 1
ATOM 2742 N N . THR A 1 346 ? 2.090 -3.933 11.645 1.00 98.19 346 THR A N 1
ATOM 2743 C CA . THR A 1 346 ? 2.688 -2.829 12.399 1.00 98.19 346 THR A CA 1
ATOM 2744 C C . THR A 1 346 ? 4.139 -2.575 12.010 1.00 98.19 346 THR A C 1
ATOM 2746 O O . THR A 1 346 ? 4.920 -3.503 11.794 1.00 98.19 346 THR A O 1
ATOM 2749 N N . TYR A 1 347 ? 4.537 -1.302 11.997 1.00 96.50 347 TYR A N 1
ATOM 2750 C CA . TYR A 1 347 ? 5.950 -0.917 11.941 1.00 96.50 347 TYR A CA 1
ATOM 2751 C C . TYR A 1 347 ? 6.704 -1.338 13.215 1.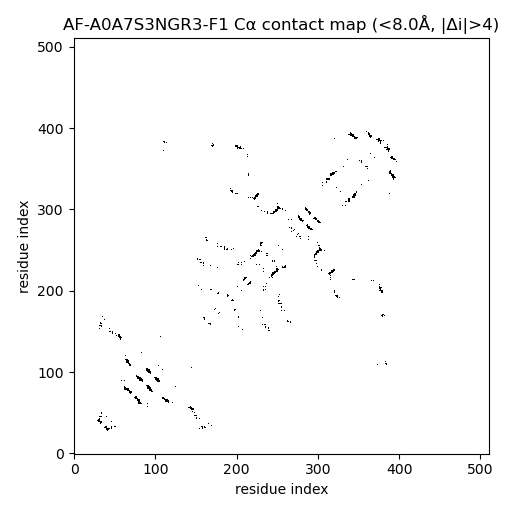00 96.50 347 TYR A C 1
ATOM 2753 O O . TYR A 1 347 ? 7.827 -1.840 13.164 1.00 96.50 347 TYR A O 1
ATOM 2761 N N . LEU A 1 348 ? 6.065 -1.177 14.377 1.00 95.38 348 LEU A N 1
ATOM 2762 C CA . LEU A 1 348 ? 6.639 -1.511 15.680 1.00 95.38 348 LEU A CA 1
ATOM 2763 C C . LEU A 1 348 ? 6.441 -2.984 16.052 1.00 95.38 348 LEU A C 1
ATOM 2765 O O . LEU A 1 348 ? 5.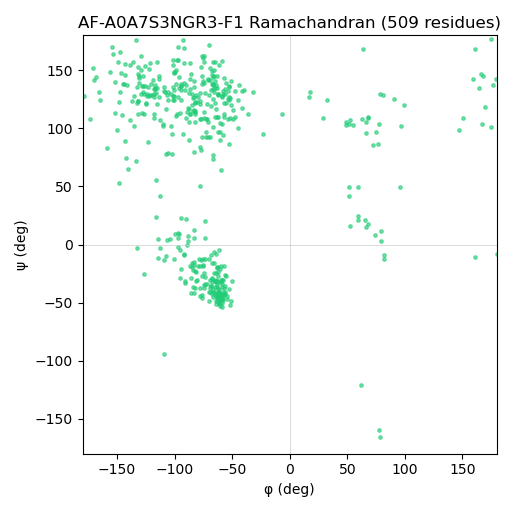394 -3.574 15.796 1.00 95.38 348 LEU A O 1
ATOM 2769 N N . ASP A 1 349 ? 7.411 -3.549 16.768 1.00 96.69 349 ASP A N 1
ATOM 2770 C CA . ASP A 1 349 ? 7.239 -4.828 17.457 1.00 96.69 349 ASP A CA 1
ATOM 2771 C C . ASP A 1 349 ? 6.325 -4.637 18.678 1.00 96.69 349 ASP A C 1
ATOM 2773 O O . ASP A 1 349 ? 6.742 -4.054 19.686 1.00 96.69 349 ASP A O 1
ATOM 2777 N N . LEU A 1 350 ? 5.089 -5.144 18.612 1.00 96.50 350 LEU A N 1
ATOM 2778 C CA . LEU A 1 350 ? 4.090 -4.963 19.671 1.00 96.50 350 LEU A CA 1
ATOM 2779 C C . LEU A 1 350 ? 4.524 -5.539 21.027 1.00 96.50 350 LEU A C 1
ATOM 2781 O O . LEU A 1 350 ? 4.058 -5.068 22.064 1.00 96.50 350 LEU A O 1
ATOM 2785 N N . ARG A 1 351 ? 5.475 -6.481 21.069 1.00 95.50 351 ARG A N 1
ATOM 2786 C CA . ARG A 1 351 ? 6.029 -6.985 22.341 1.00 95.50 351 ARG A CA 1
ATOM 2787 C C . ARG A 1 351 ? 6.740 -5.897 23.141 1.00 95.50 351 ARG A C 1
ATOM 2789 O O . ARG A 1 351 ? 6.810 -5.997 24.360 1.00 95.50 351 ARG A O 1
ATOM 2796 N N . LYS A 1 352 ? 7.265 -4.862 22.475 1.00 93.50 352 LYS A N 1
ATOM 2797 C CA . LYS A 1 352 ? 7.891 -3.702 23.131 1.00 93.50 352 LYS A CA 1
ATOM 2798 C C . LYS A 1 352 ? 6.861 -2.737 23.715 1.00 93.50 352 LYS A C 1
ATOM 2800 O O . LYS A 1 352 ? 7.162 -2.046 24.679 1.00 93.50 352 LYS A O 1
ATOM 2805 N N . VAL A 1 353 ? 5.657 -2.709 23.146 1.00 92.94 353 VAL A N 1
ATOM 2806 C CA . VAL A 1 353 ? 4.549 -1.862 23.608 1.00 92.94 353 VAL A CA 1
ATOM 2807 C C . VAL A 1 353 ? 3.887 -2.470 24.854 1.00 92.94 353 VAL A C 1
ATOM 2809 O O . VAL A 1 353 ? 3.551 -1.749 25.787 1.00 92.94 353 VAL A O 1
ATOM 2812 N N . TRP A 1 354 ? 3.766 -3.802 24.917 1.00 92.12 354 TRP A N 1
ATOM 2813 C CA . TRP A 1 354 ? 3.115 -4.533 26.020 1.00 92.12 354 TRP A CA 1
ATOM 2814 C C . TRP A 1 354 ? 4.043 -4.935 27.177 1.00 92.12 354 TRP A C 1
ATOM 2816 O O . TRP A 1 354 ? 3.698 -5.812 27.962 1.00 92.12 354 TRP A O 1
ATOM 2826 N N . GLN A 1 355 ? 5.185 -4.270 27.366 1.00 86.06 355 GLN A N 1
ATOM 2827 C CA . GLN A 1 355 ? 6.066 -4.511 28.528 1.00 86.06 355 GLN A CA 1
ATOM 2828 C C . GLN A 1 355 ? 5.506 -3.940 29.850 1.00 86.06 355 GLN A C 1
ATOM 2830 O O . GLN A 1 355 ? 6.248 -3.715 30.804 1.00 86.06 355 GLN A O 1
ATOM 2835 N N . LEU A 1 356 ? 4.196 -3.683 29.915 1.00 72.81 356 LEU A N 1
ATOM 2836 C CA . LEU A 1 356 ? 3.525 -3.141 31.089 1.00 72.81 356 LEU A CA 1
ATOM 2837 C C . LEU A 1 356 ? 3.278 -4.265 32.114 1.00 72.81 356 LEU A C 1
ATOM 2839 O O . LEU A 1 356 ? 2.666 -5.278 31.760 1.00 72.81 356 LEU A O 1
ATOM 2843 N N . PRO A 1 357 ? 3.707 -4.106 33.382 1.00 79.62 357 PRO A N 1
ATOM 2844 C CA . PRO A 1 357 ? 3.512 -5.116 34.418 1.00 79.62 357 PRO A CA 1
ATOM 2845 C C . PRO A 1 357 ? 2.046 -5.553 34.554 1.00 79.62 357 PRO A C 1
ATOM 2847 O O . PRO A 1 357 ? 1.138 -4.723 34.579 1.00 79.62 357 PRO A O 1
ATOM 2850 N N . GLY A 1 358 ? 1.818 -6.865 34.659 1.00 79.81 358 GLY A N 1
ATOM 2851 C CA . GLY A 1 358 ? 0.503 -7.444 34.957 1.00 79.81 358 GLY A CA 1
ATOM 2852 C C . GLY A 1 358 ? -0.484 -7.531 33.787 1.00 79.81 358 GLY A C 1
ATOM 2853 O O . GLY A 1 358 ? -1.607 -7.981 33.997 1.00 79.81 358 GLY A O 1
ATOM 2854 N N . ARG A 1 359 ? -0.104 -7.145 32.559 1.00 79.75 359 ARG A N 1
ATOM 2855 C CA . ARG A 1 359 ? -0.965 -7.307 31.374 1.00 79.75 359 ARG A CA 1
ATOM 2856 C C . ARG A 1 359 ? -0.470 -8.444 30.475 1.00 79.75 359 ARG A C 1
ATOM 2858 O O . ARG A 1 359 ? 0.679 -8.400 30.039 1.00 79.75 359 ARG A O 1
ATOM 2865 N N . PRO A 1 360 ? -1.308 -9.449 30.158 1.00 88.31 360 PRO A N 1
ATOM 2866 C CA . PRO A 1 360 ? -0.930 -10.483 29.204 1.00 88.31 360 PRO A CA 1
ATOM 2867 C C . PRO A 1 360 ? -0.776 -9.878 27.805 1.00 88.31 360 PRO A C 1
ATOM 2869 O O . PRO A 1 360 ? -1.524 -8.976 27.425 1.00 88.31 360 PRO A O 1
ATOM 2872 N N . PHE A 1 361 ? 0.183 -10.385 27.030 1.00 93.62 361 PHE A N 1
ATOM 2873 C CA . PHE A 1 361 ? 0.371 -9.987 25.637 1.00 93.62 361 PHE A CA 1
ATOM 2874 C C . PHE A 1 361 ? -0.723 -10.624 24.758 1.00 93.62 361 PHE A C 1
ATOM 2876 O O . PHE A 1 361 ? -0.740 -11.849 24.629 1.00 93.62 361 PHE A O 1
ATOM 2883 N N . PRO A 1 362 ? -1.633 -9.846 24.142 1.00 95.38 362 PRO A N 1
ATOM 2884 C CA . PRO A 1 362 ? -2.853 -10.382 23.535 1.00 95.38 362 PRO A CA 1
ATOM 2885 C C . PRO A 1 362 ? -2.702 -10.664 22.031 1.00 95.38 362 PRO A C 1
ATOM 2887 O O . PRO A 1 362 ? -3.683 -10.666 21.287 1.00 95.38 362 PRO A O 1
ATOM 2890 N N . PHE A 1 363 ? -1.473 -10.864 21.550 1.00 96.94 363 PHE A N 1
ATOM 2891 C CA . PHE A 1 363 ? -1.198 -11.090 20.134 1.00 96.94 363 PHE A CA 1
ATOM 2892 C C . PHE A 1 363 ? -0.282 -12.286 19.919 1.00 96.94 363 PHE A C 1
ATOM 2894 O O . PHE A 1 363 ? 0.582 -12.607 20.734 1.00 96.94 363 PHE A O 1
ATOM 2901 N N . ARG A 1 364 ? -0.425 -12.909 18.753 1.00 97.12 364 ARG A N 1
ATOM 2902 C CA . ARG A 1 364 ? 0.502 -13.919 18.247 1.00 97.12 364 ARG A CA 1
ATOM 2903 C C . ARG A 1 364 ? 1.051 -13.458 16.906 1.00 97.12 364 ARG A C 1
ATOM 2905 O O . ARG A 1 364 ? 0.275 -13.125 16.017 1.00 97.12 364 ARG A O 1
ATOM 2912 N N . GLN A 1 365 ? 2.373 -13.461 16.746 1.00 98.06 365 GLN A N 1
ATOM 2913 C CA . GLN A 1 365 ? 2.987 -13.159 15.450 1.00 98.06 365 GLN A CA 1
ATOM 2914 C C . GLN A 1 365 ? 2.647 -14.266 14.436 1.00 98.06 365 GLN A C 1
ATOM 2916 O O . GLN A 1 365 ? 2.678 -15.454 14.788 1.00 98.06 365 GLN A O 1
ATOM 2921 N N . LEU A 1 366 ? 2.326 -13.892 13.195 1.00 97.94 366 LEU A N 1
ATOM 2922 C CA . LEU A 1 366 ? 2.091 -14.841 12.104 1.00 97.94 366 LEU A CA 1
ATOM 2923 C C . LEU A 1 366 ? 3.362 -15.622 11.761 1.00 97.94 366 LEU A C 1
ATOM 2925 O O . LEU A 1 366 ? 4.453 -15.058 11.724 1.00 97.94 366 LEU A O 1
ATOM 2929 N N . GLU A 1 367 ? 3.215 -16.918 11.471 1.00 96.94 367 GLU A N 1
ATOM 2930 C CA . GLU A 1 367 ? 4.351 -17.806 11.185 1.00 96.94 367 GLU A CA 1
ATOM 2931 C C . GLU A 1 367 ? 5.123 -17.367 9.935 1.00 96.94 367 GLU A C 1
ATOM 2933 O O . GLU A 1 367 ? 6.350 -17.301 9.954 1.00 96.94 367 GLU A O 1
ATOM 2938 N N . SER A 1 368 ? 4.392 -16.983 8.883 1.00 94.00 368 SER A N 1
ATOM 2939 C CA . SER A 1 368 ? 4.930 -16.455 7.620 1.00 94.00 368 SER A CA 1
ATOM 2940 C C . SER A 1 368 ? 5.848 -15.246 7.817 1.00 94.00 368 SER A C 1
ATOM 2942 O O . SER A 1 368 ? 6.780 -15.049 7.041 1.00 94.00 368 SER A O 1
ATOM 2944 N N . ASN A 1 369 ? 5.633 -14.487 8.891 1.00 96.69 369 ASN A N 1
ATOM 2945 C CA . ASN A 1 369 ? 6.319 -13.239 9.188 1.00 96.69 369 ASN A CA 1
ATOM 2946 C C . ASN A 1 369 ? 7.344 -13.347 10.330 1.00 96.69 369 ASN A C 1
ATOM 2948 O O . ASN A 1 369 ? 7.959 -12.359 10.708 1.00 96.69 369 ASN A O 1
ATOM 2952 N N . ARG A 1 370 ? 7.596 -14.531 10.901 1.00 93.88 370 ARG A N 1
ATOM 2953 C CA . ARG A 1 370 ? 8.637 -14.661 11.943 1.00 93.88 370 ARG A CA 1
ATOM 2954 C C . ARG A 1 370 ? 10.049 -14.436 11.407 1.00 93.88 370 ARG A C 1
ATOM 2956 O O . ARG A 1 370 ? 10.940 -14.021 12.148 1.00 93.88 370 ARG A O 1
ATOM 2963 N N . SER A 1 371 ? 10.269 -14.738 10.129 1.00 89.31 371 SER A N 1
ATOM 2964 C CA . SER A 1 371 ? 11.561 -14.542 9.480 1.00 89.31 371 SER A CA 1
ATOM 2965 C C . SER A 1 371 ? 11.773 -13.075 9.110 1.00 89.31 371 SER A C 1
ATOM 2967 O O . SER A 1 371 ? 10.974 -12.492 8.386 1.00 89.31 371 SER A O 1
ATOM 2969 N N . PHE A 1 372 ? 12.924 -12.507 9.477 1.00 85.69 372 PHE A N 1
ATOM 2970 C CA . PHE A 1 372 ? 13.350 -11.171 9.025 1.00 85.69 372 PHE A CA 1
ATOM 2971 C C . PHE A 1 372 ? 13.627 -11.078 7.513 1.00 85.69 372 PHE A C 1
ATOM 2973 O O . PHE A 1 372 ? 13.927 -9.991 7.003 1.00 85.69 372 PHE A O 1
ATOM 2980 N N . ALA A 1 373 ? 13.587 -12.209 6.801 1.00 81.81 373 ALA A N 1
ATOM 2981 C CA . ALA A 1 373 ? 13.601 -12.240 5.344 1.00 81.81 373 ALA A CA 1
ATOM 2982 C C . ALA A 1 373 ? 12.227 -11.893 4.745 1.00 81.81 373 ALA A C 1
ATOM 2984 O O . ALA A 1 373 ? 12.167 -11.501 3.581 1.00 81.81 373 ALA A O 1
ATOM 2985 N N . ASP A 1 374 ? 11.142 -11.986 5.525 1.00 89.69 374 ASP A N 1
ATOM 2986 C CA . ASP A 1 374 ? 9.825 -11.536 5.092 1.00 89.69 374 ASP A CA 1
ATOM 2987 C C . ASP A 1 374 ? 9.775 -10.002 5.067 1.00 89.69 374 ASP A C 1
ATOM 2989 O O . ASP A 1 374 ? 9.568 -9.338 6.083 1.00 89.69 374 ASP A O 1
ATOM 2993 N N . ARG A 1 375 ? 10.075 -9.430 3.899 1.00 91.94 375 ARG A N 1
ATOM 2994 C CA . ARG A 1 375 ? 10.215 -7.984 3.704 1.00 91.94 375 ARG A CA 1
ATOM 2995 C C . ARG A 1 375 ? 9.269 -7.454 2.640 1.00 91.94 375 ARG A C 1
ATOM 2997 O O . ARG A 1 375 ? 8.933 -8.162 1.691 1.00 91.94 375 ARG A O 1
ATOM 3004 N N . TYR A 1 376 ? 8.885 -6.197 2.796 1.00 93.88 376 TYR A N 1
ATOM 3005 C CA . TYR A 1 376 ? 7.915 -5.502 1.962 1.00 93.88 376 TYR A CA 1
ATOM 3006 C C . TYR A 1 376 ? 8.593 -4.316 1.279 1.00 93.88 376 TYR A C 1
ATOM 3008 O O . TYR A 1 376 ? 9.226 -3.525 1.978 1.00 93.88 376 TYR A O 1
ATOM 3016 N N . PRO A 1 377 ? 8.511 -4.170 -0.053 1.00 92.19 377 PRO A N 1
ATOM 3017 C CA . PRO A 1 377 ? 8.983 -2.971 -0.735 1.00 92.19 377 PRO A CA 1
ATOM 3018 C C . PRO A 1 377 ? 8.353 -1.706 -0.139 1.00 92.19 377 PRO A C 1
ATOM 3020 O O . PRO A 1 377 ? 7.130 -1.590 -0.074 1.00 92.19 377 PRO A O 1
ATOM 3023 N N . THR A 1 378 ? 9.191 -0.760 0.281 1.00 94.94 378 THR A N 1
ATOM 3024 C CA . THR A 1 378 ? 8.764 0.536 0.827 1.00 94.94 378 THR A CA 1
ATOM 3025 C C . THR A 1 378 ? 9.478 1.688 0.132 1.00 94.94 378 THR A C 1
ATOM 3027 O O . THR A 1 378 ? 10.528 1.493 -0.480 1.00 94.94 378 THR A O 1
ATOM 3030 N N . SER A 1 379 ? 8.954 2.908 0.240 1.00 92.19 379 SER A N 1
ATOM 3031 C CA . SER A 1 379 ? 9.553 4.087 -0.397 1.00 92.19 379 SER A CA 1
ATOM 3032 C C . SER A 1 379 ? 10.995 4.356 0.062 1.00 92.19 379 SER A C 1
ATOM 3034 O O . SER A 1 379 ? 11.817 4.801 -0.735 1.00 92.19 379 SER A O 1
ATOM 3036 N N . TRP A 1 380 ? 11.357 4.008 1.301 1.00 90.00 380 TRP A N 1
ATOM 3037 C CA . TRP A 1 380 ? 12.718 4.155 1.842 1.00 90.00 380 TRP A CA 1
ATOM 3038 C C . TRP A 1 380 ? 13.577 2.884 1.738 1.00 90.00 380 TRP A C 1
ATOM 3040 O O . TRP A 1 380 ? 14.759 2.900 2.080 1.00 90.00 380 TRP A O 1
ATOM 3050 N N . SER A 1 381 ? 13.000 1.772 1.278 1.00 86.88 381 SER A N 1
ATOM 3051 C CA . SER A 1 381 ? 13.677 0.479 1.157 1.00 86.88 381 SER A CA 1
ATOM 3052 C C . SER A 1 381 ? 13.116 -0.313 -0.027 1.00 86.88 381 SER A C 1
ATOM 3054 O O . SER A 1 381 ? 12.701 -1.458 0.110 1.00 86.88 381 SER A O 1
ATOM 3056 N N . VAL A 1 382 ? 13.091 0.309 -1.207 1.00 79.81 382 VAL A N 1
ATOM 3057 C CA . VAL A 1 382 ? 12.443 -0.218 -2.428 1.00 79.81 382 VAL A CA 1
ATOM 3058 C C . VAL A 1 382 ? 12.904 -1.632 -2.735 1.00 79.81 382 VAL A C 1
ATOM 3060 O O . VAL A 1 382 ? 12.123 -2.563 -2.890 1.00 79.81 382 VAL A O 1
ATOM 3063 N N . ASN A 1 383 ? 14.220 -1.763 -2.775 1.00 72.12 383 ASN A N 1
ATOM 3064 C CA . ASN A 1 383 ? 14.893 -2.934 -3.272 1.00 72.12 383 ASN A CA 1
ATOM 3065 C C . ASN A 1 383 ? 15.064 -4.008 -2.192 1.00 72.12 383 ASN A C 1
ATOM 3067 O O . ASN A 1 383 ? 14.891 -5.198 -2.427 1.00 72.12 383 ASN A O 1
ATOM 3071 N N . ARG A 1 384 ? 15.416 -3.570 -0.981 1.00 76.44 384 ARG A N 1
ATOM 3072 C CA . ARG A 1 384 ? 15.692 -4.458 0.155 1.00 76.44 384 ARG A CA 1
ATOM 3073 C C . ARG A 1 384 ? 14.413 -4.893 0.865 1.00 76.44 384 ARG A C 1
ATOM 3075 O O . ARG A 1 384 ? 14.415 -5.886 1.588 1.00 76.44 384 ARG A O 1
ATOM 3082 N N . GLY A 1 385 ? 13.356 -4.104 0.716 1.00 88.44 385 GLY A N 1
ATOM 3083 C CA . GLY A 1 385 ? 12.168 -4.142 1.543 1.00 88.44 385 GLY A CA 1
ATOM 3084 C C . GLY A 1 385 ? 12.441 -3.777 3.004 1.00 88.44 385 GLY A C 1
ATOM 3085 O O . GLY A 1 385 ? 13.583 -3.702 3.481 1.00 88.44 385 GLY A O 1
ATOM 3086 N N . HIS A 1 386 ? 11.371 -3.551 3.744 1.00 91.94 386 HIS A N 1
ATOM 3087 C CA . HIS A 1 386 ? 11.377 -3.381 5.186 1.00 91.94 386 HIS A CA 1
ATOM 3088 C C . HIS A 1 386 ? 10.638 -4.549 5.841 1.00 91.94 386 HIS A C 1
ATOM 3090 O O . HIS A 1 386 ? 9.691 -5.077 5.266 1.00 91.94 386 HIS A O 1
ATOM 3096 N N . HIS A 1 387 ? 11.091 -4.987 7.014 1.00 94.88 387 HIS A N 1
ATOM 3097 C CA . HIS A 1 387 ? 10.377 -6.012 7.769 1.00 94.88 387 HIS A CA 1
ATOM 3098 C C . HIS A 1 387 ? 9.316 -5.326 8.627 1.00 94.88 387 HIS A C 1
ATOM 3100 O O . HIS A 1 387 ? 9.666 -4.585 9.540 1.00 94.88 387 HIS A O 1
ATOM 3106 N N . LEU A 1 388 ? 8.048 -5.559 8.306 1.00 97.44 388 LEU A N 1
ATOM 3107 C CA . LEU A 1 388 ? 6.906 -5.141 9.116 1.00 97.44 388 LEU A CA 1
ATOM 3108 C C . LEU A 1 388 ? 6.433 -6.346 9.922 1.00 97.44 388 LEU A C 1
ATOM 3110 O O . LEU A 1 388 ? 6.570 -7.480 9.461 1.00 97.44 388 LEU A O 1
ATOM 3114 N N . PHE A 1 389 ? 5.896 -6.109 11.113 1.00 98.19 389 PHE A N 1
ATOM 3115 C CA . PHE A 1 389 ? 5.433 -7.174 11.991 1.00 98.19 389 PHE A CA 1
ATOM 3116 C C . PHE A 1 389 ? 3.961 -7.469 11.732 1.00 98.19 389 PHE A C 1
ATOM 3118 O O . PHE A 1 389 ? 3.137 -6.560 11.688 1.00 98.19 389 PHE A O 1
ATOM 3125 N N . LEU A 1 390 ? 3.632 -8.747 11.602 1.00 98.56 390 LEU A N 1
ATOM 3126 C CA . LEU A 1 390 ? 2.276 -9.223 11.393 1.00 98.56 390 LEU A CA 1
ATOM 3127 C C . LEU A 1 390 ? 1.788 -10.019 12.590 1.00 98.56 390 LEU A C 1
ATOM 3129 O O . LEU A 1 390 ? 2.402 -11.007 13.001 1.00 98.56 390 LEU A O 1
ATOM 3133 N N . TRP A 1 391 ? 0.638 -9.620 13.107 1.00 98.44 391 TRP A N 1
ATOM 3134 C CA . TRP A 1 391 ? 0.045 -10.155 14.319 1.00 98.44 391 TRP A CA 1
ATOM 3135 C C . TRP A 1 391 ? -1.372 -10.637 14.060 1.00 98.44 391 TRP A C 1
ATOM 3137 O O . TRP A 1 391 ? -2.072 -10.129 13.192 1.00 98.44 391 TRP A O 1
ATOM 3147 N N . VAL A 1 392 ? -1.810 -11.590 14.871 1.00 98.38 392 VAL A N 1
ATOM 3148 C CA . VAL A 1 392 ? -3.217 -11.953 15.023 1.00 98.38 392 VAL A CA 1
ATOM 3149 C C . VAL A 1 392 ? -3.612 -11.649 16.456 1.00 98.38 392 VAL A C 1
ATOM 3151 O O . VAL A 1 392 ? -2.906 -12.071 17.381 1.00 98.38 392 VAL A O 1
ATOM 3154 N N . LYS A 1 393 ? -4.723 -10.933 16.650 1.00 97.69 393 LYS A N 1
ATOM 3155 C CA . LYS A 1 393 ? -5.326 -10.771 17.976 1.00 97.69 393 LYS A CA 1
ATOM 3156 C C . LYS A 1 393 ? -5.788 -12.138 18.465 1.00 97.69 393 LYS A C 1
ATOM 3158 O O . LYS A 1 393 ? -6.652 -12.758 17.849 1.00 97.69 393 LYS A O 1
ATOM 3163 N N . VAL A 1 394 ? -5.196 -12.611 19.554 1.00 95.62 394 VAL A N 1
ATOM 3164 C CA . VAL A 1 394 ? -5.637 -13.832 20.235 1.00 95.62 394 VAL A CA 1
ATOM 3165 C C . VAL A 1 394 ? -6.507 -13.433 21.421 1.00 95.62 394 VAL A C 1
ATOM 3167 O O . VAL A 1 394 ? -6.324 -12.333 21.948 1.00 95.62 394 VAL A O 1
ATOM 3170 N N . LEU A 1 395 ? -7.473 -14.288 21.785 1.00 78.19 395 LEU A N 1
ATOM 3171 C CA . LEU A 1 395 ? -8.420 -14.076 22.888 1.00 78.19 395 LEU A CA 1
ATOM 3172 C C . LEU A 1 395 ? -7.804 -13.265 24.024 1.00 78.19 395 LEU A C 1
ATOM 3174 O O . LEU A 1 395 ? -6.731 -13.608 24.530 1.00 78.19 395 LEU A O 1
ATOM 3178 N N . LYS A 1 396 ? -8.532 -12.239 24.482 1.00 68.19 396 LYS A N 1
ATOM 3179 C CA . LYS A 1 396 ? -8.313 -11.757 25.844 1.00 68.19 396 LYS A CA 1
ATOM 3180 C C . LYS A 1 396 ? -8.499 -12.990 26.724 1.00 68.19 396 LYS A C 1
ATOM 3182 O O . LYS A 1 396 ? -9.577 -13.582 26.637 1.00 68.19 396 LYS A O 1
ATOM 3187 N N . PRO A 1 397 ? -7.506 -13.417 27.529 1.00 58.16 397 PRO A N 1
ATOM 3188 C CA . PRO A 1 397 ? -7.839 -14.323 28.610 1.00 58.16 397 PRO A CA 1
ATOM 3189 C C . PRO A 1 397 ? -8.997 -13.640 29.325 1.00 58.16 397 PRO A C 1
ATOM 3191 O O . PRO A 1 397 ? -8.863 -12.467 29.701 1.00 58.16 397 PRO A O 1
ATOM 3194 N N . SER A 1 398 ? -10.158 -14.308 29.379 1.00 55.25 398 SER A N 1
ATOM 3195 C CA . SER A 1 398 ? -11.286 -13.838 30.179 1.00 55.25 398 SER A CA 1
ATOM 3196 C C . SER A 1 398 ? -10.677 -13.343 31.476 1.00 55.25 398 SER A C 1
ATOM 3198 O O . SER A 1 398 ? -9.797 -14.065 31.966 1.00 55.25 398 SER A O 1
ATOM 3200 N N . PRO A 1 399 ? -11.020 -12.136 31.980 1.00 58.31 399 PRO A N 1
ATOM 3201 C CA . PRO A 1 399 ? -10.555 -11.736 33.294 1.00 58.31 399 PRO A CA 1
ATOM 3202 C C . PRO A 1 399 ? -10.857 -12.944 34.152 1.00 58.31 399 PRO A C 1
ATOM 3204 O O . PRO A 1 399 ? -12.020 -13.337 34.269 1.00 58.31 399 PRO A O 1
ATOM 3207 N N . VAL A 1 400 ? -9.800 -13.648 34.570 1.00 53.22 400 VAL A N 1
ATOM 3208 C CA . VAL A 1 400 ? -9.959 -14.751 35.491 1.00 53.22 400 VAL A CA 1
ATOM 3209 C C . VAL A 1 400 ? -10.629 -14.004 36.604 1.00 53.22 400 VAL A C 1
ATOM 3211 O O . VAL A 1 400 ? -10.027 -13.059 37.123 1.00 53.22 400 VAL A O 1
ATOM 3214 N N . ASN A 1 401 ? -11.921 -14.274 36.821 1.00 45.41 401 ASN A N 1
ATOM 3215 C CA . ASN A 1 401 ? -12.596 -13.763 37.983 1.00 45.41 401 ASN A CA 1
ATOM 3216 C C . ASN A 1 401 ? -11.613 -14.154 39.063 1.00 45.41 401 ASN A C 1
ATOM 3218 O O . ASN A 1 401 ? -11.417 -15.347 39.313 1.00 45.41 401 ASN A O 1
ATOM 3222 N N . HIS A 1 402 ? -10.909 -13.168 39.614 1.00 46.38 402 HIS A N 1
ATOM 3223 C CA . HIS A 1 402 ? -10.266 -13.313 40.887 1.00 46.38 402 HIS A CA 1
ATOM 3224 C C . HIS A 1 402 ? -11.474 -13.445 41.809 1.00 46.38 402 HIS A C 1
ATOM 3226 O O . HIS A 1 402 ? -11.878 -12.493 42.466 1.00 46.38 402 HIS A O 1
ATOM 3232 N N . LEU A 1 403 ? -12.128 -14.618 41.741 1.00 45.09 403 LEU A N 1
ATOM 3233 C CA . LEU A 1 403 ? -12.860 -15.231 42.814 1.00 45.09 403 LEU A CA 1
ATOM 3234 C C . LEU A 1 403 ? -12.010 -14.875 43.998 1.00 45.09 403 LEU A C 1
ATOM 3236 O O . LEU A 1 403 ? -10.832 -15.242 44.013 1.00 45.09 403 LEU A O 1
ATOM 3240 N N . HIS A 1 404 ? -12.588 -14.027 44.844 1.00 43.50 404 HIS A N 1
ATOM 3241 C CA . HIS A 1 404 ? -12.104 -13.698 46.160 1.00 43.50 404 HIS A CA 1
ATOM 3242 C C . HIS A 1 404 ? -11.227 -14.840 46.661 1.00 43.50 404 HIS A C 1
ATOM 3244 O O . HIS A 1 404 ? -11.726 -15.829 47.193 1.00 43.50 404 HIS A O 1
ATOM 3250 N N . LEU A 1 405 ? -9.913 -14.716 46.477 1.00 44.00 405 LEU A N 1
ATOM 3251 C CA . LEU A 1 405 ? -8.994 -15.394 47.358 1.00 44.00 405 LEU A CA 1
ATOM 3252 C C . LEU A 1 405 ? -9.204 -14.628 48.649 1.00 44.00 405 LEU A C 1
ATOM 3254 O O . LEU A 1 405 ? -8.705 -13.517 48.827 1.00 44.00 405 LEU A O 1
ATOM 3258 N N . ASN A 1 406 ? -10.124 -15.169 49.442 1.00 42.50 406 ASN A N 1
ATOM 3259 C CA . ASN A 1 406 ? -10.481 -14.707 50.759 1.00 42.50 406 ASN A CA 1
ATOM 3260 C C . ASN A 1 406 ? -9.179 -14.749 51.562 1.00 42.50 406 ASN A C 1
ATOM 3262 O O . ASN A 1 406 ? -8.774 -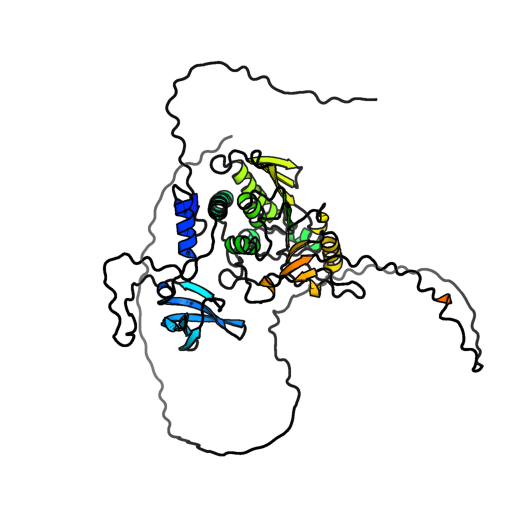15.780 52.089 1.00 42.50 406 ASN A O 1
ATOM 3266 N N . LEU A 1 407 ? -8.484 -13.613 51.611 1.00 45.25 407 LEU A N 1
ATOM 3267 C CA . LEU A 1 407 ? -7.285 -13.412 52.425 1.00 45.25 407 LEU A CA 1
ATOM 3268 C C . LEU A 1 407 ? -7.580 -13.582 53.928 1.00 45.25 407 LEU A C 1
ATOM 3270 O O . LEU A 1 407 ? -6.659 -13.572 54.737 1.00 45.25 407 LEU A O 1
ATOM 3274 N N . SER A 1 408 ? -8.847 -13.785 54.300 1.00 49.75 408 SER A N 1
ATOM 3275 C CA . SER A 1 408 ? -9.303 -14.164 55.634 1.00 49.75 408 SER A CA 1
ATOM 3276 C C . SER A 1 408 ? -9.049 -15.635 56.001 1.00 49.75 408 SER A C 1
ATOM 3278 O O . SER A 1 408 ? -9.013 -15.927 57.191 1.00 49.75 408 SER A O 1
ATOM 3280 N N . GLU A 1 409 ? -8.793 -16.548 55.053 1.00 46.00 409 GLU A N 1
ATOM 3281 C CA . GLU A 1 409 ? -8.426 -17.945 55.381 1.00 46.00 409 GLU A CA 1
ATOM 3282 C C . GLU A 1 409 ? -6.911 -18.181 55.502 1.00 46.00 409 GLU A C 1
ATOM 3284 O O . GLU A 1 409 ? -6.492 -19.229 55.986 1.00 46.00 409 GLU A O 1
ATOM 3289 N N . LEU A 1 410 ? -6.071 -17.193 55.157 1.00 43.66 410 LEU A N 1
ATOM 3290 C CA . LEU A 1 410 ? -4.613 -17.272 55.344 1.00 43.66 410 LEU A CA 1
ATOM 3291 C C . LEU A 1 410 ? -4.105 -16.580 56.625 1.00 43.66 410 LEU A C 1
ATOM 3293 O O . LEU A 1 410 ? -2.897 -16.441 56.813 1.00 43.66 410 LEU A O 1
ATOM 3297 N N . VAL A 1 411 ? -5.011 -16.174 57.523 1.00 45.72 411 VAL A N 1
ATOM 3298 C CA . VAL A 1 411 ? -4.692 -15.699 58.884 1.00 45.72 411 VAL A CA 1
ATOM 3299 C C . VAL A 1 411 ? -5.306 -16.661 59.904 1.00 45.72 411 VAL A C 1
ATOM 3301 O O . VAL A 1 411 ? -6.089 -16.295 60.773 1.00 45.72 411 VAL A O 1
ATOM 3304 N N . GLY A 1 412 ? -4.966 -17.941 59.777 1.00 50.56 412 GLY A N 1
ATOM 3305 C CA . GLY A 1 412 ? -5.289 -18.974 60.751 1.00 50.56 412 GLY A CA 1
ATOM 3306 C C . GLY A 1 412 ? -4.021 -19.712 61.147 1.00 50.56 412 GLY A C 1
ATOM 3307 O O . GLY A 1 412 ? -3.461 -20.443 60.345 1.00 50.56 412 GLY A O 1
ATOM 3308 N N . THR A 1 413 ? -3.603 -19.545 62.400 1.00 51.34 413 THR A N 1
ATOM 3309 C CA . THR A 1 413 ? -2.503 -20.256 63.082 1.00 51.34 413 THR A CA 1
ATOM 3310 C C . THR A 1 413 ? -1.066 -19.840 62.735 1.00 51.34 413 THR A C 1
ATOM 3312 O O . THR A 1 413 ? -0.365 -20.463 61.951 1.00 51.34 413 THR A O 1
ATOM 3315 N N . ASN A 1 414 ? -0.576 -18.817 63.440 1.00 36.25 414 ASN A N 1
ATOM 3316 C CA . ASN A 1 414 ? 0.739 -18.896 64.086 1.00 36.25 414 ASN A CA 1
ATOM 3317 C C . ASN A 1 414 ? 0.821 -17.871 65.223 1.00 36.25 414 ASN A C 1
ATOM 3319 O O . ASN A 1 414 ? 1.318 -16.757 65.080 1.00 36.25 414 ASN A O 1
ATOM 3323 N N . SER A 1 415 ? 0.291 -18.261 66.381 1.00 40.78 415 SER A N 1
ATOM 3324 C CA . SER A 1 415 ? 0.576 -17.618 67.656 1.00 40.78 415 SER A CA 1
ATOM 3325 C C . SER A 1 415 ? 1.783 -18.305 68.295 1.00 40.78 415 SER A C 1
ATOM 3327 O O . SER A 1 415 ? 1.676 -19.442 68.749 1.00 40.78 415 SER A O 1
ATOM 3329 N N . LYS A 1 416 ? 2.929 -17.613 68.328 1.00 44.50 416 LYS A N 1
ATOM 3330 C CA . LYS A 1 416 ? 3.922 -17.607 69.426 1.00 44.50 416 LYS A CA 1
ATOM 3331 C C . LYS A 1 416 ? 5.210 -16.911 68.982 1.00 44.50 416 LYS A C 1
ATOM 3333 O O . LYS A 1 416 ? 5.877 -17.412 68.088 1.00 44.50 416 LYS A O 1
ATOM 3338 N N . LEU A 1 417 ? 5.535 -15.815 69.678 1.00 36.03 417 LEU A N 1
ATOM 3339 C CA . LEU A 1 417 ? 6.862 -15.287 70.074 1.00 36.03 417 LEU A CA 1
ATOM 3340 C C . LEU A 1 417 ? 6.842 -13.747 70.091 1.00 36.03 417 LEU A C 1
ATOM 3342 O O . LEU A 1 417 ? 6.760 -13.095 69.059 1.00 36.03 417 LEU A O 1
ATOM 3346 N N . SER A 1 418 ? 6.664 -13.198 71.300 1.00 34.78 418 SER A N 1
ATOM 3347 C CA . SER A 1 418 ? 7.613 -12.327 72.030 1.00 34.78 418 SER A CA 1
ATOM 3348 C C . SER A 1 418 ? 7.693 -10.898 71.471 1.00 34.78 418 SER A C 1
ATOM 3350 O O . SER A 1 418 ? 8.255 -10.661 70.412 1.00 34.78 418 SER A O 1
ATOM 3352 N N . SER A 1 419 ? 6.958 -9.953 72.054 1.00 35.31 419 SER A N 1
ATOM 3353 C CA . SER A 1 419 ? 7.366 -9.100 73.187 1.00 35.31 419 SER A CA 1
ATOM 3354 C C . SER A 1 419 ? 8.292 -7.936 72.808 1.00 35.31 419 SER A C 1
ATOM 3356 O O . SER A 1 419 ? 9.358 -8.129 72.236 1.00 35.31 419 SER A O 1
ATOM 3358 N N . THR A 1 420 ? 7.877 -6.751 73.276 1.00 34.47 420 THR A N 1
ATOM 3359 C CA . THR A 1 420 ? 8.658 -5.531 73.569 1.00 34.47 420 THR A CA 1
ATOM 3360 C C . THR A 1 420 ? 9.314 -4.782 72.403 1.00 34.47 420 THR A C 1
ATOM 3362 O O . THR A 1 420 ? 10.407 -5.126 71.977 1.00 34.47 420 THR A O 1
ATOM 3365 N N . ASN A 1 421 ? 8.754 -3.628 72.015 1.00 32.19 421 ASN A N 1
ATOM 3366 C CA . ASN A 1 421 ? 9.228 -2.345 72.553 1.00 32.19 421 ASN A CA 1
ATOM 3367 C C . ASN A 1 421 ? 8.343 -1.150 72.166 1.00 32.19 421 ASN A C 1
ATOM 3369 O O . ASN A 1 421 ? 7.646 -1.136 71.159 1.00 32.19 421 ASN A O 1
ATOM 3373 N N . SER A 1 422 ? 8.383 -0.172 73.059 1.00 32.91 422 SER A N 1
ATOM 3374 C CA . SER A 1 422 ? 7.607 1.055 73.163 1.00 32.91 422 SER A CA 1
ATOM 3375 C C . SER A 1 422 ? 8.192 2.230 72.367 1.00 32.91 422 SER A C 1
ATOM 3377 O O . SER A 1 422 ? 9.403 2.291 72.161 1.00 32.91 422 SER A O 1
ATOM 3379 N N . ARG A 1 423 ? 7.320 3.194 72.018 1.00 30.00 423 ARG A N 1
ATOM 3380 C CA . ARG A 1 423 ? 7.442 4.679 72.115 1.00 30.00 423 ARG A CA 1
ATOM 3381 C C . ARG A 1 423 ? 6.610 5.335 70.997 1.00 30.00 423 ARG A C 1
ATOM 3383 O O . ARG A 1 423 ? 6.840 5.065 69.830 1.00 30.00 423 ARG A O 1
ATOM 3390 N N . LEU A 1 424 ? 5.483 5.990 71.304 1.00 33.94 424 LEU A N 1
ATOM 3391 C CA . LEU A 1 424 ? 5.341 7.417 71.669 1.00 33.94 424 LEU A CA 1
ATOM 3392 C C . LEU A 1 424 ? 5.983 8.378 70.654 1.00 33.94 424 LEU A C 1
ATOM 3394 O O . LEU A 1 424 ? 7.199 8.505 70.652 1.00 33.94 424 LEU A O 1
ATOM 3398 N N . PHE A 1 425 ? 5.159 9.082 69.865 1.00 29.44 425 PHE A N 1
ATOM 3399 C CA . PHE A 1 425 ? 5.086 10.553 69.855 1.00 29.44 425 PHE A CA 1
ATOM 3400 C C . PHE A 1 425 ? 3.828 11.046 69.112 1.00 29.44 425 PHE A C 1
ATOM 3402 O O . PHE A 1 425 ? 3.497 10.592 68.020 1.00 29.44 425 PHE A O 1
ATOM 3409 N N . THR A 1 426 ? 3.127 11.966 69.767 1.00 33.97 426 THR A N 1
ATOM 3410 C CA . THR A 1 426 ? 1.999 12.795 69.315 1.00 33.97 426 THR A CA 1
ATOM 3411 C C . THR A 1 426 ? 2.486 14.148 68.774 1.00 33.97 426 THR A C 1
ATOM 3413 O O . THR A 1 426 ? 3.653 14.486 68.960 1.00 33.97 426 THR A O 1
ATOM 3416 N N . THR A 1 427 ? 1.535 14.951 68.260 1.00 31.55 427 THR A N 1
ATOM 3417 C CA . THR A 1 427 ? 1.592 16.351 67.748 1.00 31.55 427 THR A CA 1
ATOM 3418 C C . THR A 1 427 ? 1.896 16.437 66.240 1.00 31.55 427 THR A C 1
ATOM 3420 O O . THR A 1 427 ? 2.825 15.801 65.772 1.00 31.55 427 THR A O 1
ATOM 3423 N N . GLY A 1 428 ? 1.135 17.093 65.355 1.00 28.91 428 GLY A N 1
ATOM 3424 C CA . GLY A 1 428 ? 0.056 18.077 65.478 1.00 28.91 428 GLY A CA 1
ATOM 3425 C C . GLY A 1 428 ? 0.602 19.496 65.323 1.00 28.91 428 GLY A C 1
ATOM 3426 O O . GLY A 1 428 ? 1.190 19.954 66.286 1.00 28.91 428 GLY A O 1
ATOM 3427 N N . THR A 1 429 ? 0.423 20.131 64.149 1.00 30.55 429 THR A N 1
ATOM 3428 C CA . THR A 1 429 ? -0.057 21.523 63.920 1.00 30.55 429 THR A CA 1
ATOM 3429 C C . THR A 1 429 ? 0.179 22.007 62.481 1.00 30.55 429 THR A C 1
ATOM 3431 O O . THR A 1 429 ? 1.152 21.645 61.825 1.00 30.55 429 THR A O 1
ATOM 3434 N N . GLU A 1 430 ? -0.766 22.837 62.041 1.00 34.25 430 GLU A N 1
ATOM 3435 C CA . GLU A 1 430 ? -0.878 23.631 60.813 1.00 34.25 430 GLU A CA 1
ATOM 3436 C C . GLU A 1 430 ? 0.274 24.641 60.607 1.00 34.25 430 GLU A C 1
ATOM 3438 O O . GLU A 1 430 ? 0.879 25.066 61.586 1.00 34.25 430 GLU A O 1
ATOM 3443 N N . PHE A 1 431 ? 0.525 25.079 59.359 1.00 28.33 431 PHE A N 1
ATOM 3444 C CA . PHE A 1 431 ? 0.470 26.498 58.935 1.00 28.33 431 PHE A CA 1
ATOM 3445 C C . PHE A 1 431 ? 0.774 26.689 57.425 1.00 28.33 431 PHE A C 1
ATOM 3447 O O . PHE A 1 431 ? 1.771 26.216 56.889 1.00 28.33 431 PHE A O 1
ATOM 3454 N N . SER A 1 432 ? -0.154 27.399 56.783 1.00 30.06 432 SER A N 1
ATOM 3455 C CA . SER A 1 432 ? -0.133 28.387 55.687 1.00 30.06 432 SER A CA 1
ATOM 3456 C C . SER A 1 432 ? 1.052 28.578 54.710 1.00 30.06 432 SER A C 1
ATOM 3458 O O . SER A 1 432 ? 2.182 28.861 55.086 1.00 30.06 432 SER A O 1
ATOM 3460 N N . SER A 1 433 ? 0.667 28.600 53.423 1.00 32.62 433 SER A N 1
ATOM 3461 C CA . SER A 1 433 ? 0.992 29.550 52.332 1.00 32.62 433 SER A CA 1
ATOM 3462 C C . SER A 1 433 ? 2.357 30.256 52.272 1.00 32.62 433 SER A C 1
ATOM 3464 O O . SER A 1 433 ? 2.621 31.119 53.101 1.00 32.62 433 SER A O 1
ATOM 3466 N N . VAL A 1 434 ? 3.065 30.115 51.140 1.00 32.50 434 VAL A N 1
ATOM 3467 C CA . VAL A 1 434 ? 3.788 31.225 50.480 1.00 32.50 434 VAL A CA 1
ATOM 3468 C C . VAL A 1 434 ? 3.784 31.021 48.956 1.00 32.50 434 VAL A C 1
ATOM 3470 O O . VAL A 1 434 ? 4.088 29.943 48.451 1.00 32.50 434 VAL A O 1
ATOM 3473 N N . ALA A 1 435 ? 3.418 32.084 48.239 1.00 33.97 435 ALA A N 1
ATOM 3474 C CA . ALA A 1 435 ? 3.489 32.232 46.792 1.00 33.97 435 ALA A CA 1
ATOM 3475 C C . ALA A 1 435 ? 4.943 32.372 46.301 1.00 33.97 435 ALA A C 1
ATOM 3477 O O . ALA A 1 435 ? 5.746 33.057 46.927 1.00 33.97 435 ALA A O 1
ATOM 3478 N N . GLY A 1 436 ? 5.265 31.781 45.148 1.00 31.05 436 GLY A N 1
ATOM 3479 C CA . GLY A 1 436 ? 6.595 31.850 44.538 1.00 31.05 436 GLY A CA 1
ATOM 3480 C C . GLY A 1 436 ? 6.530 31.932 43.016 1.00 31.05 436 GLY A C 1
ATOM 3481 O O . GLY A 1 436 ? 6.492 30.917 42.335 1.00 31.05 436 GLY A O 1
ATOM 3482 N N . THR A 1 437 ? 6.464 33.171 42.535 1.00 31.28 437 THR A N 1
ATOM 3483 C CA . THR A 1 437 ? 7.026 33.736 41.293 1.00 31.28 437 THR A CA 1
ATOM 3484 C C . THR A 1 437 ? 7.490 32.812 40.157 1.00 31.28 437 THR A C 1
ATOM 3486 O O . THR A 1 437 ? 8.402 31.998 40.278 1.00 31.28 437 THR A O 1
ATOM 3489 N N . THR A 1 438 ? 6.932 33.123 38.989 1.00 36.53 438 THR A N 1
ATOM 3490 C CA . THR A 1 438 ? 7.361 32.798 37.627 1.00 36.53 438 THR A CA 1
ATOM 3491 C C . THR A 1 438 ? 8.842 33.075 37.367 1.00 36.53 438 THR A C 1
ATOM 3493 O O . THR A 1 438 ? 9.301 34.193 37.591 1.00 36.53 438 THR A O 1
ATOM 3496 N N . ASN A 1 439 ? 9.547 32.110 36.772 1.00 31.34 439 ASN A N 1
ATOM 3497 C CA . ASN A 1 439 ? 10.786 32.371 36.046 1.00 31.34 439 ASN A CA 1
ATOM 3498 C C . ASN A 1 439 ? 10.749 31.678 34.679 1.00 31.34 439 ASN A C 1
ATOM 3500 O O . ASN A 1 439 ? 10.735 30.453 34.563 1.00 31.34 439 ASN A O 1
ATOM 3504 N N . SER A 1 440 ? 10.698 32.511 33.645 1.00 36.91 440 SER A N 1
ATOM 3505 C CA . SER A 1 440 ? 10.843 32.180 32.236 1.00 36.91 440 SER A CA 1
ATOM 3506 C C . SER A 1 440 ? 12.300 31.828 31.930 1.00 36.91 440 SER A C 1
ATOM 3508 O O . SER A 1 440 ? 13.157 32.709 31.894 1.00 36.91 440 SER A O 1
ATOM 3510 N N . GLY A 1 441 ? 12.579 30.547 31.691 1.00 27.36 441 GLY A N 1
ATOM 3511 C CA . GLY A 1 441 ? 13.848 30.079 31.136 1.00 27.36 441 GLY A CA 1
ATOM 3512 C C . GLY A 1 441 ? 13.648 29.570 29.713 1.00 27.36 441 GLY A C 1
ATOM 3513 O O . GLY A 1 441 ? 13.162 28.461 29.507 1.00 27.36 441 GLY A O 1
ATOM 3514 N N . THR A 1 442 ? 14.022 30.379 28.726 1.00 34.88 442 THR A N 1
ATOM 3515 C CA . THR A 1 442 ? 14.247 29.949 27.342 1.00 34.88 442 THR A CA 1
ATOM 3516 C C . THR A 1 442 ? 15.397 28.943 27.315 1.00 34.88 442 THR A C 1
ATOM 3518 O O . THR A 1 442 ? 16.544 29.324 27.537 1.00 34.88 442 THR A O 1
ATOM 3521 N N . SER A 1 443 ? 15.099 27.671 27.043 1.00 27.28 443 SER A N 1
ATOM 3522 C CA . SER A 1 443 ? 16.112 26.636 26.820 1.00 27.28 443 SER A CA 1
ATOM 3523 C C . SER A 1 443 ? 16.099 26.223 25.351 1.00 27.28 443 SER A C 1
ATOM 3525 O O . SER A 1 443 ? 15.196 25.537 24.873 1.00 27.28 443 SER A O 1
ATOM 3527 N N . SER A 1 444 ? 17.100 26.708 24.622 1.00 29.47 444 SER A N 1
ATOM 3528 C CA . SER A 1 444 ? 17.470 26.255 23.288 1.00 29.47 444 SER A CA 1
ATOM 3529 C C . SER A 1 444 ? 18.097 24.864 23.392 1.00 29.47 444 SER A C 1
ATOM 3531 O O . SER A 1 444 ? 19.247 24.734 23.815 1.00 29.47 444 SER A O 1
ATOM 3533 N N . TYR A 1 445 ? 17.367 23.822 22.995 1.00 28.41 445 TYR A N 1
ATOM 3534 C CA . TYR A 1 445 ? 17.939 22.484 22.870 1.00 28.41 445 TYR A CA 1
ATOM 3535 C C . TYR A 1 445 ? 18.554 22.293 21.483 1.00 28.41 445 TYR A C 1
ATOM 3537 O O . TYR A 1 445 ? 17.870 22.128 20.475 1.00 28.41 445 TYR A O 1
ATOM 3545 N N . PHE A 1 446 ? 19.883 22.323 21.477 1.00 26.47 446 PHE A N 1
ATOM 3546 C CA . PHE A 1 446 ? 20.742 21.754 20.448 1.00 26.47 446 PHE A CA 1
ATOM 3547 C C . PHE A 1 446 ? 20.512 20.233 20.412 1.00 26.47 446 PHE A C 1
ATOM 3549 O O . PHE A 1 446 ? 20.571 19.580 21.453 1.00 26.47 446 PHE A O 1
ATOM 3556 N N . VAL A 1 447 ? 20.258 19.663 19.233 1.00 32.97 447 VAL A N 1
ATOM 3557 C CA . VAL A 1 447 ? 20.172 18.209 19.021 1.00 32.97 447 VAL A CA 1
ATOM 3558 C C . VAL A 1 447 ? 21.518 17.731 18.472 1.00 32.97 447 VAL A C 1
ATOM 3560 O O . VAL A 1 447 ? 21.843 18.082 17.337 1.00 32.97 447 VAL A O 1
ATOM 3563 N N . PRO A 1 448 ? 22.318 16.939 19.208 1.00 31.50 448 PRO A N 1
ATOM 3564 C CA . PRO A 1 448 ? 23.470 16.281 18.626 1.00 31.50 448 PRO A CA 1
ATOM 3565 C C . PRO A 1 448 ? 23.123 14.860 18.173 1.00 31.50 448 PRO A C 1
ATOM 3567 O O . PRO A 1 448 ? 22.581 14.060 18.928 1.00 31.50 448 PRO A O 1
ATOM 3570 N N . GLY A 1 449 ? 23.548 14.556 16.947 1.00 27.86 449 GLY A N 1
ATOM 3571 C CA . GLY A 1 449 ? 24.409 13.400 16.705 1.00 27.86 449 GLY A CA 1
ATOM 3572 C C . GLY A 1 449 ? 23.754 12.023 16.686 1.00 27.86 449 GLY A C 1
ATOM 3573 O O . GLY A 1 449 ? 23.522 11.396 17.711 1.00 27.86 449 GLY A O 1
ATOM 3574 N N . ILE A 1 450 ? 23.596 11.522 15.465 1.00 33.56 450 ILE A N 1
ATOM 3575 C CA . ILE A 1 450 ? 23.447 10.114 15.090 1.00 33.56 450 ILE A CA 1
ATOM 3576 C C . ILE A 1 450 ? 24.424 9.236 15.897 1.00 33.56 450 ILE A C 1
ATOM 3578 O O . ILE A 1 450 ? 25.638 9.374 15.760 1.00 33.56 450 ILE A O 1
ATOM 3582 N N . LEU A 1 451 ? 23.893 8.315 16.706 1.00 28.45 451 LEU A N 1
ATOM 3583 C CA . LEU A 1 451 ? 24.676 7.276 17.374 1.00 28.45 451 LEU A CA 1
ATOM 3584 C C . LEU A 1 451 ? 24.887 6.088 16.427 1.00 28.45 451 LEU A C 1
ATOM 3586 O O . LEU A 1 451 ? 23.947 5.385 16.055 1.00 28.45 451 LEU A O 1
ATOM 3590 N N . THR A 1 452 ? 26.144 5.853 16.065 1.00 32.91 452 THR A N 1
ATOM 3591 C CA . THR A 1 452 ? 26.653 4.561 15.591 1.00 32.91 452 THR A CA 1
ATOM 3592 C C . THR A 1 452 ? 26.704 3.566 16.758 1.00 32.91 452 THR A C 1
ATOM 3594 O O . THR A 1 452 ? 27.090 3.967 17.857 1.00 32.91 452 THR A O 1
ATOM 3597 N N . PRO A 1 453 ? 26.375 2.276 16.571 1.00 35.00 453 PRO A N 1
ATOM 3598 C CA . PRO A 1 453 ? 26.522 1.294 17.636 1.00 35.00 453 PRO A CA 1
ATOM 3599 C C . PRO A 1 453 ? 27.972 0.805 17.709 1.00 35.00 453 PRO A C 1
ATOM 3601 O O . PRO A 1 453 ? 28.454 0.133 16.797 1.00 35.00 453 PRO A O 1
ATOM 3604 N N . ASP A 1 454 ? 28.645 1.123 18.814 1.00 29.12 454 ASP A N 1
ATOM 3605 C CA . ASP A 1 454 ? 29.951 0.571 19.157 1.00 29.12 454 ASP A CA 1
ATOM 3606 C C . ASP A 1 454 ? 29.816 -0.632 20.109 1.00 29.12 454 ASP A C 1
ATOM 3608 O O . ASP A 1 454 ? 29.056 -0.619 21.076 1.00 29.12 454 ASP A O 1
ATOM 3612 N N . ARG A 1 45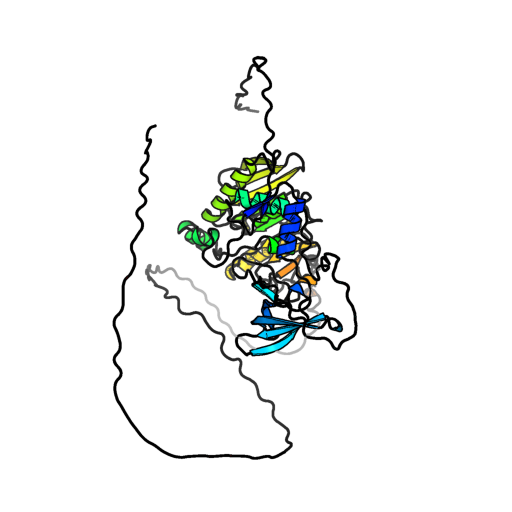5 ? 30.582 -1.672 19.766 1.00 31.56 455 ARG A N 1
ATOM 3613 C CA . ARG A 1 455 ? 31.208 -2.722 20.592 1.00 31.56 455 ARG A CA 1
ATOM 3614 C C . ARG A 1 455 ? 30.542 -3.138 21.915 1.00 31.56 455 ARG A C 1
ATOM 3616 O O . ARG A 1 455 ? 30.720 -2.511 22.955 1.00 31.56 455 ARG A O 1
ATOM 3623 N N . ILE A 1 456 ? 29.978 -4.349 21.911 1.00 31.30 456 ILE A N 1
ATOM 3624 C CA . ILE A 1 456 ? 29.778 -5.154 23.126 1.00 31.30 456 ILE A CA 1
ATOM 3625 C C . ILE A 1 456 ? 31.058 -5.941 23.436 1.00 31.30 456 ILE A C 1
ATOM 3627 O O . ILE A 1 456 ? 31.629 -6.611 22.572 1.00 31.30 456 ILE A O 1
ATOM 3631 N N . SER A 1 457 ? 31.491 -5.830 24.690 1.00 29.89 457 SER A N 1
ATOM 3632 C CA . SER A 1 457 ? 32.638 -6.494 25.295 1.00 29.89 457 SER A CA 1
ATOM 3633 C C . SER A 1 457 ? 32.439 -8.008 25.413 1.00 29.89 457 SER A C 1
ATOM 3635 O O . SER A 1 457 ? 31.376 -8.505 25.783 1.00 29.89 457 SER A O 1
ATOM 3637 N N . GLN A 1 458 ? 33.500 -8.752 25.105 1.00 28.48 458 GLN A N 1
ATOM 3638 C CA . GLN A 1 458 ? 33.590 -10.189 25.338 1.00 28.48 458 GLN A CA 1
ATOM 3639 C C . GLN A 1 458 ? 34.012 -10.448 26.787 1.00 28.48 458 GLN A C 1
ATOM 3641 O O . GLN A 1 458 ? 35.032 -9.939 27.249 1.00 28.48 458 GLN A O 1
ATOM 3646 N N . SER A 1 459 ? 33.234 -11.267 27.491 1.00 31.94 459 SER A N 1
ATOM 3647 C CA . SER A 1 459 ? 33.588 -11.824 28.793 1.00 31.94 459 SER A CA 1
ATOM 3648 C C . SER A 1 459 ? 34.387 -13.121 28.639 1.00 31.94 459 SER A C 1
ATOM 3650 O O . SER A 1 459 ? 34.004 -14.018 27.887 1.00 31.94 459 SER A O 1
ATOM 3652 N N . ASN A 1 460 ? 35.464 -13.200 29.418 1.00 28.33 460 ASN A N 1
ATOM 3653 C CA . ASN A 1 460 ? 36.417 -14.294 29.591 1.00 28.33 460 ASN A CA 1
ATOM 3654 C C . ASN A 1 460 ? 35.825 -15.717 29.618 1.00 28.33 460 ASN A C 1
ATOM 3656 O O . ASN A 1 460 ? 34.949 -16.018 30.429 1.00 28.33 460 ASN A O 1
ATOM 3660 N N . LYS A 1 461 ? 36.449 -16.632 28.863 1.00 33.09 461 LYS A N 1
ATOM 3661 C CA . LYS A 1 461 ? 36.602 -18.046 29.246 1.00 33.09 461 LYS A CA 1
ATOM 3662 C C . LYS A 1 461 ? 38.020 -18.525 28.933 1.00 33.09 461 LYS A C 1
ATOM 3664 O O . LYS A 1 461 ? 38.493 -18.428 27.806 1.00 33.09 461 LYS A O 1
ATOM 3669 N N . THR A 1 462 ? 38.672 -19.027 29.973 1.00 28.69 462 THR A N 1
ATOM 3670 C CA . THR A 1 462 ? 40.032 -19.571 30.007 1.00 28.69 462 THR A CA 1
ATOM 3671 C C . THR A 1 462 ? 40.017 -21.087 29.763 1.00 28.69 462 THR A C 1
ATOM 3673 O O . THR A 1 462 ? 39.044 -21.744 30.125 1.00 28.69 462 THR A O 1
ATOM 3676 N N . MET A 1 463 ? 41.158 -21.610 29.278 1.00 28.50 463 MET A N 1
ATOM 3677 C CA . MET A 1 463 ? 41.602 -23.022 29.191 1.00 28.50 463 MET A CA 1
ATOM 3678 C C . MET A 1 463 ? 41.050 -23.842 28.005 1.00 28.50 463 MET A C 1
ATOM 3680 O O . MET A 1 463 ? 39.852 -23.883 27.788 1.00 28.50 463 MET A O 1
ATOM 3684 N N . THR A 1 464 ? 41.836 -24.551 27.181 1.00 28.27 464 THR A N 1
ATOM 3685 C CA . THR A 1 464 ? 43.118 -25.261 27.388 1.00 28.27 464 THR A CA 1
ATOM 3686 C C . THR A 1 464 ? 43.943 -25.369 26.090 1.00 28.27 464 THR A C 1
ATOM 3688 O O . THR A 1 464 ? 43.456 -25.182 24.980 1.00 28.27 464 THR A O 1
ATOM 3691 N N . THR A 1 465 ? 45.222 -25.680 26.278 1.00 30.12 465 THR A N 1
ATOM 3692 C CA . THR A 1 465 ? 46.342 -25.789 25.336 1.00 30.12 465 THR A CA 1
ATOM 3693 C C . THR A 1 465 ? 46.255 -26.949 24.330 1.00 30.12 465 THR A C 1
ATOM 3695 O O . THR A 1 465 ? 45.865 -28.056 24.688 1.00 30.12 465 THR A O 1
ATOM 3698 N N . LYS A 1 466 ? 46.769 -26.740 23.103 1.00 29.55 466 LYS A N 1
ATOM 3699 C CA . LYS A 1 466 ? 47.735 -27.644 22.435 1.00 29.55 466 LYS A CA 1
ATOM 3700 C C . LYS A 1 466 ? 48.364 -27.009 21.185 1.00 29.55 466 LYS A C 1
ATOM 3702 O O . LYS A 1 466 ? 47.761 -26.223 20.469 1.00 29.55 466 LYS A O 1
ATOM 3707 N N . SER A 1 467 ? 49.635 -27.345 21.017 1.00 29.80 467 SER A N 1
ATOM 3708 C CA . SER A 1 467 ? 50.689 -26.787 20.166 1.00 29.80 467 SER A CA 1
ATOM 3709 C C . SER A 1 467 ? 50.632 -27.152 18.677 1.00 29.80 467 SER A C 1
ATOM 3711 O O . SER A 1 467 ? 50.288 -28.287 18.367 1.00 29.80 467 SER A O 1
ATOM 3713 N N . SER A 1 468 ? 51.164 -26.279 17.804 1.00 31.44 468 SER A N 1
ATOM 3714 C CA . SER A 1 468 ? 52.143 -26.585 16.723 1.00 31.44 468 SER A CA 1
ATOM 3715 C C . SER A 1 468 ? 52.378 -25.316 15.869 1.00 31.44 468 SER A C 1
ATOM 3717 O O . SER A 1 468 ? 51.455 -24.831 15.230 1.00 31.44 468 SER A O 1
ATOM 3719 N N . LYS A 1 469 ? 53.474 -24.562 16.047 1.00 31.48 469 LYS A N 1
ATOM 3720 C CA . LYS A 1 469 ? 54.758 -24.599 15.297 1.00 31.48 469 LYS A CA 1
ATOM 3721 C C . LYS A 1 469 ? 54.667 -24.534 13.753 1.00 31.48 469 LYS A C 1
ATOM 3723 O O . LYS A 1 469 ? 54.482 -25.560 13.111 1.00 31.48 469 LYS A O 1
ATOM 3728 N N . ARG A 1 470 ? 54.982 -23.352 13.187 1.00 32.59 470 ARG A N 1
ATOM 3729 C CA . ARG A 1 470 ? 55.915 -23.049 12.054 1.00 32.59 470 ARG A CA 1
ATOM 3730 C C . ARG A 1 470 ? 55.659 -21.595 11.605 1.00 32.59 470 ARG A C 1
ATOM 3732 O O . ARG A 1 470 ? 54.560 -21.285 11.183 1.00 32.59 470 ARG A O 1
ATOM 3739 N N . SER A 1 471 ? 56.507 -20.616 11.935 1.00 29.66 471 SER A N 1
ATOM 3740 C CA . SER A 1 471 ? 57.802 -20.259 11.317 1.00 29.66 471 SER A CA 1
ATOM 3741 C C . SER A 1 471 ? 57.726 -20.003 9.807 1.00 29.66 471 SER A C 1
ATOM 3743 O O . SER A 1 471 ? 57.720 -20.959 9.040 1.00 29.66 471 SER A O 1
ATOM 3745 N N . SER A 1 472 ? 57.751 -18.726 9.409 1.00 31.59 472 SER A N 1
ATOM 3746 C CA . SER A 1 472 ? 58.808 -18.193 8.533 1.00 31.59 472 SER A CA 1
ATOM 3747 C C . SER A 1 472 ? 58.679 -16.673 8.378 1.00 31.59 472 SER A C 1
ATOM 3749 O O . SER A 1 472 ? 57.794 -16.162 7.697 1.00 31.59 472 SER A O 1
ATOM 3751 N N . THR A 1 473 ? 59.605 -15.971 9.016 1.00 29.58 473 THR A N 1
ATOM 3752 C CA . THR A 1 473 ? 60.032 -14.597 8.757 1.00 29.58 473 THR A CA 1
ATOM 3753 C C . THR A 1 473 ? 60.729 -14.516 7.396 1.00 29.58 473 THR A C 1
ATOM 3755 O O . THR A 1 473 ? 61.583 -15.350 7.099 1.00 29.58 473 THR A O 1
ATOM 3758 N N . LYS A 1 474 ? 60.446 -13.479 6.600 1.00 32.91 474 LYS A N 1
ATOM 3759 C CA . LYS A 1 474 ? 61.394 -12.955 5.606 1.00 32.91 474 LYS A CA 1
ATOM 3760 C C . LYS A 1 474 ? 61.359 -11.431 5.605 1.00 32.91 474 LYS A C 1
ATOM 3762 O O . LYS A 1 474 ? 60.413 -10.807 5.141 1.00 32.91 474 LYS A O 1
ATOM 3767 N N . THR A 1 475 ? 62.429 -10.887 6.160 1.00 29.48 475 THR A N 1
ATOM 3768 C CA . THR A 1 475 ? 62.919 -9.520 6.019 1.00 29.48 475 THR A CA 1
ATOM 3769 C C . THR A 1 475 ? 63.546 -9.363 4.634 1.00 29.48 475 THR A C 1
ATOM 3771 O O . THR A 1 475 ? 64.297 -10.243 4.215 1.00 29.48 475 THR A O 1
ATOM 3774 N N . LEU A 1 476 ? 63.307 -8.240 3.954 1.00 27.20 476 LEU A N 1
ATOM 3775 C CA . LEU A 1 476 ? 64.255 -7.714 2.972 1.00 27.20 476 LEU A CA 1
ATOM 3776 C C . LEU A 1 476 ? 64.214 -6.182 2.988 1.00 27.20 476 LEU A C 1
ATOM 3778 O O . LEU A 1 476 ? 63.218 -5.557 2.637 1.00 27.20 476 LEU A O 1
ATOM 3782 N N . THR A 1 477 ? 65.312 -5.605 3.453 1.00 30.52 477 THR A N 1
ATOM 3783 C CA . THR A 1 477 ? 65.735 -4.211 3.308 1.00 30.52 477 THR A CA 1
ATOM 3784 C C . THR A 1 477 ? 66.502 -4.056 1.992 1.00 30.52 477 THR A C 1
ATOM 3786 O O . THR A 1 477 ? 67.278 -4.949 1.666 1.00 30.52 477 THR A O 1
ATOM 3789 N N . HIS A 1 478 ? 66.340 -2.932 1.276 1.00 29.83 478 HIS A N 1
ATOM 3790 C CA . HIS A 1 478 ? 67.435 -2.007 0.908 1.00 29.83 478 HIS A CA 1
ATOM 3791 C C . HIS A 1 478 ? 66.989 -0.833 -0.003 1.00 29.83 478 HIS A C 1
ATOM 3793 O O . HIS A 1 478 ? 66.293 -1.050 -0.987 1.00 29.83 478 HIS A O 1
ATOM 3799 N N . LEU A 1 479 ? 67.525 0.359 0.338 1.00 27.81 479 LEU A N 1
ATOM 3800 C CA . LEU A 1 479 ? 67.950 1.523 -0.488 1.00 27.81 479 LEU A CA 1
ATOM 3801 C C . LEU A 1 479 ? 66.866 2.344 -1.230 1.00 27.81 479 LEU A C 1
ATOM 3803 O O . LEU A 1 479 ? 66.174 1.831 -2.093 1.00 27.81 479 LEU A O 1
ATOM 3807 N N . VAL A 1 480 ? 66.555 3.589 -0.826 1.00 30.53 480 VAL A N 1
ATOM 3808 C CA . VAL A 1 480 ? 67.273 4.891 -0.983 1.00 30.53 480 VAL A CA 1
ATOM 3809 C C . VAL A 1 480 ? 67.455 5.334 -2.443 1.00 30.53 480 VAL A C 1
ATOM 3811 O O . VAL A 1 480 ? 68.320 4.810 -3.129 1.00 30.53 480 VAL A O 1
ATOM 3814 N N . SER A 1 481 ? 66.716 6.372 -2.861 1.00 27.58 481 SER A N 1
ATOM 3815 C CA . SER A 1 481 ? 67.247 7.621 -3.450 1.00 27.58 481 SER A CA 1
ATOM 3816 C C . SER A 1 481 ? 66.106 8.572 -3.831 1.00 27.58 481 SER A C 1
ATOM 3818 O O . SER A 1 481 ? 65.050 8.140 -4.285 1.00 27.58 481 SER A O 1
ATOM 3820 N N . ALA A 1 482 ? 66.350 9.862 -3.620 1.00 33.09 482 ALA A N 1
ATOM 3821 C CA . ALA A 1 482 ? 65.519 10.997 -3.991 1.00 33.09 482 ALA A CA 1
ATOM 3822 C C . ALA A 1 482 ? 65.417 11.183 -5.516 1.00 33.09 482 ALA A C 1
ATOM 3824 O O . ALA A 1 482 ? 66.314 10.760 -6.237 1.00 33.09 482 ALA A O 1
ATOM 3825 N N . ASP A 1 483 ? 64.356 11.854 -5.978 1.00 28.22 483 ASP A N 1
ATOM 3826 C CA . ASP A 1 483 ? 64.514 13.125 -6.696 1.00 28.22 483 ASP A CA 1
ATOM 3827 C C . ASP A 1 483 ? 63.180 13.848 -6.921 1.00 28.22 483 ASP A C 1
ATOM 3829 O O . ASP A 1 483 ? 62.131 13.259 -7.188 1.00 28.22 483 ASP A O 1
ATOM 3833 N N . ALA A 1 484 ? 63.261 15.167 -6.783 1.00 34.59 484 ALA A N 1
ATOM 3834 C CA . ALA A 1 484 ? 62.251 16.139 -7.148 1.00 34.59 484 ALA A CA 1
ATOM 3835 C C . ALA A 1 484 ? 62.470 16.579 -8.601 1.00 34.59 484 ALA A C 1
ATOM 3837 O O . ALA A 1 484 ? 63.603 16.860 -8.978 1.00 34.59 484 ALA A O 1
ATOM 3838 N N . ASN A 1 485 ? 61.395 16.703 -9.385 1.00 31.50 485 ASN A N 1
ATOM 3839 C CA . ASN A 1 485 ? 61.067 17.890 -10.191 1.00 31.50 485 ASN A CA 1
ATOM 3840 C C . ASN A 1 485 ? 60.000 17.594 -11.255 1.00 31.50 485 ASN A C 1
ATOM 3842 O O . ASN A 1 485 ? 60.098 16.637 -12.011 1.00 31.50 485 ASN A O 1
ATOM 3846 N N . GLY A 1 486 ? 59.042 18.522 -11.335 1.00 29.98 486 GLY A N 1
ATOM 3847 C CA . GLY A 1 486 ? 58.583 19.138 -12.579 1.00 29.98 486 GLY A CA 1
ATOM 3848 C C . GLY A 1 486 ? 57.836 18.280 -13.596 1.00 29.98 486 GLY A C 1
ATOM 3849 O O . GLY A 1 486 ? 58.446 17.556 -14.369 1.00 29.98 486 GLY A O 1
ATOM 3850 N N . LEU A 1 487 ? 56.535 18.542 -13.746 1.00 32.19 487 LEU A N 1
ATOM 3851 C CA . LEU A 1 487 ? 55.903 18.496 -15.065 1.00 32.19 487 LEU A CA 1
ATOM 3852 C C . LEU A 1 487 ? 54.697 19.441 -15.142 1.00 32.19 487 LEU A C 1
ATOM 3854 O O . LEU A 1 487 ? 53.676 19.264 -14.483 1.00 32.19 487 LEU A O 1
ATOM 3858 N N . GLN A 1 488 ? 54.870 20.466 -15.978 1.00 34.34 488 GLN A N 1
ATOM 3859 C CA . GLN A 1 488 ? 53.812 21.222 -16.640 1.00 34.34 488 GLN A CA 1
ATOM 3860 C C . GLN A 1 488 ? 52.995 20.305 -17.560 1.00 34.34 488 GLN A C 1
ATOM 3862 O O . GLN A 1 488 ? 53.532 19.328 -18.078 1.00 34.34 488 GLN A O 1
ATOM 3867 N N . THR A 1 489 ? 51.734 20.678 -17.816 1.00 34.53 489 THR A N 1
ATOM 3868 C CA . THR A 1 489 ? 50.977 20.642 -19.101 1.00 34.53 489 THR A CA 1
ATOM 3869 C C . THR A 1 489 ? 49.455 20.716 -18.797 1.00 34.53 489 THR A C 1
ATOM 3871 O O . THR A 1 489 ? 49.068 20.600 -17.638 1.00 34.53 489 THR A O 1
ATOM 3874 N N . PRO A 1 490 ? 48.549 20.940 -19.773 1.00 49.12 490 PRO A N 1
ATOM 3875 C CA . PRO A 1 490 ? 48.432 22.153 -20.580 1.00 49.12 490 PRO A CA 1
ATOM 3876 C C . PRO A 1 490 ? 46.974 22.676 -20.700 1.00 49.12 490 PRO A C 1
ATOM 3878 O O . PRO A 1 490 ? 46.000 22.058 -20.278 1.00 49.12 490 PRO A O 1
ATOM 3881 N N . HIS A 1 491 ? 46.846 23.827 -21.363 1.00 37.50 491 HIS A N 1
ATOM 3882 C CA . HIS A 1 491 ? 45.621 24.392 -21.938 1.00 37.50 491 HIS A CA 1
ATOM 3883 C C . HIS A 1 491 ? 44.819 23.435 -22.845 1.00 37.50 491 HIS A C 1
ATOM 3885 O O . HIS A 1 491 ? 45.398 22.798 -23.723 1.00 37.50 491 HIS A O 1
ATOM 3891 N N . ARG A 1 492 ? 43.479 23.491 -22.729 1.00 32.16 492 ARG A N 1
ATOM 3892 C CA . ARG A 1 492 ? 42.402 23.441 -23.765 1.00 32.16 492 ARG A CA 1
ATOM 3893 C C . ARG A 1 492 ? 41.104 23.012 -23.059 1.00 32.16 492 ARG A C 1
ATOM 3895 O O . ARG A 1 492 ? 41.152 22.175 -22.178 1.00 32.16 492 ARG A O 1
ATOM 3902 N N . GLY A 1 493 ? 39.902 23.489 -23.352 1.00 30.92 493 GLY A N 1
ATOM 3903 C CA . GLY A 1 493 ? 39.389 24.382 -24.377 1.00 30.92 493 GLY A CA 1
ATOM 3904 C C . GLY A 1 493 ? 37.853 24.296 -24.352 1.00 30.92 493 GLY A C 1
ATOM 3905 O O . GLY A 1 493 ? 37.296 23.237 -24.086 1.00 30.92 493 GLY A O 1
ATOM 3906 N N . SER A 1 494 ? 37.204 25.433 -24.613 1.00 32.50 494 SER A N 1
ATOM 3907 C CA . SER A 1 494 ? 35.913 25.584 -25.312 1.00 32.50 494 SER A CA 1
ATOM 3908 C C . SER A 1 494 ? 34.699 24.725 -24.902 1.00 32.50 494 SER A C 1
ATOM 3910 O O . SER A 1 494 ? 34.529 23.587 -25.332 1.00 32.50 494 SER A O 1
ATOM 3912 N N . ARG A 1 495 ? 33.759 25.385 -24.208 1.00 39.19 495 ARG A N 1
ATOM 3913 C CA . ARG A 1 495 ? 32.312 25.093 -24.216 1.00 39.19 495 ARG A CA 1
ATOM 3914 C C . ARG A 1 495 ? 31.705 25.369 -25.604 1.00 39.19 495 ARG A C 1
ATOM 3916 O O . ARG A 1 495 ? 32.063 26.395 -26.184 1.00 39.19 495 ARG A O 1
ATOM 3923 N N . PRO A 1 496 ? 30.711 24.595 -26.076 1.00 42.47 496 PRO A N 1
ATOM 3924 C CA . PRO A 1 496 ? 29.777 25.064 -27.082 1.00 42.47 496 PRO A CA 1
ATOM 3925 C C . PRO A 1 496 ? 28.464 25.564 -26.469 1.00 42.47 496 PRO A C 1
ATOM 3927 O O . PRO A 1 496 ? 28.099 25.278 -25.328 1.00 42.47 496 PRO A O 1
ATOM 3930 N N . ALA A 1 497 ? 27.822 26.388 -27.285 1.00 33.59 497 ALA A N 1
ATOM 3931 C CA . ALA A 1 497 ? 26.770 27.331 -26.992 1.00 33.59 497 ALA A CA 1
ATOM 3932 C C . ALA A 1 497 ? 25.390 26.717 -26.731 1.00 33.59 497 ALA A C 1
ATOM 3934 O O . ALA A 1 497 ? 25.031 25.637 -27.191 1.00 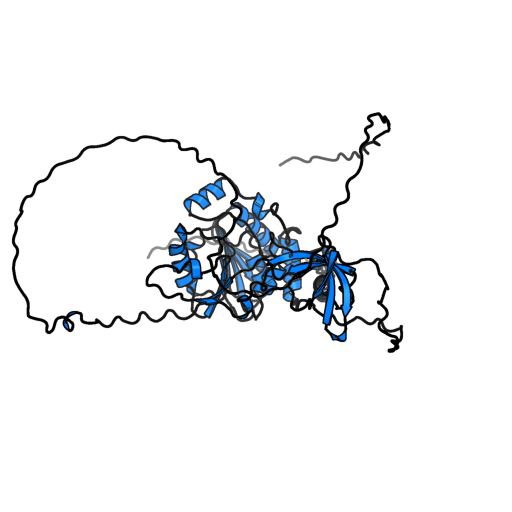33.59 497 ALA A O 1
ATOM 3935 N N . SER A 1 498 ? 24.611 27.526 -26.022 1.00 32.97 498 SER A N 1
ATOM 3936 C CA . SER A 1 498 ? 23.180 27.454 -25.800 1.00 32.97 498 SER A CA 1
ATOM 3937 C C . SER A 1 498 ? 22.380 27.587 -27.100 1.00 32.97 498 SER A C 1
ATOM 3939 O O . SER A 1 498 ? 22.537 28.546 -27.858 1.00 32.97 498 SER A O 1
ATOM 3941 N N . ALA A 1 499 ? 21.450 26.657 -27.314 1.00 34.66 499 ALA A N 1
ATOM 3942 C CA . ALA A 1 499 ? 20.375 26.812 -28.281 1.00 34.66 499 ALA A CA 1
ATOM 3943 C C . ALA A 1 499 ? 19.231 27.614 -27.643 1.00 34.66 499 ALA A C 1
ATOM 3945 O O . ALA A 1 499 ? 18.600 27.184 -26.677 1.00 34.66 499 ALA A O 1
ATOM 3946 N N . LYS A 1 500 ? 18.982 28.804 -28.196 1.00 36.62 500 LYS A N 1
ATOM 3947 C CA . LYS A 1 500 ? 17.745 29.564 -28.013 1.00 36.62 500 LYS A CA 1
ATOM 3948 C C . LYS A 1 500 ? 16.628 28.831 -28.759 1.00 36.62 500 LYS A C 1
ATOM 3950 O O . LYS A 1 500 ? 16.765 28.594 -29.954 1.00 36.62 500 LYS A O 1
ATOM 3955 N N . SER A 1 501 ? 15.506 28.561 -28.098 1.00 32.94 501 SER A N 1
ATOM 3956 C CA . SER A 1 501 ? 14.223 28.473 -28.797 1.00 32.94 501 SER A CA 1
ATOM 3957 C C . SER A 1 501 ? 13.217 29.368 -28.086 1.00 32.94 501 SER A C 1
ATOM 3959 O O . SER A 1 501 ? 12.895 29.214 -26.910 1.00 32.94 501 SER A O 1
ATOM 3961 N N . SER A 1 502 ? 12.834 30.401 -28.818 1.00 36.00 502 SER A N 1
ATOM 3962 C CA . SER A 1 502 ? 11.711 31.281 -28.575 1.00 36.00 502 SER A CA 1
ATOM 3963 C C . SER A 1 502 ? 10.419 30.541 -28.903 1.00 36.00 502 SER A C 1
ATOM 3965 O O . SER A 1 502 ? 10.289 30.034 -30.013 1.00 36.00 502 SER A O 1
ATOM 3967 N N . ASN A 1 503 ? 9.446 30.562 -27.997 1.00 31.64 503 ASN A N 1
ATOM 3968 C CA . ASN A 1 503 ? 8.043 30.611 -28.389 1.00 31.64 503 ASN A CA 1
ATOM 3969 C C . ASN A 1 503 ? 7.247 31.352 -27.314 1.00 31.64 503 ASN A C 1
ATOM 3971 O O . ASN A 1 503 ? 6.886 30.817 -26.271 1.00 31.64 503 ASN A O 1
ATOM 3975 N N . GLN A 1 504 ? 7.017 32.632 -27.601 1.00 33.91 504 GLN A N 1
ATOM 3976 C CA . GLN A 1 504 ? 5.908 33.401 -27.063 1.00 33.91 504 GLN A CA 1
ATOM 3977 C C . GLN A 1 504 ? 4.607 32.828 -27.631 1.00 33.91 504 GLN A C 1
ATOM 3979 O O . GLN A 1 504 ? 4.504 32.682 -28.849 1.00 33.91 504 GLN A O 1
ATOM 3984 N N . ARG A 1 505 ? 3.591 32.621 -26.787 1.00 30.00 505 ARG A N 1
ATOM 3985 C CA . ARG A 1 505 ? 2.222 33.051 -27.105 1.00 30.00 505 ARG A CA 1
ATOM 3986 C C . ARG A 1 505 ? 1.303 33.060 -25.879 1.00 30.00 505 ARG A C 1
ATOM 3988 O O . ARG A 1 505 ? 1.092 32.046 -25.227 1.00 30.00 505 ARG A O 1
ATOM 3995 N N . SER A 1 506 ? 0.739 34.253 -25.683 1.00 29.30 506 SER A N 1
ATOM 3996 C CA . SER A 1 506 ? -0.621 34.570 -25.227 1.00 29.30 506 SER A CA 1
ATOM 3997 C C . SER A 1 506 ? -1.049 34.194 -23.806 1.00 29.30 506 SER A C 1
ATOM 3999 O O . SER A 1 506 ? -1.599 33.133 -23.538 1.00 29.30 506 SER A O 1
ATOM 4001 N N . SER A 1 507 ? -0.917 35.203 -22.947 1.00 31.84 507 SER A N 1
ATOM 4002 C CA . SER A 1 507 ? -1.840 35.559 -21.871 1.00 31.84 507 SER A CA 1
ATOM 4003 C C . SER A 1 507 ? -3.284 35.730 -22.365 1.00 31.84 507 SER A C 1
ATOM 4005 O O . SER A 1 507 ? -3.515 36.432 -23.351 1.00 31.84 507 SER A O 1
ATOM 4007 N N . CYS A 1 508 ? -4.249 35.198 -21.616 1.00 27.64 508 CYS A N 1
ATOM 4008 C CA . CYS A 1 508 ? -5.621 35.700 -21.581 1.00 27.64 508 CYS A CA 1
ATOM 4009 C C . CYS A 1 508 ? -6.037 35.816 -20.108 1.00 27.64 508 CYS A C 1
ATOM 4011 O O . CYS A 1 508 ? -5.944 34.852 -19.351 1.00 27.64 508 CYS A O 1
ATOM 4013 N N . VAL A 1 509 ? -6.400 37.035 -19.717 1.00 34.28 509 VAL A N 1
ATOM 4014 C CA . VAL A 1 509 ? -6.945 37.453 -18.419 1.00 34.28 509 VAL A CA 1
ATOM 4015 C C . VAL A 1 509 ? -8.367 37.954 -18.689 1.00 34.28 509 VAL A C 1
ATOM 4017 O O . VAL A 1 509 ? -8.623 38.424 -19.799 1.00 34.28 509 VAL A O 1
ATOM 4020 N N . LEU A 1 510 ? -9.202 37.925 -17.639 1.00 40.00 510 LEU A N 1
ATOM 4021 C CA . LEU A 1 510 ? -10.615 38.330 -17.488 1.00 40.00 510 LEU A CA 1
ATOM 4022 C C . LEU A 1 510 ? -11.555 37.110 -17.572 1.00 40.00 510 LEU A C 1
ATOM 4024 O O . LEU A 1 510 ? -11.547 36.395 -18.565 1.00 40.00 510 LEU A O 1
ATOM 4028 N N . SER A 1 511 ? -12.360 36.770 -16.559 1.00 40.34 511 SER A N 1
ATOM 4029 C CA . SER A 1 511 ? -13.063 37.592 -15.553 1.00 40.34 511 SER A CA 1
ATOM 4030 C C . SER A 1 511 ? -13.195 36.849 -14.227 1.00 40.34 511 SER A C 1
ATOM 4032 O O . SER A 1 511 ? -13.307 35.603 -14.290 1.00 40.34 511 SER A O 1
#

Secondary structure (DSSP, 8-state):
-------------------------------EE-TTT--EESSHHHHHHHHHHHH-B-TTTTTT-EEEEE-TTS-EEEEEEEEEETTTTEEEEEETTT--EEEE-GGGS-EEEEE---S---------S-----S-S---PPPSB-----HHHHHHHHHHHHHTTT-SS--STT-HHHHT--HHHHHHHHHHT-------B-HHHHHHHTSTTTT-TTT-SEEEEET-TTSHHHHHHHHH-TT-SEEEEEES-HHHHHHHHHHHHHHHH-TTT-TTEEEEE-SSSEEEEEETTT--EEEEEES-GGG---GGG-SEEEE-SPPPGGGHHHHHHHHHHSPTT-EEEESS-HHHH---TT----EEE-GGGSSTT--EEETTEEEEEE--EEEEE-------------TTSS---------------------------------------------PPPP-----------------------------------PPPP-------------

InterPro domains:
  IPR025789 Histone-lysine N-methyltransferase DOT1 domain [PF08123] (182-267)
  IPR029063 S-adenosyl-L-methionine-dependent methyltransferase superfamily [G3DSA:3.40.50.150] (190-395)
  IPR029063 S-adenosyl-L-methionine-dependent methyltransferase superfamily [SSF53335] (174-345)

Nearest PDB structures (foldseek):
  3tfw-assembly1_B-2  TM=5.680E-01  e=1.118E-06  Klebsiella pneumoniae subsp. pneumoniae MGH 78578
  5k09-assembly7_G  TM=5.045E-01  e=3.626E-06  Rattus norvegicus
  5p8w-assembly1_C  TM=5.030E-01  e=5.162E-06  Rattus norvegicus
  1kr5-assembly1_A  TM=5.808E-01  e=2.509E-04  Homo sapiens
  5fhr-assembly1_B  TM=5.069E-01  e=1.662E-04  Rattus norvegicus

Radius of gyration: 33.68 Å; Cα contacts (8 Å, |Δi|>4): 710; chains: 1; bounding box: 113×73×109 Å

pLDDT: mean 75.75, std 26.8, range [26.47, 98.81]

Organism: NCBI:txid44058

Foldseek 3Di:
DDDDDDDDDPDDDDDDDDDDDCPDDPPPQFWFAALPPRDIDSDLVVLQVVLQVVQFDALVQQAQFWKWWQDPVSDIFIFGFHDADVVVCWTWTQTPVPSDTDTDNPVPTQMFGPGGPPDPPPPPPDDPDDDDDDPDDPCPPPTPDTDPQDSLLSLLSRLLCQLLVSQQQAADCPRCLNPQFDVVLVVQCVVLVFDSDDKDFRSQLLVLCCDCQHLVLQPWQEEEEQQCQLVSSQSSSLSRHLNNQEYEYEHQGPRSLVNNVSSVVSSCVCCSSQVQWDKDDDPPFKIKIARPVSNHMYMYGYDHSLPDPPQLRGQEYEAAGDRDLVCLVSVVVSVVSHHAFRKYKYQDDCVVSPPDPPADDQKDWRPCQPDQSPFTQMNHRNTSGGRITMIGGHDDPPPPPPPPPPVVVVPPDDDDDDDDDDDDDDDDDDDDDDDDDDDDDDDDDDDDDDDDDDDDDDDDDDDDDDDDDDDDDDDDDDDDDDDDDDDDDDDDDDDDDDDDDDDDDDDDDDD

Solvent-accessible surface area (backbone atoms only — not comparable to full-atom values): 32140 Å² total; per-residue (Å²): 136,82,88,85,87,83,83,86,86,80,81,83,78,80,82,80,89,71,94,70,81,86,70,80,77,76,74,79,76,67,71,42,39,40,58,89,78,65,55,73,28,80,46,65,67,60,46,28,52,52,58,31,57,74,63,36,40,28,72,68,71,42,40,56,15,32,32,34,36,53,44,96,86,75,45,76,48,51,22,37,24,75,41,64,44,80,95,76,60,26,34,32,32,36,26,74,89,74,70,48,73,44,78,38,48,61,95,81,41,56,60,36,79,76,41,75,52,86,66,88,75,85,72,78,74,81,65,83,87,84,78,93,74,85,88,84,66,92,72,76,70,72,63,71,41,58,63,92,70,45,65,43,48,44,50,27,40,20,53,44,16,60,32,48,73,70,57,62,76,52,57,55,90,75,25,65,71,58,68,51,66,47,72,67,36,52,53,49,26,60,76,68,62,48,63,84,80,72,76,45,71,26,72,69,20,47,53,54,47,40,29,80,79,63,48,25,42,85,79,32,40,27,38,38,27,46,51,34,48,48,37,59,66,52,50,40,48,56,56,42,31,76,58,30,41,37,29,38,28,26,13,69,38,61,50,26,32,52,50,20,51,52,25,53,52,41,45,46,68,34,55,84,89,38,68,53,40,42,76,48,74,59,69,95,47,28,39,34,40,34,30,72,89,68,63,22,32,40,38,42,33,54,39,60,62,89,71,64,73,71,50,45,70,30,35,28,39,41,27,76,44,69,75,47,78,92,42,31,68,60,53,49,53,56,64,65,49,38,29,68,68,18,26,36,41,26,53,57,65,63,72,73,60,49,72,50,87,95,51,82,76,49,60,42,71,40,76,74,45,70,45,81,74,44,49,31,27,19,20,80,27,59,70,77,26,42,62,54,38,38,33,29,32,42,68,72,75,68,77,70,75,76,64,75,76,59,72,75,71,79,73,69,88,85,89,84,82,82,83,88,88,87,80,89,85,85,84,90,83,88,84,82,90,83,89,81,81,90,79,91,75,91,76,85,82,81,85,80,77,89,82,76,92,76,83,84,83,86,80,90,82,82,89,84,89,86,88,85,92,81,90,82,89,80,87,84,88,83,84,90,82,88,85,89,80,89,81,90,85,83,93,84,80,84,86,84,81,84,83,84,81,88,79,90,83,82,91,84,84,89,133

=== Feature glossary ===
Key to the feature types in this record:

pLDDT. pLDDT is the predicted lDDT-Cα score: AlphaFold's confidence that the local environment of each residue (all inter-atomic distances within 15 Å) is correctly placed. It is a per-residue number between 0 and 100, with higher meaning more reliable.

Radius of gyration, Cα contacts, bounding box. The geometric summary reports three shape descriptors. Rg (radius of gyration) measures how spread out the Cα atoms are about their centre of mass; compact globular proteins have small Rg, elongated or unfolded ones large. Cα contacts (<8 Å, |i−j|>4) count long-range residue pairs in spatial proximity — high for tightly packed folds, near zero for rods or random coil. The bounding-box extents give the protein's footprint along x, y, z in Å.

Backbone torsions (φ/ψ). Backbone dihedral angles. Every residue except chain termini has a φ (preceding-C → N → Cα → C) and a ψ (N → Cα → C → next-N). They are reported in degrees following the IUPAC sign convention. Secondary structure is essentially a statement about which (φ, ψ) basin each residue occupies.

Contact-map, Ramachandran, and PAE plots. Plot images: a contact map (which residues are close in 3D, as an N×N binary image), a Ramachandran scatter (backbone torsion angles, revealing secondary-structure composition at a glance), and — for AlphaFold structures — a PAE heatmap (pairwise prediction confidence).

Predicted aligned error. Predicted Aligned Error (PAE) is an AlphaFold confidence matrix: entry (i, j) is the expected error in the position of residue j, in ångströms, when the prediction is superimposed on the true structure at residue i. Low PAE within a block of residues means that block is internally rigid and well-predicted; high PAE between two blocks means their relative placement is uncertain even if each block individually is confident.

Secondary structure (3-state, P-SEA). Three-state secondary structure (P-SEA) collapses the eight DSSP classes into helix (a), strand (b), and coil (c). P-SEA assigns these from Cα geometry alone — distances and angles — without requiring backbone oxygens, so it works on any Cα trace.

Solvent-accessible surface area. Solvent-accessible surface area (SASA) is the area in Å² traced out by the centre of a 1.4 Å probe sphere (a water molecule) rolled over the protein's van der Waals surface (Shrake–Rupley / Lee–Richards construction). Buried residues have near-zero SASA; fully exposed residues can exceed 200 Å². The total SASA scales roughly with the number of surface residues.

Foldseek 3Di. The Foldseek 3Di string encodes local tertiary geometry as a 20-letter alphabet — one character per residue — derived from the relative positions of nearby Cα atoms. Unlike the amino-acid sequence, 3Di is a direct function of the 3D structure, so two proteins with the same fold have similar 3Di strings even at low sequence identity.

B-factor. For experimental (PDB) structures, the B-factor (temperature factor) quantifies the positional spread of each atom in the crystal — a combination of thermal vibration and static disorder — in units of Å². High B-factors mark flexible loops or poorly resolved regions; low B-factors mark the rigid, well-ordered core.

mmCIF coordinates. The mmCIF block holds the 3D Cartesian coordinates of each backbone atom (N, Cα, C, O) in ångströms. mmCIF is the PDB's canonical archive format — a tagged-loop text representation of the atomic model.

InterPro / GO / CATH / organism. Functional annotations link the protein to curated databases. InterPro entries identify conserved domains and families by matching the sequence against member-database signatures (Pfam, PROSITE, CDD, …). Gene Ontology (GO) terms describe molecular function, biological process, and cellular component in a controlled vocabulary. CATH places the structure in a hierarchical fold classification (Class/Architecture/Topology/Homologous-superfamily). The organism is the source species.

Rendered structure images. Structure images are PyMOL renders from six orthogonal camera directions. Cartoon representation draws helices as coils and strands as arrows; sticks shows the backbone as bonds; surface shows the solvent-excluded envelope. Rainbow coloring maps sequence position to hue (blue→red, N→C); chain coloring assigns a distinct color per polypeptide.

Sequence. This is the polypeptide sequence — one letter per residue, N-terminus first. Length ranges from a few dozen residues for small domains to over a thousand for large multi-domain proteins.

Secondary structure (8-state, DSSP). The SS8 string is DSSP's per-residue secondary-structure call. α-helix (H) means an i→i+4 H-bond ladder; β-strand (E) means the residue participates in a β-sheet; 3₁₀ (G) and π (I) are tighter and wider helices; T/S are turns/bends; '-' is loop.

Nearest PDB structures. Structural nearest neighbors (via Foldseek easy-search vs the PDB). Reported per hit: target PDB id, E-value, and alignment TM-score. A TM-score above ~0.5 is the conventional threshold for 'same fold'.